Protein 3FBG (pdb70)

Solvent-accessible surface area: 26667 Å² total; per-residue (Å²): 109,9,32,0,5,0,1,70,131,49,9,134,17,104,83,27,56,91,10,92,87,35,128,55,132,74,48,84,24,141,69,83,16,0,7,0,94,6,71,5,0,0,1,0,84,31,1,8,136,24,2,94,91,127,29,125,84,68,23,35,2,2,0,1,0,0,3,0,43,3,77,27,49,5,133,102,18,124,55,7,108,128,47,31,88,0,0,1,1,3,13,17,84,89,92,1,1,2,5,65,30,12,39,6,33,11,85,9,0,2,104,6,8,178,76,41,60,36,54,49,0,0,0,0,0,15,3,0,1,9,0,4,0,0,0,40,50,17,15,48,10,19,76,82,124,109,97,1,99,86,70,9,0,0,0,0,27,0,8,28,17,15,0,0,0,0,0,10,0,0,65,20,25,11,2,86,0,0,0,0,3,38,101,103,98,16,57,117,27,0,125,121,6,28,14,71,42,34,3,42,22,155,107,67,3,69,84,23,3,77,100,101,66,16,142,66,0,20,18,0,0,0,17,90,65,0,35,123,14,6,96,31,0,22,76,0,0,83,26,48,7,22,0,0,0,37,42,54,9,161,89,81,21,61,0,40,27,0,61,79,34,4,0,14,0,1,1,4,33,10,6,0,7,8,64,62,139,20,148,52,10,50,71,2,32,68,17,0,77,29,0,12,63,31,2,64,103,129,91,8,63,30,0,15,68,78,46,15,120,22,29,56,17,116,26,0,38,76,0,1,84,33,18,75,58,93,82,40,30,4,7,1,0,0,21,72,45,58,6,2,1,1,99,130,48,5,125,22,100,90,24,63,66,11,101,72,45,139,54,87,64,68,85,25,58,89,88,28,0,10,0,98,6,72,4,0,1,6,1,89,29,2,8,132,16,2,88,116,124,42,160,70,40,6,1,1,1,0,0,3,0,45,1,74,39,49,9,154,32,20,131,52,12,95,132,45,21,62,0,0,1,2,7,12,13,90,105,95,1,1,4,5,62,52,13,42,9,40,6,88,11,0,1,98,5,5,156,74,40,58,37,58,49,0,0,0,0,0,15,2,0,1,8,0,4,0,0,0,31,53,18,16,51,10,26,193,87,135,130,112,1,137,64,66,9,0,0,0,1,37,0,3,16,17,15,0,0,0,0,0,10,0,0,62,21,23,20,2,90,0,0,0,0,2,23,119,115,95,14,44,104,28,0,107,128,6,29,16,72,39,36,3,41,42,148,107,61,5,42,85,24,4,138,118,95,63,17,139,66,0,19,14,0,0,0,15,116,44,0,39,116,17,5,105,36,0,22,75,0,0,75,27,48,8,24,0,0,0,41,34,43,8,152,100,79,26,62,0,40,29,0,65,82,33,4,0,13,0,2,1,4,31,7,5,0,8,4,64,64,127,26,140,55,12,36,66,2,32,66,19,0,81,29,0,14,67,37,2,83,108,125,86,6,66,29,0,13,68,35,55,42,124,21,6,50,22,119,21,1,35,73,2,1,88,49,26,83,88,76,70,36,6,8,2,0,0,17,74

Structure (mmCIF, N/CA/C/O backbone):
data_3FBG
#
_entry.id   3FBG
#
_cell.length_a   47.198
_cell.length_b   93.552
_cell.length_c   83.240
_cell.angle_alpha   90.000
_cell.angle_beta   98.860
_cell.angle_gamma   90.000
#
_symmetry.space_group_name_H-M   'P 1 21 1'
#
loop_
_entity.id
_entity.type
_entity.pdbx_description
1 polymer 'putative arginate lyase'
2 non-polymer 'MAGNESIUM ION'
3 water water
#
loop_
_atom_site.group_PDB
_atom_site.id
_atom_site.type_symbol
_atom_site.label_atom_id
_atom_site.label_alt_id
_atom_site.label_comp_id
_atom_site.label_asym_id
_atom_site.label_entity_id
_atom_site.label_seq_id
_atom_site.pdbx_PDB_ins_code
_atom_site.Cartn_x
_atom_site.Cartn_y
_atom_site.Cartn_z
_atom_site.occupancy
_atom_site.B_iso_or_equiv
_atom_site.auth_seq_id
_atom_site.auth_comp_id
_atom_site.auth_asym_id
_atom_site.auth_atom_id
_atom_site.pdbx_PDB_model_num
ATOM 1 N N . SER A 1 2 ? 38.290 2.106 77.791 1.00 41.62 0 SER A N 1
ATOM 2 C CA . SER A 1 2 ? 37.061 2.802 77.315 1.00 41.56 0 SER A CA 1
ATOM 3 C C . SER A 1 2 ? 37.422 4.203 76.816 1.00 40.37 0 SER A C 1
ATOM 4 O O . SER A 1 2 ? 38.516 4.700 77.076 1.00 40.76 0 SER A O 1
ATOM 7 N N . LEU A 1 3 ? 36.513 4.832 76.087 1.00 38.87 1 LEU A N 1
ATOM 8 C CA . LEU A 1 3 ? 36.803 6.132 75.495 1.00 37.17 1 LEU A CA 1
ATOM 9 C C . LEU A 1 3 ? 35.644 7.118 75.666 1.00 35.47 1 LEU A C 1
ATOM 10 O O . LEU A 1 3 ? 34.475 6.736 75.590 1.00 35.97 1 LEU A O 1
ATOM 15 N N . LYS A 1 4 ? 35.967 8.392 75.883 1.00 32.95 2 LYS A N 1
ATOM 16 C CA . LYS A 1 4 ? 34.940 9.390 75.994 1.00 31.25 2 LYS A CA 1
ATOM 17 C C . LYS A 1 4 ? 34.660 9.910 74.581 1.00 29.71 2 LYS A C 1
ATOM 18 O O . LYS A 1 4 ? 35.600 10.137 73.807 1.00 28.95 2 LYS A O 1
ATOM 20 N N . ALA A 1 5 ? 33.373 10.042 74.293 1.00 28.07 3 ALA A N 1
ATOM 21 C CA . ALA A 1 5 ? 32.857 10.600 73.039 1.00 27.80 3 ALA A CA 1
ATOM 22 C C . ALA A 1 5 ? 31.716 11.559 73.334 1.00 28.06 3 ALA A C 1
ATOM 23 O O . ALA A 1 5 ? 30.909 11.321 74.239 1.00 28.02 3 ALA A O 1
ATOM 25 N N . ILE A 1 6 ? 31.649 12.655 72.574 1.00 25.98 4 ILE A N 1
ATOM 26 C CA . ILE A 1 6 ? 30.563 13.611 72.699 1.00 26.48 4 ILE A CA 1
ATOM 27 C C . ILE A 1 6 ? 29.574 13.365 71.584 1.00 27.05 4 ILE A C 1
ATOM 28 O O . ILE A 1 6 ? 29.957 13.344 70.396 1.00 26.83 4 ILE A O 1
ATOM 33 N N . GLY A 1 7 ? 28.308 13.185 71.919 1.00 28.09 5 GLY A N 1
ATOM 34 C CA . GLY A 1 7 ? 27.333 12.855 70.906 1.00 28.37 5 GLY A CA 1
ATOM 35 C C . GLY A 1 7 ? 25.946 13.264 71.321 1.00 29.83 5 GLY A C 1
ATOM 36 O O . GLY A 1 7 ? 25.767 13.959 72.316 1.00 29.10 5 GLY A O 1
ATOM 37 N N . PHE A 1 8 ? 24.963 12.873 70.525 1.00 30.13 6 PHE A N 1
ATOM 38 C CA . PHE A 1 8 ? 23.591 13.210 70.783 1.00 31.30 6 PHE A CA 1
ATOM 39 C C . PHE A 1 8 ? 22.676 12.100 70.310 1.00 32.69 6 PHE A C 1
ATOM 40 O O . PHE A 1 8 ? 23.054 11.277 69.459 1.00 32.62 6 PHE A O 1
ATOM 48 N N . GLU A 1 9 ? 21.475 12.087 70.875 1.00 34.00 7 GLU A N 1
ATOM 49 C CA . GLU A 1 9 ? 20.509 11.022 70.624 1.00 35.43 7 GLU A CA 1
ATOM 50 C C . GLU A 1 9 ? 19.518 11.317 69.520 1.00 35.38 7 GLU A C 1
ATOM 51 O O . GLU A 1 9 ? 19.081 10.385 68.845 1.00 36.26 7 GLU A O 1
ATOM 57 N N . GLN A 1 10 ? 19.178 12.598 69.340 1.00 34.73 8 GLN A N 1
ATOM 58 C CA . GLN A 1 10 ? 18.257 13.058 68.311 1.00 35.00 8 GLN A CA 1
ATOM 59 C C . GLN A 1 10 ? 18.669 14.424 67.798 1.00 33.78 8 GLN A C 1
ATOM 60 O O . GLN A 1 10 ? 19.268 15.199 68.534 1.00 33.54 8 GLN A O 1
ATOM 66 N N . PRO A 1 11 ? 18.316 14.740 66.542 1.00 33.03 9 PRO A N 1
ATOM 67 C CA . PRO A 1 11 ? 18.630 16.039 65.968 1.00 31.99 9 PRO A CA 1
ATOM 68 C C . PRO A 1 11 ? 18.003 17.150 66.802 1.00 31.88 9 PRO A C 1
ATOM 69 O O . PRO A 1 11 ? 16.892 16.977 67.322 1.00 31.67 9 PRO A O 1
ATOM 73 N N . PHE A 1 12 ? 18.681 18.281 66.906 1.00 30.42 10 PHE A N 1
ATOM 74 C CA . PHE A 1 12 ? 18.154 19.414 67.665 1.00 30.38 10 PHE A CA 1
ATOM 75 C C . PHE A 1 12 ? 18.703 20.775 67.196 1.00 31.11 10 PHE A C 1
ATOM 76 O O . PHE A 1 12 ? 19.844 20.881 66.689 1.00 30.37 10 PHE A O 1
ATOM 84 N N . LYS A 1 13 ? 17.887 21.808 67.374 1.00 31.23 11 LYS A N 1
ATOM 85 C CA . LYS A 1 13 ? 18.316 23.186 67.173 1.00 31.99 11 LYS A CA 1
ATOM 86 C C . LYS A 1 13 ? 19.092 23.685 68.389 1.00 31.70 11 LYS A C 1
ATOM 87 O O . LYS A 1 13 ? 18.883 23.213 69.508 1.00 32.82 11 LYS A O 1
ATOM 93 N N . LEU A 1 14 ? 19.989 24.639 68.193 1.00 31.58 12 LEU A N 1
ATOM 94 C CA . LEU A 1 14 ? 20.806 25.092 69.311 1.00 31.29 12 LEU A CA 1
ATOM 95 C C . LEU A 1 14 ? 19.914 25.793 70.329 1.00 32.11 12 LEU A C 1
ATOM 96 O O . LEU A 1 14 ? 20.251 25.869 71.513 1.00 33.43 12 LEU A O 1
ATOM 101 N N . SER A 1 15 ? 18.768 26.276 69.877 1.00 32.05 13 SER A N 1
ATOM 102 C CA . SER A 1 15 ? 17.863 26.950 70.810 1.00 33.29 13 SER A CA 1
ATOM 103 C C . SER A 1 15 ? 17.247 25.955 71.799 1.00 34.07 13 SER A C 1
ATOM 104 O O . SER A 1 15 ? 16.747 26.351 72.856 1.00 34.67 13 SER A O 1
ATOM 107 N N . ASP A 1 16 ? 17.294 24.667 71.464 1.00 34.26 14 ASP A N 1
ATOM 108 C CA . ASP A 1 16 ? 16.803 23.600 72.336 1.00 35.12 14 ASP A CA 1
ATOM 109 C C . ASP A 1 16 ? 17.756 23.377 73.523 1.00 34.56 14 ASP A C 1
ATOM 110 O O . ASP A 1 16 ? 17.484 22.555 74.395 1.00 36.15 14 ASP A O 1
ATOM 115 N N . GLY A 1 17 ? 18.883 24.087 73.539 1.00 33.85 15 GLY A N 1
ATOM 116 C CA . GLY A 1 17 ? 19.907 23.913 74.567 1.00 32.44 15 GLY A CA 1
ATOM 117 C C . GLY A 1 17 ? 21.001 22.891 74.284 1.00 32.00 15 GLY A C 1
ATOM 118 O O . GLY A 1 17 ? 20.967 22.189 73.252 1.00 31.70 15 GLY A O 1
ATOM 119 N N . ASN A 1 18 ? 21.969 22.810 75.194 1.00 30.82 16 ASN A N 1
ATOM 120 C CA . ASN A 1 18 ? 23.070 21.863 75.068 1.00 29.99 16 ASN A CA 1
ATOM 121 C C . ASN A 1 18 ? 22.622 20.412 75.284 1.00 29.78 16 ASN A C 1
ATOM 122 O O . ASN A 1 18 ? 22.734 19.838 76.377 1.00 29.86 16 ASN A O 1
ATOM 127 N N . LEU A 1 19 ? 22.134 19.800 74.213 1.00 29.32 17 LEU A N 1
ATOM 128 C CA . LEU A 1 19 ? 21.736 18.392 74.263 1.00 29.21 17 LEU A CA 1
ATOM 129 C C . LEU A 1 19 ? 22.877 17.447 73.864 1.00 29.13 17 LEU A C 1
ATOM 130 O O . LEU A 1 19 ? 22.683 16.241 73.762 1.00 29.09 17 LEU A O 1
ATOM 135 N N . PHE A 1 20 ? 24.075 17.977 73.651 1.00 29.27 18 PHE A N 1
ATOM 136 C CA . PHE A 1 20 ? 25.198 17.090 73.559 1.00 29.82 18 PHE A CA 1
ATOM 137 C C . PHE A 1 20 ? 25.331 16.380 74.914 1.00 31.07 18 PHE A C 1
ATOM 138 O O . PHE A 1 20 ? 24.937 16.941 75.970 1.00 30.14 18 PHE A O 1
ATOM 146 N N . LYS A 1 21 ? 25.827 15.145 74.856 1.00 30.61 19 LYS A N 1
ATOM 147 C CA . LYS A 1 21 ? 26.006 14.284 76.021 1.00 31.37 19 LYS A CA 1
ATOM 148 C C . LYS A 1 21 ? 27.355 13.580 75.930 1.00 31.32 19 LYS A C 1
ATOM 149 O O . LYS A 1 21 ? 27.931 13.399 74.844 1.00 30.20 19 LYS A O 1
ATOM 155 N N . THR A 1 22 ? 27.860 13.184 77.085 1.00 32.39 20 THR A N 1
ATOM 156 C CA . THR A 1 22 ? 29.113 12.486 77.184 1.00 33.20 20 THR A CA 1
ATOM 157 C C . THR A 1 22 ? 28.838 10.994 77.260 1.00 34.25 20 THR A C 1
ATOM 158 O O . THR A 1 22 ? 28.045 10.542 78.092 1.00 34.92 20 THR A O 1
ATOM 162 N N . PHE A 1 23 ? 29.510 10.230 76.408 1.00 34.29 21 PHE A N 1
ATOM 163 C CA . PHE A 1 23 ? 29.321 8.783 76.347 1.00 35.67 21 PHE A CA 1
ATOM 164 C C . PHE A 1 23 ? 30.594 8.037 76.662 1.00 37.04 21 PHE A C 1
ATOM 165 O O . PHE A 1 23 ? 31.718 8.505 76.388 1.00 36.75 21 PHE A O 1
ATOM 173 N N . ASN A 1 24 ? 30.409 6.864 77.253 1.00 38.20 22 ASN A N 1
ATOM 174 C CA . ASN A 1 24 ? 31.509 5.977 77.531 1.00 40.44 22 ASN A CA 1
ATOM 175 C C . ASN A 1 24 ? 31.373 4.833 76.563 1.00 40.84 22 ASN A C 1
ATOM 176 O O . ASN A 1 24 ? 30.354 4.138 76.581 1.00 41.90 22 ASN A O 1
ATOM 181 N N . LEU A 1 25 ? 32.377 4.660 75.705 1.00 40.94 23 LEU A N 1
ATOM 182 C CA . LEU A 1 25 ? 32.336 3.654 74.653 1.00 40.85 23 LEU A CA 1
ATOM 183 C C . LEU A 1 25 ? 33.564 2.751 74.689 1.00 40.71 23 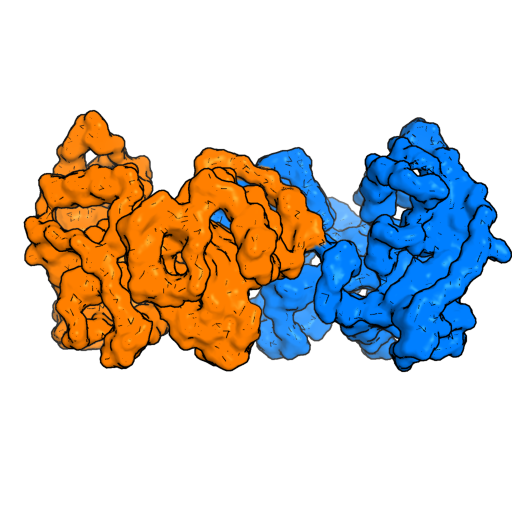LEU A C 1
ATOM 184 O O . LEU A 1 25 ? 34.633 3.133 75.169 1.00 40.66 23 LEU A O 1
ATOM 189 N N . ASP A 1 26 ? 33.410 1.535 74.172 1.00 41.21 24 ASP A N 1
ATOM 190 C CA . ASP A 1 26 ? 34.537 0.633 74.048 1.00 41.72 24 ASP A CA 1
ATOM 191 C C . ASP A 1 26 ? 35.500 1.186 72.999 1.00 41.46 24 ASP A C 1
ATOM 192 O O . ASP A 1 26 ? 35.064 1.785 72.021 1.00 41.75 24 ASP A O 1
ATOM 197 N N . ILE A 1 27 ? 36.800 0.997 73.210 1.00 40.73 25 ILE A N 1
ATOM 198 C CA . ILE A 1 27 ? 37.809 1.340 72.208 1.00 40.59 25 ILE A CA 1
ATOM 199 C C . ILE A 1 27 ? 37.842 0.262 71.127 1.00 40.78 25 ILE A C 1
ATOM 200 O O . ILE A 1 27 ? 38.104 -0.912 71.413 1.00 40.49 25 ILE A O 1
ATOM 205 N N . PRO A 1 28 ? 37.557 0.654 69.876 1.00 40.91 26 PRO A N 1
ATOM 206 C CA . PRO A 1 28 ? 37.501 -0.295 68.758 1.00 40.56 26 PRO A CA 1
ATOM 207 C C . PRO A 1 28 ? 38.872 -0.796 68.323 1.00 40.13 26 PRO A C 1
ATOM 208 O O . PRO A 1 28 ? 39.900 -0.199 68.665 1.00 40.99 26 PRO A O 1
ATOM 212 N N . GLU A 1 29 ? 38.897 -1.911 67.602 1.00 39.55 27 GLU A N 1
ATOM 213 C CA . GLU A 1 29 ? 40.151 -2.401 67.008 1.00 38.31 27 GLU A CA 1
ATOM 214 C C . GLU A 1 29 ? 40.032 -2.238 65.493 1.00 37.26 27 GLU A C 1
ATOM 215 O O . GLU A 1 29 ? 38.958 -2.430 64.935 1.00 36.29 27 GLU A O 1
ATOM 217 N N . PRO A 1 30 ? 41.124 -1.851 64.830 1.00 36.06 28 PRO A N 1
ATOM 218 C CA . PRO A 1 30 ? 40.959 -1.531 63.403 1.00 36.09 28 PRO A CA 1
ATOM 219 C C . PRO A 1 30 ? 40.800 -2.770 62.502 1.00 36.10 28 PRO A C 1
ATOM 220 O O . PRO A 1 30 ? 41.468 -3.773 62.735 1.00 37.47 28 PRO A O 1
ATOM 224 N N . LYS A 1 31 ? 39.889 -2.695 61.530 1.00 35.13 29 LYS A N 1
ATOM 225 C CA . LYS A 1 31 ? 39.775 -3.675 60.434 1.00 34.16 29 LYS A CA 1
ATOM 226 C C . LYS A 1 31 ? 40.970 -3.639 59.485 1.00 32.49 29 LYS A C 1
ATOM 227 O O . LYS A 1 31 ? 41.775 -2.750 59.541 1.00 31.98 29 LYS A O 1
ATOM 233 N N . VAL A 1 32 ? 41.060 -4.642 58.609 1.00 31.15 30 VAL A N 1
ATOM 234 C CA . VAL A 1 32 ? 42.171 -4.839 57.678 1.00 29.56 30 VAL A CA 1
ATOM 235 C C . VAL A 1 32 ? 42.920 -3.588 57.185 1.00 26.97 30 VAL A C 1
ATOM 236 O O . VAL A 1 32 ? 44.144 -3.538 57.266 1.00 25.92 30 VAL A O 1
ATOM 240 N N . HIS A 1 33 ? 42.183 -2.602 56.669 1.00 25.19 31 HIS A N 1
ATOM 241 C CA . HIS A 1 33 ? 42.780 -1.394 56.118 1.00 23.98 31 HIS A CA 1
ATOM 242 C C . HIS A 1 33 ? 42.464 -0.151 56.967 1.00 24.05 31 HIS A C 1
ATOM 243 O O . HIS A 1 33 ? 42.611 0.971 56.494 1.00 22.51 31 HIS A O 1
ATOM 250 N N . GLU A 1 34 ? 42.021 -0.355 58.207 1.00 24.31 32 GLU A N 1
ATOM 251 C CA . GLU A 1 34 ? 41.728 0.782 59.096 1.00 25.20 32 GLU A CA 1
ATOM 252 C C . GLU A 1 34 ? 42.857 1.041 60.073 1.00 25.08 32 GLU A C 1
ATOM 253 O O . GLU A 1 34 ? 43.631 0.119 60.404 1.00 24.64 32 GLU A O 1
ATOM 259 N N . ILE A 1 35 ? 42.975 2.305 60.506 1.00 23.17 33 ILE A N 1
ATOM 260 C CA . ILE A 1 35 ? 43.909 2.678 61.592 1.00 22.73 33 ILE A CA 1
ATOM 261 C C . ILE A 1 35 ? 43.110 3.236 62.755 1.00 22.45 33 ILE A C 1
ATOM 262 O O . ILE A 1 35 ? 41.990 3.718 62.580 1.00 21.55 33 ILE A O 1
ATOM 267 N N . LEU A 1 36 ? 43.642 3.084 63.973 1.00 22.69 34 LEU A N 1
ATOM 268 C CA . LEU A 1 36 ? 42.963 3.602 65.176 1.00 23.21 34 LEU A CA 1
ATOM 269 C C . LEU A 1 36 ? 43.827 4.769 65.617 1.00 23.38 34 LEU A C 1
ATOM 270 O O . LEU A 1 36 ? 45.030 4.606 65.786 1.00 23.35 34 LEU A O 1
ATOM 275 N N . VAL A 1 37 ? 43.228 5.949 65.731 1.00 23.40 35 VAL A N 1
ATOM 276 C CA . VAL A 1 37 ? 43.961 7.169 66.014 1.00 22.67 35 VAL A CA 1
ATOM 277 C C . VAL A 1 37 ? 43.555 7.686 67.393 1.00 22.41 35 VAL A C 1
ATOM 278 O O . VAL A 1 37 ? 42.368 7.736 67.713 1.00 22.92 35 VAL A O 1
ATOM 282 N N . LYS A 1 38 ? 44.551 8.058 68.195 1.00 23.29 36 LYS A N 1
ATOM 283 C CA . LYS A 1 38 ? 44.298 8.727 69.468 1.00 23.79 36 LYS A CA 1
ATOM 284 C C . LYS A 1 38 ? 44.355 10.204 69.142 1.00 23.17 36 LYS A C 1
ATOM 285 O O . LYS A 1 38 ? 45.428 10.760 68.807 1.00 23.01 36 LYS A O 1
ATOM 291 N N . ILE A 1 39 ? 43.185 10.823 69.235 1.00 23.58 37 ILE A N 1
ATOM 292 C CA . ILE A 1 39 ? 42.958 12.213 68.820 1.00 23.95 37 ILE A CA 1
ATOM 293 C C . ILE A 1 39 ? 43.657 13.244 69.703 1.00 24.26 37 ILE A C 1
ATOM 294 O O . ILE A 1 39 ? 43.597 13.141 70.922 1.00 24.62 37 ILE A O 1
ATOM 299 N N . GLN A 1 40 ? 44.319 14.226 69.084 1.00 24.60 38 GLN A N 1
ATOM 300 C CA . GLN A 1 40 ? 44.937 15.336 69.821 1.00 24.52 38 GLN A CA 1
ATOM 301 C C . GLN A 1 40 ? 44.155 16.619 69.676 1.00 24.22 38 GLN A C 1
ATOM 302 O O . GLN A 1 40 ? 43.897 17.281 70.677 1.00 23.95 38 GLN A O 1
ATOM 308 N N . SER A 1 41 ? 43.738 16.956 68.441 1.00 22.50 39 SER A N 1
ATOM 309 C CA . SER A 1 41 ? 42.972 18.172 68.208 1.00 23.03 39 SER A CA 1
ATOM 310 C C . SER A 1 41 ? 41.930 17.936 67.085 1.00 21.82 39 SER A C 1
ATOM 311 O O . SER A 1 41 ? 42.105 17.023 66.279 1.00 21.47 39 SER A O 1
ATOM 314 N N . ILE A 1 42 ? 40.859 18.724 67.057 1.00 21.17 40 ILE A N 1
ATOM 315 C CA . ILE A 1 42 ? 39.798 18.598 66.027 1.00 21.42 40 ILE A CA 1
ATOM 316 C C . ILE A 1 42 ? 39.360 19.990 65.559 1.00 21.75 40 ILE A C 1
ATOM 317 O O . ILE A 1 42 ? 39.706 21.005 66.201 1.00 21.34 40 ILE A O 1
ATOM 322 N N . SER A 1 43 ? 38.612 20.077 64.453 1.00 21.25 41 SER A N 1
ATOM 323 C CA . SER A 1 43 ? 38.112 21.372 64.051 1.00 21.99 41 SER A CA 1
ATOM 324 C C . SER A 1 43 ? 36.636 21.184 63.929 1.00 22.39 41 SER A C 1
ATOM 325 O O . SER A 1 43 ? 36.198 20.059 63.696 1.00 22.98 41 SER A O 1
ATOM 328 N N . VAL A 1 44 ? 35.870 22.271 64.073 1.00 22.03 42 VAL A N 1
ATOM 329 C CA . VAL A 1 44 ? 34.443 22.217 63.909 1.00 22.85 42 VAL A CA 1
ATOM 330 C C . VAL A 1 44 ? 34.099 22.977 62.635 1.00 22.36 42 VAL A C 1
ATOM 331 O O . VAL A 1 44 ? 34.567 24.081 62.440 1.00 24.44 42 VAL A O 1
ATOM 335 N N . ASN A 1 45 ? 33.248 22.404 61.799 1.00 21.79 43 ASN A N 1
ATOM 336 C CA . ASN A 1 45 ? 33.003 22.932 60.451 1.00 21.41 43 ASN A CA 1
ATOM 337 C C . ASN A 1 45 ? 31.520 23.175 60.259 1.00 22.78 43 ASN A C 1
ATOM 338 O O . ASN A 1 45 ? 30.721 22.662 61.040 1.00 23.01 43 ASN A O 1
ATOM 343 N N . PRO A 1 46 ? 31.149 23.941 59.218 1.00 24.07 44 PRO A N 1
ATOM 344 C CA . PRO A 1 46 ? 29.732 24.131 58.949 1.00 24.27 44 PRO A CA 1
ATOM 345 C C . PRO A 1 46 ? 29.010 22.800 58.845 1.00 25.16 44 PRO A C 1
ATOM 346 O O . PRO A 1 46 ? 27.865 22.670 59.294 1.00 25.48 44 PRO A O 1
ATOM 350 N N . VAL A 1 47 ? 29.659 21.782 58.295 1.00 25.54 45 VAL A N 1
ATOM 351 C CA . VAL A 1 47 ? 28.988 20.500 58.111 1.00 25.30 45 VAL A CA 1
ATOM 352 C C . VAL A 1 47 ? 28.566 19.838 59.425 1.00 25.27 45 VAL A C 1
ATOM 353 O O . VAL A 1 47 ? 27.591 19.079 59.459 1.00 25.10 45 VAL A O 1
ATOM 357 N N . ASP A 1 48 ? 29.280 20.150 60.498 1.00 23.63 46 ASP A N 1
ATOM 358 C CA . ASP A 1 48 ? 28.901 19.627 61.828 1.00 24.45 46 ASP A CA 1
ATOM 359 C C . ASP A 1 48 ? 27.505 20.121 62.177 1.00 23.97 46 ASP A C 1
ATOM 360 O O . ASP A 1 48 ? 26.655 19.352 62.670 1.00 23.96 46 ASP A O 1
ATOM 365 N N . THR A 1 49 ? 27.267 21.405 61.938 1.00 24.10 47 THR A N 1
ATOM 366 C CA . THR A 1 49 ? 25.993 22.033 62.337 1.00 24.96 47 THR A CA 1
ATOM 367 C C . THR A 1 49 ? 24.829 21.527 61.480 1.00 26.14 47 THR A C 1
ATOM 368 O O . THR A 1 49 ? 23.688 21.432 61.944 1.00 27.82 47 THR A O 1
ATOM 372 N N . LYS A 1 50 ? 25.097 21.188 60.220 1.00 25.19 48 LYS A N 1
ATOM 373 C CA . LYS A 1 50 ? 24.078 20.618 59.369 1.00 26.66 48 LYS A CA 1
ATOM 374 C C . LYS A 1 50 ? 23.778 19.159 59.703 1.00 25.97 48 LYS A C 1
ATOM 375 O O . LYS A 1 50 ? 22.631 18.746 59.648 1.00 27.16 48 LYS A O 1
ATOM 381 N N . GLN A 1 51 ? 24.814 18.385 60.035 1.00 26.16 49 GLN A N 1
ATOM 382 C CA . GLN A 1 51 ? 24.662 16.961 60.347 1.00 25.68 49 GLN A CA 1
ATOM 383 C C . GLN A 1 51 ? 23.955 16.778 61.695 1.00 26.07 49 GLN A C 1
ATOM 384 O O . GLN A 1 51 ? 23.350 15.741 61.938 1.00 26.12 49 GLN A O 1
ATOM 390 N N . ARG A 1 52 ? 24.084 17.774 62.570 1.00 26.88 50 ARG A N 1
ATOM 391 C CA . ARG A 1 52 ? 23.372 17.787 63.870 1.00 27.56 50 ARG A CA 1
ATOM 392 C C . ARG A 1 52 ? 21.829 17.885 63.660 1.00 29.57 50 ARG A C 1
ATOM 393 O O . ARG A 1 52 ? 21.030 17.751 64.610 1.00 28.79 50 ARG A O 1
ATOM 401 N N . LEU A 1 53 ? 21.399 18.104 62.422 1.00 29.92 51 LEU A N 1
ATOM 402 C CA . LEU A 1 53 ? 19.946 18.126 62.123 1.00 32.09 51 LEU A CA 1
ATOM 403 C C . LEU A 1 53 ? 19.418 16.837 61.484 1.00 33.57 51 LEU A C 1
ATOM 404 O O . LEU A 1 53 ? 18.221 16.747 61.154 1.00 35.11 51 LEU A O 1
ATOM 409 N N . MET A 1 54 ? 20.282 15.841 61.306 1.00 34.96 52 MET A N 1
ATOM 410 C CA . MET A 1 54 ? 19.880 14.573 60.694 1.00 37.03 52 MET A CA 1
ATOM 411 C C . MET A 1 54 ? 19.382 13.553 61.696 1.00 37.91 52 MET A C 1
ATOM 412 O O . MET A 1 54 ? 19.855 13.495 62.829 1.00 37.30 52 MET A O 1
ATOM 417 N N . ASP A 1 55 ? 18.457 12.707 61.254 1.00 39.18 53 ASP A N 1
ATOM 418 C CA . ASP A 1 55 ? 17.982 11.604 62.081 1.00 40.90 53 ASP A CA 1
ATOM 419 C C . ASP A 1 55 ? 19.124 10.721 62.535 1.00 41.46 53 ASP A C 1
ATOM 420 O O . ASP A 1 55 ? 20.048 10.419 61.770 1.00 42.02 53 ASP A O 1
ATOM 425 N N . VAL A 1 56 ? 19.061 10.301 63.789 1.00 42.17 54 VAL A N 1
ATOM 426 C CA . VAL A 1 56 ? 20.054 9.422 64.347 1.00 42.75 54 VAL A CA 1
ATOM 427 C C . VAL A 1 56 ? 19.584 7.974 64.183 1.00 44.19 54 VAL A C 1
ATOM 428 O O . VAL A 1 56 ? 18.570 7.560 64.745 1.00 44.00 54 VAL A O 1
ATOM 432 N N . SER A 1 57 ? 20.314 7.229 63.366 1.00 45.22 55 SER A N 1
ATOM 433 C CA . SER A 1 57 ? 19.960 5.866 63.027 1.00 46.27 55 SER A CA 1
ATOM 434 C C . SER A 1 57 ? 20.140 4.947 64.234 1.00 46.22 55 SER A C 1
ATOM 435 O O . SER A 1 57 ? 19.227 4.203 64.600 1.00 46.43 55 SER A O 1
ATOM 438 N N . LYS A 1 58 ? 21.323 4.994 64.844 1.00 46.34 56 LYS A N 1
ATOM 439 C CA . LYS A 1 58 ? 21.586 4.260 66.074 1.00 45.73 56 LYS A CA 1
ATOM 440 C C . LYS A 1 58 ? 22.419 5.108 67.047 1.00 45.07 56 LYS A C 1
ATOM 441 O O . LYS A 1 58 ? 23.549 5.506 66.735 1.00 45.20 56 LYS A O 1
ATOM 443 N N . ALA A 1 59 ? 21.853 5.378 68.225 1.00 43.59 57 ALA A N 1
ATOM 444 C CA . ALA A 1 59 ? 22.486 6.247 69.218 1.00 41.42 57 ALA A CA 1
ATOM 445 C C . ALA A 1 59 ? 23.777 5.690 69.815 1.00 39.68 57 ALA A C 1
ATOM 446 O O . ALA A 1 59 ? 23.927 4.467 69.989 1.00 39.26 57 ALA A O 1
ATOM 448 N N . PRO A 1 60 ? 24.723 6.595 70.119 1.00 37.16 58 PRO A N 1
ATOM 449 C CA . PRO A 1 60 ? 24.569 8.022 69.801 1.00 35.31 58 PRO A CA 1
ATOM 450 C C . PRO A 1 60 ? 25.200 8.402 68.456 1.00 32.60 58 PRO A C 1
ATOM 451 O O . PRO A 1 60 ? 26.112 7.708 68.002 1.00 32.51 58 PRO A O 1
ATOM 455 N N . ARG A 1 61 ? 24.760 9.519 67.866 1.00 30.77 59 ARG A N 1
ATOM 456 C CA . ARG A 1 61 ? 25.489 10.174 66.738 1.00 28.54 59 ARG A CA 1
ATOM 457 C C . ARG A 1 61 ? 26.737 10.937 67.270 1.00 27.48 59 ARG A C 1
ATOM 458 O O . ARG A 1 61 ? 26.650 11.756 68.199 1.00 27.58 59 ARG A O 1
ATOM 466 N N . VAL A 1 62 ? 27.899 10.678 66.670 1.00 25.37 60 VAL A N 1
ATOM 467 C CA . VAL A 1 62 ? 29.151 11.344 67.063 1.00 24.00 60 VAL A CA 1
ATOM 468 C C . VAL A 1 62 ? 29.707 12.104 65.858 1.00 23.18 60 VAL A C 1
ATOM 469 O O . VAL A 1 62 ? 30.081 11.482 64.866 1.00 24.19 60 VAL A O 1
ATOM 473 N N . LEU A 1 63 ? 29.763 13.425 65.959 1.00 22.76 61 LEU A N 1
ATOM 474 C CA . LEU A 1 63 ? 30.182 14.270 64.829 1.00 21.81 61 LEU A CA 1
ATOM 475 C C . LEU A 1 63 ? 31.669 14.500 64.872 1.00 21.68 61 LEU A C 1
ATOM 476 O O . LEU A 1 63 ? 32.381 13.784 65.560 1.00 20.90 61 LEU A O 1
ATOM 481 N N . GLY A 1 64 ? 32.153 15.497 64.111 1.00 20.75 62 GLY A N 1
ATOM 482 C CA . GLY A 1 64 ? 33.588 15.723 64.021 1.00 18.74 62 GLY A CA 1
ATOM 483 C C . GLY A 1 64 ? 34.197 15.195 62.717 1.00 19.13 62 GLY A C 1
ATOM 484 O O . GLY A 1 64 ? 34.317 13.988 62.531 1.00 19.96 62 GLY A O 1
ATOM 485 N N . PHE A 1 65 ? 34.632 16.116 61.851 1.00 19.24 63 PHE A N 1
ATOM 486 C CA . PHE A 1 65 ? 35.062 15.760 60.484 1.00 19.80 63 PHE A CA 1
ATOM 487 C C . PHE A 1 65 ? 36.415 16.404 60.154 1.00 19.62 63 PHE A C 1
ATOM 488 O O . PHE A 1 65 ? 36.729 16.702 58.994 1.00 18.98 63 PHE A O 1
ATOM 496 N N . ASP A 1 66 ? 37.238 16.585 61.184 1.00 20.01 64 ASP A N 1
ATOM 497 C CA . ASP A 1 66 ? 38.568 17.093 61.023 1.00 20.13 64 ASP A CA 1
ATOM 498 C C . ASP A 1 66 ? 39.326 16.614 62.244 1.00 19.43 64 ASP A C 1
ATOM 499 O O . ASP A 1 66 ? 38.842 16.785 63.356 1.00 19.31 64 ASP A O 1
ATOM 504 N N . ALA A 1 67 ? 40.491 15.990 62.052 1.00 18.97 65 ALA A N 1
ATOM 505 C CA . ALA A 1 67 ? 41.245 15.462 63.190 1.00 18.52 65 ALA A CA 1
ATOM 506 C C . ALA A 1 67 ? 42.719 15.416 62.948 1.00 19.82 65 ALA A C 1
ATOM 507 O O . ALA A 1 67 ? 43.167 15.327 61.804 1.00 19.60 65 ALA A O 1
ATOM 509 N N . ILE A 1 68 ? 43.471 15.425 64.056 1.00 19.62 66 ILE A N 1
ATOM 510 C CA . ILE A 1 68 ? 44.874 15.082 64.024 1.00 20.10 66 ILE A CA 1
ATOM 511 C C . ILE A 1 68 ? 45.189 14.302 65.291 1.00 20.98 66 ILE A C 1
ATOM 512 O O . ILE A 1 68 ? 44.634 14.570 66.336 1.00 21.65 66 ILE A O 1
ATOM 517 N N . GLY A 1 69 ? 46.068 13.329 65.180 1.00 20.49 67 GLY A N 1
ATOM 518 C CA . GLY A 1 69 ? 46.382 12.524 66.350 1.00 21.76 67 GLY A CA 1
ATOM 519 C C . GLY A 1 69 ? 47.477 11.549 66.026 1.00 21.82 67 GLY A C 1
ATOM 520 O O . GLY A 1 69 ? 48.136 11.637 64.979 1.00 23.06 67 GLY A O 1
ATOM 521 N N . VAL A 1 70 ? 47.702 10.632 66.963 1.00 22.83 68 VAL A N 1
ATOM 522 C CA A VAL A 1 70 ? 48.754 9.637 66.836 0.50 22.69 68 VAL A CA 1
ATOM 523 C CA B VAL A 1 70 ? 48.753 9.642 66.843 0.50 22.74 68 VAL A CA 1
ATOM 524 C C . VAL A 1 70 ? 48.166 8.243 66.600 1.00 22.59 68 VAL A C 1
ATOM 525 O O . VAL A 1 70 ? 47.139 7.861 67.204 1.00 23.52 68 VAL A O 1
ATOM 532 N N . VAL A 1 71 ? 48.787 7.496 65.702 1.00 23.98 69 VAL A N 1
ATOM 533 C CA . VAL A 1 71 ? 48.284 6.156 65.319 1.00 24.47 69 VAL A CA 1
ATOM 534 C C . VAL A 1 71 ? 48.521 5.246 66.544 1.00 26.02 69 VAL A C 1
ATOM 535 O O . VAL A 1 71 ? 49.647 5.124 67.001 1.00 27.62 69 VAL A O 1
ATOM 539 N N . GLU A 1 72 ? 47.443 4.705 67.106 1.00 26.76 70 GLU A N 1
ATOM 540 C CA . GLU A 1 72 ? 47.528 3.759 68.228 1.00 28.64 70 GLU A CA 1
ATOM 541 C C . GLU A 1 72 ? 47.758 2.341 67.730 1.00 28.97 70 GLU A C 1
ATOM 542 O O . GLU A 1 72 ? 48.498 1.549 68.340 1.00 28.97 70 GLU A O 1
ATOM 548 N N . SER A 1 73 ? 47.076 1.986 66.649 1.00 28.02 71 SER A N 1
ATOM 549 C CA . SER A 1 73 ? 47.207 0.649 66.106 1.00 27.44 71 SER A CA 1
ATOM 550 C C . SER A 1 73 ? 46.757 0.646 64.673 1.00 27.81 71 SER A C 1
ATOM 551 O O . SER A 1 73 ? 46.210 1.630 64.195 1.00 27.59 71 SER A O 1
ATOM 554 N N . VAL A 1 74 ? 46.974 -0.479 64.007 1.00 27.33 72 VAL A N 1
ATOM 555 C CA . VAL A 1 74 ? 46.613 -0.602 62.596 1.00 26.64 72 VAL A CA 1
ATOM 556 C C . VAL A 1 74 ? 46.097 -1.989 62.265 1.00 27.26 72 VAL A C 1
ATOM 557 O O . VAL A 1 74 ? 46.504 -2.983 62.905 1.00 28.36 72 VAL A O 1
ATOM 561 N N . GLY A 1 75 ? 45.167 -2.049 61.324 1.00 26.14 73 GLY A N 1
ATOM 562 C CA . GLY A 1 75 ? 44.627 -3.317 60.826 1.00 26.45 73 GLY A CA 1
ATOM 563 C C . GLY A 1 75 ? 45.721 -4.078 60.114 1.00 25.40 73 GLY A C 1
ATOM 564 O O . GLY A 1 75 ? 46.767 -3.519 59.764 1.00 25.33 73 GLY A O 1
ATOM 565 N N . ASN A 1 76 ? 45.484 -5.365 59.871 1.00 26.55 74 ASN A N 1
ATOM 566 C CA . ASN A 1 76 ? 46.572 -6.245 59.522 1.00 27.21 74 ASN A CA 1
ATOM 567 C C . ASN A 1 76 ? 47.079 -6.223 58.081 1.00 27.59 74 ASN A C 1
ATOM 568 O O . ASN A 1 76 ? 47.984 -7.006 57.741 1.00 27.97 74 ASN A O 1
ATOM 573 N N . GLU A 1 77 ? 46.572 -5.308 57.253 1.00 26.75 75 GLU A N 1
ATOM 574 C CA . GLU A 1 77 ? 47.176 -5.099 55.924 1.00 26.76 75 GLU A CA 1
ATOM 575 C C . GLU A 1 77 ? 47.483 -3.629 55.644 1.00 26.07 75 GLU A C 1
ATOM 576 O O . GLU A 1 77 ? 47.805 -3.230 54.511 1.00 26.05 75 GLU A O 1
ATOM 582 N N . VAL A 1 78 ? 47.347 -2.807 56.671 1.00 25.30 76 VAL A N 1
ATOM 583 C CA . VAL A 1 78 ? 47.740 -1.428 56.517 1.00 25.71 76 VAL A CA 1
ATOM 584 C C . VAL A 1 78 ? 49.233 -1.390 56.235 1.00 26.00 76 VAL A C 1
ATOM 585 O O . VAL A 1 78 ? 50.022 -2.001 56.969 1.00 28.42 76 VAL A O 1
ATOM 589 N N . THR A 1 79 ? 49.628 -0.647 55.207 1.00 26.35 77 THR A N 1
ATOM 590 C CA . THR A 1 79 ? 51.035 -0.418 54.918 1.00 27.20 77 THR A CA 1
ATOM 591 C C . THR A 1 79 ? 51.412 1.074 54.907 1.00 26.96 77 THR A C 1
ATOM 592 O O . THR A 1 79 ? 52.587 1.424 54.898 1.00 27.76 77 THR A O 1
ATOM 596 N N . MET A 1 80 ? 50.408 1.944 54.883 1.00 25.02 78 MET A N 1
ATOM 597 C CA . MET A 1 80 ? 50.619 3.378 54.668 1.00 24.06 78 MET A CA 1
ATOM 598 C C . MET A 1 80 ? 51.090 4.112 55.957 1.00 24.84 78 MET A C 1
ATOM 599 O O . MET A 1 80 ? 51.631 5.212 55.890 1.00 24.51 78 MET A O 1
ATOM 604 N N . PHE A 1 81 ? 50.887 3.481 57.113 1.00 25.24 79 PHE A N 1
ATOM 605 C CA . PHE A 1 81 ? 51.149 4.087 58.424 1.00 26.55 79 PHE A CA 1
ATOM 606 C C . PHE A 1 81 ? 51.606 3.043 59.450 1.00 28.60 79 PHE A C 1
ATOM 607 O O . PHE A 1 81 ? 51.213 1.871 59.395 1.00 28.68 79 PHE A O 1
ATOM 615 N N . ASN A 1 82 ? 52.426 3.498 60.394 1.00 29.57 80 ASN A N 1
ATOM 616 C CA . ASN A 1 82 ? 52.855 2.691 61.546 1.00 30.64 80 ASN A CA 1
ATOM 617 C C . ASN A 1 82 ? 52.325 3.280 62.867 1.00 30.61 80 ASN A C 1
ATOM 618 O O . ASN A 1 82 ? 52.008 4.478 62.932 1.00 29.48 80 ASN A O 1
ATOM 623 N N . GLN A 1 83 ? 52.231 2.446 63.912 1.00 30.28 81 GLN A N 1
ATOM 624 C CA . GLN A 1 83 ? 51.970 2.942 65.257 1.00 31.01 81 GLN A CA 1
ATOM 625 C C . GLN A 1 83 ? 52.949 4.094 65.532 1.00 29.38 81 GLN A C 1
ATOM 626 O O . GLN A 1 83 ? 54.128 4.045 65.135 1.00 29.35 81 GLN A O 1
ATOM 632 N N . GLY A 1 84 ? 52.454 5.162 66.145 1.00 29.22 82 GLY A N 1
ATOM 633 C CA . GLY A 1 84 ? 53.285 6.321 66.469 1.00 28.05 82 GLY A CA 1
ATOM 634 C C . GLY A 1 84 ? 53.244 7.474 65.469 1.00 28.00 82 GLY A C 1
ATOM 635 O O . GLY A 1 84 ? 53.541 8.626 65.824 1.00 28.52 82 GLY A O 1
ATOM 636 N N . ASP A 1 85 ? 52.893 7.187 64.210 1.00 26.90 83 ASP A N 1
ATOM 637 C CA . ASP A 1 85 ? 52.798 8.259 63.195 1.00 26.72 83 ASP A CA 1
ATOM 638 C C . ASP A 1 85 ? 51.784 9.333 63.600 1.00 25.10 83 ASP A C 1
ATOM 639 O O . ASP A 1 85 ? 50.716 9.012 64.087 1.00 25.07 83 ASP A O 1
ATOM 644 N N . ILE A 1 86 ? 52.116 10.600 63.364 1.00 24.25 84 ILE A N 1
ATOM 645 C CA . ILE A 1 86 ? 51.186 11.700 63.582 1.00 23.48 84 ILE A CA 1
ATOM 646 C C . ILE A 1 86 ? 50.433 11.972 62.257 1.00 21.88 84 ILE A C 1
ATOM 647 O O . ILE A 1 86 ? 51.034 12.299 61.245 1.00 21.98 84 ILE A O 1
ATOM 652 N N . VAL A 1 87 ? 49.121 11.784 62.274 1.00 19.83 85 VAL A N 1
ATOM 653 C CA . VAL A 1 87 ? 48.349 11.884 61.007 1.00 19.66 85 VAL A CA 1
ATOM 654 C C . VAL A 1 87 ? 47.161 12.812 61.147 1.00 18.82 85 VAL A C 1
ATOM 655 O O . VAL A 1 87 ? 46.694 13.083 62.250 1.00 19.89 85 VAL A O 1
ATOM 659 N N . TYR A 1 88 ? 46.652 13.284 60.000 1.00 18.43 86 TYR A N 1
ATOM 660 C CA . TYR A 1 88 ? 45.425 14.068 60.012 1.00 16.91 86 TYR A CA 1
ATOM 661 C C . TYR A 1 88 ? 44.538 13.708 58.824 1.00 17.16 86 TYR A C 1
ATOM 662 O O . TYR A 1 88 ? 45.002 13.078 57.904 1.00 16.32 86 TYR A O 1
ATOM 671 N N . TYR A 1 89 ? 43.247 14.054 58.920 1.00 17.70 87 TYR A N 1
ATOM 672 C CA . TYR A 1 89 ? 42.230 13.527 58.003 1.00 17.55 87 TYR A CA 1
ATOM 673 C C . TYR A 1 89 ? 40.903 14.171 58.372 1.00 18.46 87 TYR A C 1
ATOM 674 O O . TYR A 1 89 ? 40.778 14.868 59.397 1.00 18.47 87 TYR A O 1
ATOM 683 N N . SER A 1 90 ? 39.931 13.963 57.491 1.00 16.79 88 SER A N 1
ATOM 684 C CA . SER A 1 90 ? 38.579 14.419 57.664 1.00 18.07 88 SER A CA 1
ATOM 685 C C . SER A 1 90 ? 37.590 13.285 57.929 1.00 19.13 88 SER A C 1
ATOM 686 O O . SER A 1 90 ? 36.736 13.388 58.815 1.00 20.59 88 SER A O 1
ATOM 689 N N . GLY A 1 91 ? 37.651 12.236 57.123 1.00 19.76 89 GLY A N 1
ATOM 690 C CA . GLY A 1 91 ? 36.760 11.057 57.273 1.00 19.92 89 GLY A CA 1
ATOM 691 C C . GLY A 1 91 ? 35.434 11.204 56.548 1.00 21.45 89 GLY A C 1
ATOM 692 O O . GLY A 1 91 ? 35.375 11.750 55.422 1.00 20.32 89 GLY A O 1
ATOM 693 N N . SER A 1 92 ? 34.371 10.724 57.183 1.00 19.07 90 SER A N 1
ATOM 694 C CA . SER A 1 92 ? 33.071 10.580 56.475 1.00 21.88 90 SER A CA 1
ATOM 695 C C . SER A 1 92 ? 31.896 10.523 57.476 1.00 21.35 90 SER A C 1
ATOM 696 O O . SER A 1 92 ? 32.058 9.970 58.546 1.00 22.79 90 SER A O 1
ATOM 699 N N . PRO A 1 93 ? 30.738 11.094 57.137 1.00 22.51 91 PRO A N 1
ATOM 700 C CA . PRO A 1 93 ? 29.627 11.169 58.118 1.00 22.24 91 PRO A CA 1
ATOM 701 C C . PRO A 1 93 ? 28.896 9.833 58.392 1.00 24.31 91 PRO A C 1
ATOM 702 O O . PRO A 1 93 ? 28.059 9.767 59.311 1.00 24.93 91 PRO A O 1
ATOM 706 N N . ASP A 1 94 ? 29.233 8.793 57.648 1.00 24.33 92 ASP A N 1
ATOM 707 C CA . ASP A 1 94 ? 28.638 7.481 57.849 1.00 25.78 92 ASP A CA 1
ATOM 708 C C . ASP A 1 94 ? 29.354 6.622 58.885 1.00 25.94 92 ASP A C 1
ATOM 709 O O . ASP A 1 94 ? 29.014 5.451 59.079 1.00 25.52 92 ASP A O 1
ATOM 714 N N . GLN A 1 95 ? 30.356 7.211 59.551 1.00 26.84 93 GLN A N 1
ATOM 715 C CA . GLN A 1 95 ? 31.091 6.547 60.636 1.00 27.46 93 GLN A CA 1
ATOM 716 C C . GLN A 1 95 ? 31.249 7.498 61.819 1.00 27.26 93 GLN A C 1
ATOM 717 O O . GLN A 1 95 ? 31.100 8.715 61.660 1.00 26.27 93 GLN A O 1
ATOM 723 N N . ASN A 1 96 ? 31.483 6.956 63.012 1.00 26.01 94 ASN A N 1
ATOM 724 C CA . ASN A 1 96 ? 31.635 7.841 64.162 1.00 25.53 94 ASN A CA 1
ATOM 725 C C . ASN A 1 96 ? 32.757 8.794 63.850 1.00 22.94 94 ASN A C 1
ATOM 726 O O . ASN A 1 96 ? 33.820 8.379 63.395 1.00 21.80 94 ASN A O 1
ATOM 731 N N . GLY A 1 97 ? 32.535 10.060 64.170 1.00 22.39 95 GLY A N 1
ATOM 732 C CA . GLY A 1 97 ? 33.493 11.111 63.919 1.00 22.64 95 GLY A CA 1
ATOM 733 C C . GLY A 1 97 ? 34.547 11.356 64.979 1.00 22.22 95 GLY A C 1
ATOM 734 O O . GLY A 1 97 ? 34.819 10.512 65.840 1.00 23.10 95 GLY A O 1
ATOM 735 N N . SER A 1 98 ? 35.141 12.541 64.905 1.00 20.96 96 SER A N 1
ATOM 736 C CA . SER A 1 98 ? 36.339 12.840 65.644 1.00 20.48 96 SER A CA 1
ATOM 737 C C . SER A 1 98 ? 36.062 13.468 67.011 1.00 20.98 96 SER A C 1
ATOM 738 O O . SER A 1 98 ? 37.002 13.808 67.718 1.00 22.36 96 SER A O 1
ATOM 741 N N . ASN A 1 99 ? 34.794 13.647 67.343 1.00 21.10 97 ASN A N 1
ATOM 742 C CA . ASN A 1 99 ? 34.446 14.217 68.660 1.00 21.53 97 ASN A CA 1
ATOM 743 C C . ASN A 1 99 ? 34.591 13.109 69.718 1.00 22.17 97 ASN A C 1
ATOM 744 O O . ASN A 1 99 ? 33.608 12.764 70.385 1.00 23.51 97 ASN A O 1
ATOM 749 N N . ALA A 1 100 ? 35.791 12.549 69.822 1.00 22.74 98 ALA A N 1
ATOM 750 C CA . ALA A 1 100 ? 36.032 11.384 70.695 1.00 23.32 98 ALA A CA 1
ATOM 751 C C . ALA A 1 100 ? 37.496 11.227 70.965 1.00 23.69 98 ALA A C 1
ATOM 752 O O . ALA A 1 100 ? 38.303 11.760 70.245 1.00 23.92 98 ALA A O 1
ATOM 754 N N . GLU A 1 101 ? 37.856 10.463 71.995 1.00 23.23 99 GLU A N 1
ATOM 755 C CA . GLU A 1 101 ? 39.254 10.295 72.293 1.00 23.77 99 GLU A CA 1
ATOM 756 C C . GLU A 1 101 ? 40.017 9.445 71.284 1.00 23.79 99 GLU A C 1
ATOM 757 O O . GLU A 1 101 ? 41.219 9.616 71.147 1.00 22.88 99 GLU A O 1
ATOM 763 N N . TYR A 1 102 ? 39.315 8.545 70.596 1.00 23.32 100 TYR A N 1
ATOM 764 C CA . TYR A 1 102 ? 39.924 7.638 69.598 1.00 23.10 100 TYR A CA 1
ATOM 765 C C . TYR A 1 102 ? 38.975 7.558 68.424 1.00 21.07 100 TYR A C 1
ATOM 766 O O . TYR A 1 102 ? 37.781 7.792 68.594 1.00 22.04 100 TYR A O 1
ATOM 775 N N . GLN A 1 103 ? 39.487 7.184 67.247 1.00 20.58 101 GLN A N 1
ATOM 776 C CA . GLN A 1 103 ? 38.616 7.038 66.085 1.00 19.92 101 GLN A CA 1
ATOM 777 C C . GLN A 1 103 ? 39.261 6.090 65.102 1.00 20.32 101 GLN A C 1
ATOM 778 O O . GLN A 1 103 ? 40.496 6.100 64.956 1.00 20.46 101 GLN A O 1
ATOM 784 N N . LEU A 1 104 ? 38.440 5.320 64.406 1.00 21.19 102 LEU A N 1
ATOM 785 C CA . LEU A 1 104 ? 38.885 4.530 63.263 1.00 21.73 102 LEU A CA 1
ATOM 786 C C . LEU A 1 104 ? 38.699 5.272 61.951 1.00 21.89 102 LEU A C 1
ATOM 787 O O . LEU A 1 104 ? 37.667 5.912 61.712 1.00 21.74 102 LEU A O 1
ATOM 792 N N . ILE A 1 105 ? 39.669 5.110 61.067 1.00 20.78 103 ILE A N 1
ATOM 793 C CA . ILE A 1 105 ? 39.606 5.703 59.727 1.00 21.29 103 ILE A CA 1
ATOM 794 C C . ILE A 1 105 ? 40.324 4.765 58.740 1.00 21.82 103 ILE A C 1
ATOM 795 O O . ILE A 1 105 ? 41.346 4.177 59.064 1.00 21.78 103 ILE A O 1
ATOM 800 N N . ASN A 1 106 ? 39.808 4.637 57.531 1.00 20.22 104 ASN A N 1
ATOM 801 C CA . ASN A 1 106 ? 40.497 3.880 56.479 1.00 20.41 104 ASN A CA 1
ATOM 802 C C . ASN A 1 106 ? 41.789 4.585 56.054 1.00 21.01 104 ASN A C 1
ATOM 803 O O . ASN A 1 106 ? 41.776 5.817 55.866 1.00 20.06 104 ASN A O 1
ATOM 808 N N . GLU A 1 107 ? 42.885 3.834 55.868 1.00 19.81 105 GLU A N 1
ATOM 809 C CA . GLU A 1 107 ? 44.183 4.440 55.501 1.00 20.30 105 GLU A CA 1
ATOM 810 C C . GLU A 1 107 ? 44.177 5.279 54.235 1.00 19.30 105 GLU A C 1
ATOM 811 O O . GLU A 1 107 ? 45.003 6.149 54.096 1.00 20.36 105 GLU A O 1
ATOM 817 N N . ARG A 1 108 ? 43.244 5.036 53.309 1.00 18.73 106 ARG A N 1
ATOM 818 C CA . ARG A 1 108 ? 43.335 5.731 52.046 1.00 17.11 106 ARG A CA 1
ATOM 819 C C . ARG A 1 108 ? 42.805 7.179 52.219 1.00 16.86 106 ARG A C 1
ATOM 820 O O . ARG A 1 108 ? 42.818 7.945 51.270 1.00 16.31 106 ARG A O 1
ATOM 828 N N . LEU A 1 109 ? 42.248 7.493 53.412 1.00 16.54 107 LEU A N 1
ATOM 829 C CA . LEU A 1 109 ? 41.668 8.809 53.667 1.00 17.05 107 LEU A CA 1
ATOM 830 C C . LEU A 1 109 ? 42.548 9.692 54.551 1.00 17.61 107 LEU A C 1
ATOM 831 O O . LEU A 1 109 ? 42.113 10.764 54.979 1.00 17.46 107 LEU A O 1
ATOM 836 N N . VAL A 1 110 ? 43.779 9.244 54.801 1.00 17.36 108 VAL A N 1
ATOM 837 C CA . VAL A 1 110 ? 44.658 9.846 55.817 1.00 17.95 108 VAL A CA 1
ATOM 838 C C . VAL A 1 110 ? 46.030 10.167 55.219 1.00 17.20 108 VAL A C 1
ATOM 839 O O . VAL A 1 110 ? 46.452 9.554 54.221 1.00 18.36 108 VAL A O 1
ATOM 843 N N . ALA A 1 111 ? 46.687 11.173 55.790 1.00 16.82 109 ALA A N 1
ATOM 844 C CA . ALA A 1 111 ? 48.110 11.404 55.510 1.00 17.62 109 ALA A CA 1
ATOM 845 C C . ALA A 1 111 ? 48.856 11.817 56.774 1.00 18.52 109 ALA A C 1
ATOM 846 O O . ALA A 1 111 ? 48.271 12.289 57.683 1.00 18.22 109 ALA A O 1
ATOM 848 N N . LYS A 1 112 ? 50.170 11.661 56.799 1.00 18.78 110 LYS A N 1
ATOM 849 C CA . LYS A 1 112 ? 50.888 12.193 57.946 1.00 20.59 110 LYS A CA 1
ATOM 850 C C . LYS A 1 112 ? 50.792 13.717 57.935 1.00 20.22 110 LYS A C 1
ATOM 851 O O . LYS A 1 112 ? 50.871 14.338 56.867 1.00 19.46 110 LYS A O 1
ATOM 857 N N . ALA A 1 113 ? 50.639 14.315 59.110 1.00 20.32 111 ALA A N 1
ATOM 858 C CA . ALA A 1 113 ? 50.620 15.781 59.247 1.00 22.03 111 ALA A CA 1
ATOM 859 C C . ALA A 1 113 ? 52.001 16.470 59.060 1.00 22.33 111 ALA A C 1
ATOM 860 O O . ALA A 1 113 ? 53.071 15.818 59.161 1.00 23.24 111 ALA A O 1
ATOM 862 N N . PRO A 1 114 ? 51.998 17.790 58.813 1.00 22.97 112 PRO A N 1
ATOM 863 C CA . PRO A 1 114 ? 53.252 18.523 58.642 1.00 23.59 112 PRO A CA 1
ATOM 864 C C . PRO A 1 114 ? 53.971 18.616 59.985 1.00 26.16 112 PRO A C 1
ATOM 865 O O . PRO A 1 114 ? 53.328 18.698 61.029 1.00 26.12 112 PRO A O 1
ATOM 869 N N . LYS A 1 115 ? 55.302 18.621 59.953 1.00 28.08 113 LYS A N 1
ATOM 870 C CA . LYS A 1 115 ? 56.049 18.589 61.197 1.00 30.04 113 LYS A CA 1
ATOM 871 C C . LYS A 1 115 ? 56.482 19.945 61.696 1.00 30.15 113 LYS A C 1
ATOM 872 O O . LYS A 1 115 ? 56.920 20.075 62.858 1.00 31.18 113 LYS A O 1
ATOM 878 N N . ASN A 1 116 ? 56.361 20.954 60.840 1.00 29.63 114 ASN A N 1
ATOM 879 C CA . ASN A 1 116 ? 56.833 22.304 61.149 1.00 29.03 114 ASN A CA 1
ATOM 880 C C . ASN A 1 116 ? 55.778 23.271 61.724 1.00 29.14 114 ASN A C 1
ATOM 881 O O . ASN A 1 116 ? 56.051 24.461 61.948 1.00 30.50 114 ASN A O 1
ATOM 886 N N . ILE A 1 117 ? 54.577 22.768 61.988 1.00 27.73 115 ILE A N 1
ATOM 887 C CA . ILE A 1 117 ? 53.558 23.554 62.649 1.00 26.22 115 ILE A CA 1
ATOM 888 C C . ILE A 1 117 ? 52.906 22.726 63.741 1.00 25.57 115 ILE A C 1
ATOM 889 O O . ILE A 1 117 ? 53.019 21.483 63.762 1.00 26.54 115 ILE A O 1
ATOM 894 N N . SER A 1 118 ? 52.235 23.415 64.650 1.00 25.39 116 SER A N 1
ATOM 895 C CA . SER A 1 118 ? 51.559 22.777 65.733 1.00 26.13 116 SER A CA 1
ATOM 896 C C . SER A 1 118 ? 50.341 21.978 65.267 1.00 25.50 116 SER A C 1
ATOM 897 O O . SER A 1 118 ? 49.795 22.203 64.170 1.00 25.31 116 SER A O 1
ATOM 900 N N . ALA A 1 119 ? 49.926 21.054 66.130 1.00 25.32 117 ALA A N 1
ATOM 901 C CA . ALA A 1 119 ? 48.746 20.228 65.864 1.00 25.66 117 ALA A CA 1
ATOM 902 C C . ALA A 1 119 ? 47.476 21.085 65.758 1.00 26.04 117 ALA A C 1
ATOM 903 O O . ALA A 1 119 ? 46.640 20.829 64.878 1.00 25.32 117 ALA A O 1
ATOM 905 N N . GLU A 1 120 ? 47.338 22.098 66.619 1.00 25.72 118 GLU A N 1
ATOM 906 C CA . GLU A 1 120 ? 46.155 22.952 66.598 1.00 25.86 118 GLU A CA 1
ATOM 907 C C . GLU A 1 120 ? 46.122 23.821 65.329 1.00 24.89 118 GLU A C 1
ATOM 908 O O . GLU A 1 120 ? 45.043 24.219 64.872 1.00 25.46 118 GLU A O 1
ATOM 914 N N . GLN A 1 121 ? 47.289 24.096 64.745 1.00 24.19 119 GLN A N 1
ATOM 915 C CA . GLN A 1 121 ? 47.329 24.762 63.431 1.00 23.81 119 GLN A CA 1
ATOM 916 C C . GLN A 1 121 ? 47.088 23.769 62.282 1.00 23.48 119 GLN A C 1
ATOM 917 O O . GLN A 1 121 ? 46.348 24.074 61.301 1.00 22.77 119 GLN A O 1
ATOM 923 N N . ALA A 1 122 ? 47.663 22.580 62.380 1.00 21.79 120 ALA A N 1
ATOM 924 C CA . ALA A 1 122 ? 47.536 21.630 61.274 1.00 21.95 120 ALA A CA 1
ATOM 925 C C . ALA A 1 122 ? 46.111 21.155 61.019 1.00 21.74 120 ALA A C 1
ATOM 926 O O . ALA A 1 122 ? 45.733 20.912 59.842 1.00 21.10 120 ALA A O 1
ATOM 928 N N . VAL A 1 123 ? 45.340 21.005 62.093 1.00 20.48 121 VAL A N 1
ATOM 929 C CA . VAL A 1 123 ? 43.996 20.454 62.003 1.00 21.02 121 VAL A CA 1
ATOM 930 C C . VAL A 1 123 ? 42.994 21.431 61.354 1.00 19.93 121 VAL A C 1
ATOM 931 O O . VAL A 1 123 ? 41.845 21.069 61.059 1.00 19.51 121 VAL A O 1
ATOM 935 N N . SER A 1 124 ? 43.418 22.675 61.111 1.00 19.26 122 SER A N 1
ATOM 936 C CA . SER A 1 124 ? 42.598 23.598 60.349 1.00 19.31 122 SER A CA 1
ATOM 937 C C . SER A 1 124 ? 42.440 23.195 58.881 1.00 19.41 122 SER A C 1
ATOM 938 O O . SER A 1 124 ? 41.530 23.688 58.195 1.00 19.37 122 SER A O 1
ATOM 941 N N . LEU A 1 125 ? 43.262 22.263 58.423 1.00 17.95 123 LEU A N 1
ATOM 942 C CA . LEU A 1 125 ? 43.430 21.989 57.000 1.00 18.21 123 LEU A CA 1
ATOM 943 C C . LEU A 1 125 ? 42.749 20.781 56.328 1.00 17.69 123 LEU A C 1
ATOM 944 O O . LEU A 1 125 ? 42.578 20.820 55.125 1.00 17.71 123 LEU A O 1
ATOM 949 N N . PRO A 1 126 ? 42.425 19.706 57.063 1.00 17.92 124 PRO A N 1
ATOM 950 C CA . PRO A 1 126 ? 42.008 18.515 56.262 1.00 17.38 124 PRO A CA 1
ATOM 951 C C . PRO A 1 126 ? 40.700 18.656 55.490 1.00 16.92 124 PRO A C 1
ATOM 952 O O . PRO A 1 126 ? 40.712 18.484 54.277 1.00 17.50 124 PRO A O 1
ATOM 956 N N . LEU A 1 127 ? 39.595 18.947 56.174 1.00 17.26 125 LEU A N 1
ATOM 957 C CA . LEU A 1 127 ? 38.296 19.065 55.447 1.00 17.38 125 LEU A CA 1
ATOM 958 C C . LEU A 1 127 ? 38.297 20.194 54.411 1.00 16.04 125 LEU A C 1
ATOM 959 O O . LEU A 1 127 ? 37.899 19.987 53.238 1.00 16.25 125 LEU A O 1
ATOM 964 N N . THR A 1 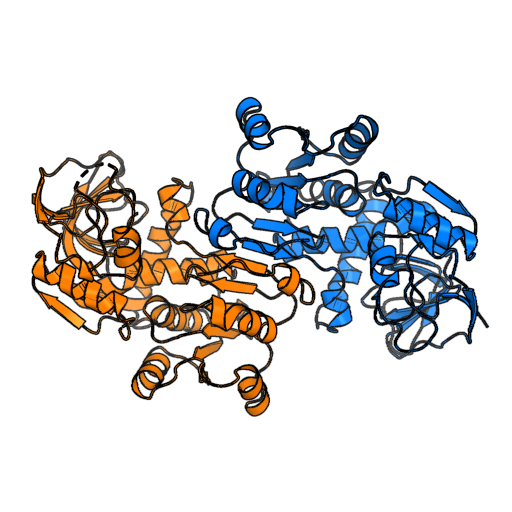128 ? 38.763 21.379 54.820 1.00 15.36 126 THR A N 1
ATOM 965 C CA . THR A 1 128 ? 38.732 22.513 53.895 1.00 14.52 126 THR A CA 1
ATOM 966 C C . THR A 1 128 ? 39.706 22.213 52.767 1.00 13.72 126 THR A C 1
ATOM 967 O O . THR A 1 128 ? 39.442 22.525 51.620 1.00 14.54 126 THR A O 1
ATOM 971 N N . GLY A 1 129 ? 40.890 21.653 53.097 1.00 14.45 127 GLY A N 1
ATOM 972 C CA . GLY A 1 129 ? 41.818 21.405 52.044 1.00 14.42 127 GLY A CA 1
ATOM 973 C C . GLY A 1 129 ? 41.396 20.334 51.050 1.00 13.42 127 GLY A C 1
ATOM 974 O O . GLY A 1 129 ? 41.497 20.507 49.846 1.00 13.23 127 GLY A O 1
ATOM 975 N N . ILE A 1 130 ? 40.879 19.217 51.524 1.00 14.12 128 ILE A N 1
ATOM 976 C CA . ILE A 1 130 ? 40.395 18.205 50.564 1.00 14.72 128 ILE A CA 1
ATOM 977 C C . ILE A 1 130 ? 39.258 18.808 49.699 1.00 13.91 128 ILE A C 1
ATOM 978 O O . ILE A 1 130 ? 39.233 18.669 48.485 1.00 12.76 128 ILE A O 1
ATOM 983 N N . THR A 1 131 ? 38.328 19.524 50.337 1.00 14.13 129 THR A N 1
ATOM 984 C CA . THR A 1 131 ? 37.236 20.183 49.558 1.00 14.10 129 THR A CA 1
ATOM 985 C C . THR A 1 131 ? 37.770 21.147 48.483 1.00 13.50 129 THR A C 1
ATOM 986 O O . THR A 1 131 ? 37.360 21.092 47.319 1.00 12.52 129 THR A O 1
ATOM 990 N N . ALA A 1 132 ? 38.832 21.911 48.840 1.00 14.18 130 ALA A N 1
ATOM 991 C CA . ALA A 1 132 ? 39.443 22.849 47.880 1.00 13.06 130 ALA A CA 1
ATOM 992 C C . ALA A 1 132 ? 40.188 22.127 46.746 1.00 13.06 130 ALA A C 1
ATOM 993 O O . ALA A 1 132 ? 40.049 22.532 45.573 1.00 12.73 130 ALA A O 1
ATOM 995 N N . TYR A 1 133 ? 40.959 21.063 47.092 1.00 12.76 131 TYR A N 1
ATOM 996 C CA . TYR A 1 133 ? 41.601 20.251 46.038 1.00 13.78 131 TYR A CA 1
ATOM 997 C C . TYR A 1 133 ? 40.583 19.590 45.064 1.00 14.09 131 TYR A C 1
ATOM 998 O O . TYR A 1 133 ? 40.800 19.624 43.867 1.00 14.43 131 TYR A O 1
ATOM 1007 N N . GLU A 1 134 ? 39.465 19.040 45.569 1.00 12.62 132 GLU A N 1
ATOM 1008 C CA . GLU A 1 134 ? 38.454 18.442 44.674 1.00 14.56 132 GLU A CA 1
ATOM 1009 C C . GLU A 1 134 ? 37.876 19.547 43.789 1.00 12.61 132 GLU A C 1
ATOM 1010 O O . GLU A 1 134 ? 37.748 19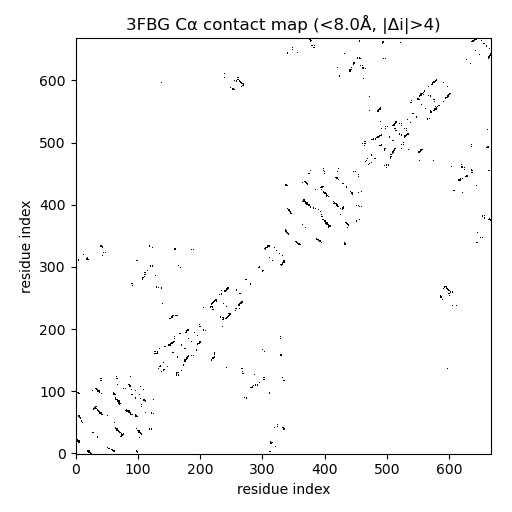.330 42.602 1.00 12.98 132 GLU A O 1
ATOM 1016 N N . THR A 1 135 ? 37.577 20.724 44.355 1.00 12.25 133 THR A N 1
ATOM 1017 C CA . THR A 1 135 ? 36.978 21.824 43.582 1.00 12.27 133 THR A CA 1
ATOM 1018 C C . THR A 1 135 ? 37.949 22.228 42.486 1.00 13.14 133 THR A C 1
ATOM 1019 O O . THR A 1 135 ? 37.590 22.377 41.339 1.00 13.95 133 THR A O 1
ATOM 1023 N N . LEU A 1 136 ? 39.242 22.305 42.826 1.00 12.28 134 LEU A N 1
ATOM 1024 C CA . LEU A 1 136 ? 40.157 22.813 41.812 1.00 13.15 134 LEU A CA 1
ATOM 1025 C C . LEU A 1 136 ? 40.554 21.735 40.786 1.00 12.28 134 LEU A C 1
ATOM 1026 O O . LEU A 1 136 ? 40.503 21.958 39.554 1.00 12.90 134 LEU A O 1
ATOM 1031 N N . PHE A 1 137 ? 40.951 20.554 41.287 1.00 13.36 135 PHE A N 1
ATOM 1032 C CA . PHE A 1 137 ? 41.492 19.516 40.410 1.00 14.42 135 PHE A CA 1
ATOM 1033 C C . PHE A 1 137 ? 40.421 18.624 39.783 1.00 14.89 135 PHE A C 1
ATOM 1034 O O . PHE A 1 137 ? 40.482 18.252 38.592 1.00 16.38 135 PHE A O 1
ATOM 1042 N N . ASP A 1 138 ? 39.495 18.214 40.602 1.00 15.66 136 ASP A N 1
ATOM 1043 C CA . ASP A 1 138 ? 38.395 17.356 40.077 1.00 13.98 136 ASP A CA 1
ATOM 1044 C C . ASP A 1 138 ? 37.299 18.109 39.306 1.00 14.38 136 ASP A C 1
ATOM 1045 O O . ASP A 1 138 ? 36.999 17.735 38.181 1.00 15.82 136 ASP A O 1
ATOM 1050 N N . VAL A 1 139 ? 36.790 19.162 39.901 1.00 13.08 137 VAL A N 1
ATOM 1051 C CA . VAL A 1 139 ? 35.615 19.864 39.343 1.00 13.40 137 VAL A CA 1
ATOM 1052 C C . VAL A 1 139 ? 36.094 20.752 38.212 1.00 12.86 137 VAL A C 1
ATOM 1053 O O . VAL A 1 139 ? 35.743 20.498 37.062 1.00 13.38 137 VAL A O 1
ATOM 1057 N N . PHE A 1 140 ? 36.983 21.736 38.514 1.00 12.60 138 PHE A N 1
ATOM 1058 C CA . PHE A 1 140 ? 37.457 22.678 37.514 1.00 13.65 138 PHE A CA 1
ATOM 1059 C C . PHE A 1 140 ? 38.479 22.101 36.522 1.00 15.15 138 PHE A C 1
ATOM 1060 O O . PHE A 1 140 ? 38.583 22.599 35.384 1.00 13.95 138 PHE A O 1
ATOM 1068 N N . GLY A 1 141 ? 39.195 21.075 36.973 1.00 15.27 139 GLY A N 1
ATOM 1069 C CA . GLY A 1 141 ? 40.189 20.390 36.119 1.00 16.34 139 GLY A CA 1
ATOM 1070 C C . GLY A 1 141 ? 41.472 21.177 35.887 1.00 17.54 139 GLY A C 1
ATOM 1071 O O . GLY A 1 141 ? 42.044 21.085 34.779 1.00 18.29 139 GLY A O 1
ATOM 1072 N N . ILE A 1 142 ? 41.895 21.974 36.862 1.00 16.54 140 ILE A N 1
ATOM 1073 C CA . ILE A 1 142 ? 43.212 22.660 36.712 1.00 17.50 140 ILE A CA 1
ATOM 1074 C C . ILE A 1 142 ? 44.313 21.645 36.623 1.00 17.17 140 ILE A C 1
ATOM 1075 O O . ILE A 1 142 ? 44.199 20.520 37.080 1.00 16.76 140 ILE A O 1
ATOM 1080 N N . SER A 1 143 ? 45.409 22.081 35.994 1.00 18.33 141 SER A N 1
ATOM 1081 C CA . SER A 1 143 ? 46.582 21.238 35.859 1.00 19.64 141 SER A CA 1
ATOM 1082 C C . SER A 1 143 ? 47.460 21.179 37.116 1.00 18.79 141 SER A C 1
ATOM 1083 O O . SER A 1 143 ? 47.540 22.126 37.894 1.00 17.47 141 SER A O 1
ATOM 1086 N N . ARG A 1 144 ? 48.083 20.025 37.319 1.00 19.23 142 ARG A N 1
ATOM 1087 C CA . ARG A 1 144 ? 49.150 19.902 38.334 1.00 22.22 142 ARG A CA 1
ATOM 1088 C C . ARG A 1 144 ? 50.390 20.670 37.885 1.00 23.37 142 ARG A C 1
ATOM 1089 O O . ARG A 1 144 ? 51.304 20.893 38.701 1.00 23.55 142 ARG A O 1
ATOM 1091 N N . ASN A 1 145 ? 50.413 21.064 36.611 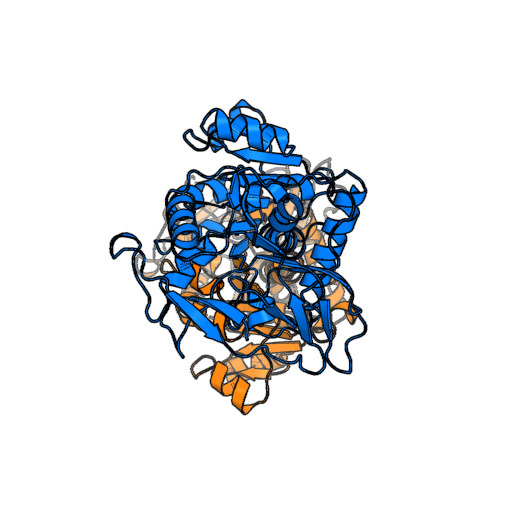1.00 23.48 143 ASN A N 1
ATOM 1092 C CA . ASN A 1 145 ? 51.575 21.766 36.000 1.00 24.19 143 ASN A CA 1
ATOM 1093 C C . ASN A 1 145 ? 51.286 23.270 35.992 1.00 24.51 143 ASN A C 1
ATOM 1094 O O . ASN A 1 145 ? 50.346 23.744 35.291 1.00 23.09 143 ASN A O 1
ATOM 1099 N N . ARG A 1 146 ? 52.055 24.038 36.761 1.00 25.17 144 ARG A N 1
ATOM 1100 C CA . ARG A 1 146 ? 51.789 25.488 36.874 1.00 26.42 144 ARG A CA 1
ATOM 1101 C C . ARG A 1 146 ? 51.610 26.170 35.517 1.00 26.10 144 ARG A C 1
ATOM 1102 O O . ARG A 1 146 ? 50.733 27.007 35.343 1.00 24.48 144 ARG A O 1
ATOM 1110 N N . ASN A 1 147 ? 52.468 25.846 34.544 1.00 24.32 145 ASN A N 1
ATOM 1111 C CA . ASN A 1 147 ? 52.437 26.494 33.227 1.00 23.86 145 ASN A CA 1
ATOM 1112 C C . ASN A 1 147 ? 51.092 26.376 32.515 1.00 24.41 145 ASN A C 1
ATOM 1113 O O . ASN A 1 147 ? 50.683 27.280 31.781 1.00 24.82 145 ASN A O 1
ATOM 1118 N N . GLU A 1 148 ? 50.430 25.256 32.729 1.00 23.31 146 GLU A N 1
ATOM 1119 C CA . GLU A 1 148 ? 49.147 25.030 32.058 1.00 23.08 146 GLU A CA 1
ATOM 1120 C C . GLU A 1 148 ? 48.027 25.886 32.663 1.00 22.95 146 GLU A C 1
ATOM 1121 O O . GLU A 1 148 ? 46.973 26.052 32.019 1.00 24.21 146 GLU A O 1
ATOM 1127 N N . ASN A 1 149 ? 48.261 26.426 33.860 1.00 21.25 147 ASN A N 1
ATOM 1128 C CA . ASN A 1 149 ? 47.249 27.284 34.559 1.00 19.22 147 ASN A CA 1
ATOM 1129 C C . ASN A 1 149 ? 47.543 28.770 34.462 1.00 20.68 147 ASN A C 1
ATOM 1130 O O . ASN A 1 149 ? 46.718 29.634 34.764 1.00 19.81 147 ASN A O 1
ATOM 1135 N N . GLU A 1 150 ? 48.760 29.120 34.044 1.00 23.18 148 GLU A N 1
ATOM 1136 C CA . GLU A 1 150 ? 49.123 30.524 34.011 1.00 24.81 148 GLU A CA 1
ATOM 1137 C C . GLU A 1 150 ? 48.254 31.240 32.957 1.00 23.46 148 GLU A C 1
ATOM 1138 O O . GLU A 1 150 ? 48.064 30.745 31.862 1.00 25.81 148 GLU A O 1
ATOM 1144 N N . GLY A 1 151 ? 47.703 32.403 33.282 1.00 23.41 149 GLY A N 1
ATOM 1145 C CA . GLY A 1 151 ? 46.761 33.075 32.353 1.00 22.21 149 GLY A CA 1
ATOM 1146 C C . GLY A 1 151 ? 45.311 32.808 32.719 1.00 22.38 149 GLY A C 1
ATOM 1147 O O . GLY A 1 151 ? 44.367 33.463 32.176 1.00 22.95 149 GLY A O 1
ATOM 1148 N N . LYS A 1 152 ? 45.118 31.864 33.630 1.00 18.70 150 LYS A N 1
ATOM 1149 C CA . LYS A 1 152 ? 43.737 31.576 34.100 1.00 17.97 150 LYS A CA 1
ATOM 1150 C C . LYS A 1 152 ? 43.417 32.254 35.440 1.00 17.91 150 LYS A C 1
ATOM 1151 O O . LYS A 1 152 ? 44.284 32.527 36.255 1.00 16.88 150 LYS A O 1
ATOM 1157 N N . THR A 1 153 ? 42.122 32.528 35.670 1.00 16.95 151 THR A N 1
ATOM 1158 C CA . THR A 1 153 ? 41.705 33.241 36.874 1.00 16.33 151 THR A CA 1
ATOM 1159 C C . THR A 1 153 ? 40.542 32.499 37.505 1.00 15.62 151 THR A C 1
ATOM 1160 O O . THR A 1 153 ? 39.638 32.044 36.777 1.00 16.36 151 THR A O 1
ATOM 1164 N N . LEU A 1 154 ? 40.606 32.415 38.833 1.00 15.68 152 LEU A N 1
ATOM 1165 C CA . LEU A 1 154 ? 39.518 31.864 39.694 1.00 13.68 152 LEU A CA 1
ATOM 1166 C C . LEU A 1 154 ? 38.888 32.999 40.452 1.00 15.67 152 LEU A C 1
ATOM 1167 O O . LEU A 1 154 ? 39.569 33.782 41.077 1.00 15.49 152 LEU A O 1
ATOM 1172 N N . LEU A 1 155 ? 37.537 33.024 40.534 1.00 13.07 153 LEU A N 1
ATOM 1173 C CA . LEU A 1 155 ? 36.886 33.960 41.429 1.00 14.79 153 LEU A CA 1
ATOM 1174 C C . LEU A 1 155 ? 36.248 33.131 42.549 1.00 15.20 153 LEU A C 1
ATOM 1175 O O . LEU A 1 155 ? 35.545 32.150 42.253 1.00 14.99 153 LEU A O 1
ATOM 1180 N N . ILE A 1 156 ? 36.459 33.546 43.781 1.00 14.10 154 ILE A N 1
ATOM 1181 C CA . ILE A 1 156 ? 35.813 32.893 44.948 1.00 16.98 154 ILE A CA 1
ATOM 1182 C C . ILE A 1 156 ? 34.867 33.889 45.611 1.00 18.31 154 ILE A C 1
ATOM 1183 O O . ILE A 1 156 ? 35.287 34.938 46.090 1.00 19.65 154 ILE A O 1
ATOM 1188 N N . ILE A 1 157 ? 33.569 33.592 45.611 1.00 19.22 155 ILE A N 1
ATOM 1189 C CA . ILE A 1 157 ? 32.647 34.517 46.237 1.00 21.39 155 ILE A CA 1
ATOM 1190 C C . ILE A 1 157 ? 32.522 34.130 47.705 1.00 23.75 155 ILE A C 1
ATOM 1191 O O . ILE A 1 157 ? 32.300 32.956 48.033 1.00 24.64 155 ILE A O 1
ATOM 1196 N N . ASN A 1 158 ? 32.652 35.133 48.574 1.00 25.03 156 ASN A N 1
ATOM 1197 C CA . ASN A 1 158 ? 32.824 34.946 50.013 1.00 27.39 156 ASN A CA 1
ATOM 1198 C C . ASN A 1 158 ? 34.146 34.249 50.299 1.00 27.07 156 ASN A C 1
ATOM 1199 O O . ASN A 1 158 ? 34.175 33.059 50.653 1.00 29.58 156 ASN A O 1
ATOM 1204 N N . GLY A 1 159 ? 35.248 34.984 50.172 1.00 27.55 157 GLY A N 1
ATOM 1205 C CA . GLY A 1 159 ? 36.591 34.392 50.203 1.00 24.97 157 GLY A CA 1
ATOM 1206 C C . GLY A 1 159 ? 37.298 34.055 51.510 1.00 24.91 157 GLY A C 1
ATOM 1207 O O . GLY A 1 159 ? 38.323 33.342 51.525 1.00 24.38 157 GLY A O 1
ATOM 1208 N N . ALA A 1 160 ? 36.794 34.608 52.608 1.00 23.60 158 ALA A N 1
ATOM 1209 C CA . ALA A 1 160 ? 37.421 34.480 53.897 1.00 24.02 158 ALA A CA 1
ATOM 1210 C C . ALA A 1 160 ? 36.966 33.301 54.785 1.00 23.75 158 ALA A C 1
ATOM 1211 O O . ALA A 1 160 ? 37.499 33.145 55.892 1.00 23.41 158 ALA A O 1
ATOM 1213 N N . GLY A 1 161 ? 36.004 32.495 54.322 1.00 23.56 159 GLY A N 1
ATOM 1214 C CA . GLY A 1 161 ? 35.593 31.278 55.061 1.00 23.78 159 GLY A CA 1
ATOM 1215 C C . GLY A 1 161 ? 36.627 30.156 55.021 1.00 23.25 159 GLY A C 1
ATOM 1216 O O . GLY A 1 161 ? 37.698 30.321 54.449 1.00 23.06 159 GLY A O 1
ATOM 1217 N N . GLY A 1 162 ? 36.331 29.006 55.636 1.00 22.89 160 GLY A N 1
ATOM 1218 C CA . GLY A 1 162 ? 37.340 27.950 55.741 1.00 21.20 160 GLY A CA 1
ATOM 1219 C C . GLY A 1 162 ? 37.801 27.448 54.365 1.00 19.96 160 GLY A C 1
ATOM 1220 O O . GLY A 1 162 ? 38.997 27.337 54.106 1.00 21.46 160 GLY A O 1
ATOM 1221 N N . VAL A 1 163 ? 36.863 27.152 53.455 1.00 18.35 161 VAL A N 1
ATOM 1222 C CA . VAL A 1 163 ? 37.268 26.564 52.180 1.00 17.28 161 VAL A CA 1
ATOM 1223 C C . VAL A 1 163 ? 37.923 27.662 51.334 1.00 17.36 161 VAL A C 1
ATOM 1224 O O . VAL A 1 163 ? 38.983 27.439 50.719 1.00 17.62 161 VAL A O 1
ATOM 1228 N N . GLY A 1 164 ? 37.350 28.862 51.384 1.00 18.11 162 GLY A N 1
ATOM 1229 C CA . GLY A 1 164 ? 37.862 29.974 50.602 1.00 18.31 162 GLY A CA 1
ATOM 1230 C C . GLY A 1 164 ? 39.318 30.229 50.989 1.00 19.34 162 GLY A C 1
ATOM 1231 O O . GLY A 1 164 ? 40.142 30.473 50.107 1.00 20.94 162 GLY A O 1
ATOM 1232 N N . SER A 1 165 ? 39.630 30.178 52.284 1.00 20.72 163 SER A N 1
ATOM 1233 C CA . SER A 1 165 ? 40.976 30.514 52.783 1.00 21.26 163 SER A CA 1
ATOM 1234 C C . SER A 1 165 ? 42.035 29.612 52.181 1.00 21.93 163 SER A C 1
ATOM 1235 O O . SER A 1 165 ? 43.037 30.095 51.616 1.00 22.91 163 SER A O 1
ATOM 1238 N N . ILE A 1 166 ? 41.829 28.300 52.298 1.00 19.37 164 ILE A N 1
ATOM 1239 C CA . ILE A 1 166 ? 42.820 27.376 51.789 1.00 17.55 164 ILE A CA 1
ATOM 1240 C C . ILE A 1 166 ? 42.790 27.280 50.245 1.00 16.74 164 ILE A C 1
ATOM 1241 O O . ILE A 1 166 ? 43.848 27.147 49.624 1.00 17.33 164 ILE A O 1
ATOM 1246 N N . ALA A 1 167 ? 41.620 27.401 49.611 1.00 14.91 165 ALA A N 1
ATOM 1247 C CA . ALA A 1 167 ? 41.610 27.351 48.159 1.00 15.05 165 ALA A CA 1
ATOM 1248 C C . ALA A 1 167 ? 42.385 28.478 47.498 1.00 14.15 165 ALA A C 1
ATOM 1249 O O . ALA A 1 167 ? 42.917 28.303 46.368 1.00 15.45 165 ALA A O 1
ATOM 1251 N N . THR A 1 168 ? 42.374 29.630 48.160 1.00 15.29 166 THR A N 1
ATOM 1252 C CA . THR A 1 168 ? 43.084 30.806 47.642 1.00 14.57 166 THR A CA 1
ATOM 1253 C C . THR A 1 168 ? 44.580 30.440 47.591 1.00 14.34 166 THR A C 1
ATOM 1254 O O . THR A 1 168 ? 45.214 30.631 46.562 1.00 15.88 166 THR A O 1
ATOM 1258 N N . GLN A 1 169 ? 45.041 29.803 48.653 1.00 16.36 167 GLN A N 1
ATOM 1259 C CA . GLN A 1 169 ? 46.473 29.358 48.706 1.00 15.97 167 GLN A CA 1
ATOM 1260 C C . GLN A 1 169 ? 46.843 28.314 47.668 1.00 17.02 167 GLN A C 1
ATOM 1261 O O . GLN A 1 169 ? 47.910 28.364 47.005 1.00 18.04 167 GLN A O 1
ATOM 1267 N N . ILE A 1 170 ? 45.973 27.317 47.515 1.00 16.36 168 ILE A N 1
ATOM 1268 C CA . ILE A 1 170 ? 46.212 26.248 46.584 1.00 15.15 168 ILE A CA 1
ATOM 1269 C C . ILE A 1 170 ? 46.250 26.793 45.179 1.00 15.23 168 ILE A C 1
ATOM 1270 O O . ILE A 1 170 ? 47.136 26.454 44.381 1.00 16.13 168 ILE A O 1
ATOM 1275 N N . ALA A 1 171 ? 45.205 27.576 44.822 1.00 15.04 169 ALA A N 1
ATOM 1276 C CA . ALA A 1 171 ? 45.106 28.122 43.497 1.00 15.69 169 ALA A CA 1
ATOM 1277 C C . ALA A 1 171 ? 46.361 28.973 43.173 1.00 16.44 169 ALA A C 1
ATOM 1278 O O . ALA A 1 171 ? 46.864 28.905 42.039 1.00 17.43 169 ALA A O 1
ATOM 1280 N N A LYS A 1 172 ? 46.837 29.756 44.140 0.50 17.38 170 LYS A N 1
ATOM 1281 N N B LYS A 1 172 ? 46.837 29.747 44.146 0.50 17.51 170 LYS A N 1
ATOM 1282 C CA A LYS A 1 172 ? 48.043 30.581 43.908 0.50 17.61 170 LYS A CA 1
ATOM 1283 C CA B LYS A 1 172 ? 48.041 30.575 43.929 0.50 17.92 170 LYS A CA 1
ATOM 1284 C C A LYS A 1 172 ? 49.276 29.695 43.669 0.50 17.77 170 LYS A C 1
ATOM 1285 C C B LYS A 1 172 ? 49.275 29.699 43.677 0.50 17.93 170 LYS A C 1
ATOM 1286 O O A LYS A 1 172 ? 50.037 29.912 42.714 0.50 18.42 170 LYS A O 1
ATOM 1287 O O B LYS A 1 172 ? 50.032 29.922 42.720 0.50 18.57 170 LYS A O 1
ATOM 1298 N N . ALA A 1 173 ? 49.441 28.686 44.515 1.00 18.48 171 ALA A N 1
ATOM 1299 C CA . ALA A 1 173 ? 50.571 27.733 44.370 1.00 17.57 171 ALA A CA 1
ATOM 1300 C C . ALA A 1 173 ? 50.625 27.069 43.004 1.00 19.10 171 ALA A C 1
ATOM 1301 O O . ALA A 1 173 ? 51.725 26.831 42.430 1.00 21.14 171 ALA A O 1
ATOM 1303 N N . TYR A 1 174 ? 49.450 26.780 42.424 1.00 16.70 172 TYR A N 1
ATOM 1304 C CA . TYR A 1 174 ? 49.352 26.114 41.122 1.00 16.88 172 TYR A CA 1
ATOM 1305 C C . TYR A 1 174 ? 49.226 27.082 39.934 1.00 14.52 172 TYR A C 1
ATOM 1306 O O . TYR A 1 174 ? 48.961 26.677 38.801 1.00 15.71 172 TYR A O 1
ATOM 1315 N N . GLY A 1 175 ? 49.526 28.356 40.163 1.00 16.38 173 GLY A N 1
ATOM 1316 C CA . GLY A 1 175 ? 49.700 29.258 39.037 1.00 18.42 173 GLY A CA 1
ATOM 1317 C C . GLY A 1 175 ? 48.527 30.130 38.606 1.00 17.42 173 GLY A C 1
ATOM 1318 O O . GLY A 1 175 ? 48.648 30.844 37.636 1.00 18.43 173 GLY A O 1
ATOM 1319 N N . LEU A 1 176 ? 47.385 30.060 39.293 1.00 17.68 174 LEU A N 1
ATOM 1320 C CA A LEU A 1 176 ? 46.236 30.877 38.922 0.50 17.41 174 LEU A CA 1
ATOM 1321 C CA B LEU A 1 176 ? 46.262 30.897 38.886 0.50 17.21 174 LEU A CA 1
ATOM 1322 C C . LEU A 1 176 ? 46.292 32.257 39.548 1.00 17.43 174 LEU A C 1
ATOM 1323 O O . LEU A 1 176 ? 46.893 32.447 40.622 1.00 18.24 174 LEU A O 1
ATOM 1332 N N . ARG A 1 177 ? 45.635 33.197 38.887 1.00 16.35 175 ARG A N 1
ATOM 1333 C CA . ARG A 1 177 ? 45.260 34.473 39.514 1.00 16.73 175 ARG A CA 1
ATOM 1334 C C . ARG A 1 177 ? 44.002 34.216 40.346 1.00 17.72 175 ARG A C 1
ATOM 1335 O O . ARG A 1 177 ? 43.115 33.508 39.874 1.00 17.24 175 ARG A O 1
ATOM 1343 N N . VAL A 1 178 ? 43.930 34.732 41.560 1.00 18.15 176 VAL A N 1
ATOM 1344 C CA . VAL A 1 178 ? 42.752 34.512 42.402 1.00 17.60 176 VAL A CA 1
ATOM 1345 C C . VAL A 1 178 ? 42.107 35.844 42.771 1.00 17.58 176 VAL A C 1
ATOM 1346 O O . VAL A 1 178 ? 42.722 36.731 43.374 1.00 19.03 176 VAL A O 1
ATOM 1350 N N . ILE A 1 179 ? 40.826 35.978 42.441 1.00 14.78 177 ILE A N 1
ATOM 1351 C CA . ILE A 1 179 ? 40.026 37.158 42.838 1.00 16.04 177 ILE A CA 1
ATOM 1352 C C . ILE A 1 179 ? 39.050 36.660 43.878 1.00 15.95 177 ILE A C 1
ATOM 1353 O O . ILE A 1 179 ? 38.463 35.597 43.680 1.00 16.71 177 ILE A O 1
ATOM 1358 N N . THR A 1 180 ? 38.972 37.318 45.028 1.00 16.39 178 THR A N 1
ATOM 1359 C CA . THR A 1 180 ? 38.031 36.857 46.066 1.00 18.48 178 THR A CA 1
ATOM 1360 C C . THR A 1 180 ? 37.077 38.003 46.363 1.00 18.20 178 THR A C 1
ATOM 1361 O O . THR A 1 180 ? 37.329 39.132 45.964 1.00 19.12 178 THR A O 1
ATOM 1365 N N . THR A 1 181 ? 35.988 37.719 47.070 1.00 20.15 179 THR A N 1
ATOM 1366 C CA . THR A 1 181 ? 35.144 38.821 47.533 1.00 20.03 179 THR A CA 1
ATOM 1367 C C . THR A 1 181 ? 35.088 38.832 49.088 1.00 19.78 179 THR A C 1
ATOM 1368 O O . THR A 1 181 ? 35.123 37.789 49.754 1.00 18.74 179 THR A O 1
ATOM 1372 N N . ALA A 1 182 ? 35.028 40.036 49.653 1.00 20.87 180 ALA A N 1
ATOM 1373 C CA . ALA A 1 182 ? 34.971 40.218 51.099 1.00 22.21 180 ALA A CA 1
ATOM 1374 C C . ALA A 1 182 ? 34.339 41.588 51.270 1.00 25.05 180 ALA A C 1
ATOM 1375 O O . ALA A 1 182 ? 34.579 42.472 50.449 1.00 25.28 180 ALA A O 1
ATOM 1377 N N . SER A 1 183 ? 33.572 41.785 52.337 1.00 26.24 181 SER A N 1
ATOM 1378 C CA . SER A 1 183 ? 32.802 43.021 52.422 1.00 28.94 181 SER A CA 1
ATOM 1379 C C . SER A 1 183 ? 32.949 43.763 53.741 1.00 29.74 181 SER A C 1
ATOM 1380 O O . SER A 1 183 ? 32.225 44.734 53.979 1.00 31.81 181 SER A O 1
ATOM 1383 N N . ARG A 1 184 ? 33.840 43.313 54.604 1.00 30.05 182 ARG A N 1
ATOM 1384 C CA . ARG A 1 184 ? 34.091 44.058 55.843 1.00 30.85 182 ARG A CA 1
ATOM 1385 C C . ARG A 1 184 ? 35.567 44.022 56.106 1.00 30.62 182 ARG A C 1
ATOM 1386 O O . ARG A 1 184 ? 36.275 43.150 55.610 1.00 31.51 182 ARG A O 1
ATOM 1394 N N . ASN A 1 185 ? 36.067 45.006 56.849 1.00 30.31 183 ASN A N 1
ATOM 1395 C CA . ASN A 1 185 ? 37.497 45.114 57.065 1.00 29.39 183 ASN A CA 1
ATOM 1396 C C . ASN A 1 185 ? 38.265 43.820 57.469 1.00 29.43 183 ASN A C 1
ATOM 1397 O O . ASN A 1 185 ? 39.328 43.515 56.912 1.00 28.41 183 ASN A O 1
ATOM 1402 N N . GLU A 1 186 ? 37.736 43.108 58.468 1.00 28.90 184 GLU A N 1
ATOM 1403 C CA . GLU A 1 186 ? 38.294 41.852 58.987 1.00 29.05 184 GLU A CA 1
ATOM 1404 C C . GLU A 1 186 ? 38.511 40.832 57.845 1.00 27.04 184 GLU A C 1
ATOM 1405 O O . GLU A 1 186 ? 39.578 40.199 57.707 1.00 26.61 184 GLU A O 1
ATOM 1411 N N . THR A 1 187 ? 37.477 40.657 57.038 1.00 25.28 185 THR A N 1
ATOM 1412 C CA . THR A 1 187 ? 37.560 39.611 56.012 1.00 24.40 185 THR A CA 1
ATOM 1413 C C . THR A 1 187 ? 38.451 40.029 54.839 1.00 23.21 185 THR A C 1
ATOM 1414 O O . THR A 1 187 ? 39.093 39.195 54.220 1.00 23.81 185 THR A O 1
ATOM 1418 N N . ILE A 1 188 ? 38.469 41.323 54.521 1.00 23.02 186 ILE A N 1
ATOM 1419 C CA . ILE A 1 188 ? 39.305 41.852 53.440 1.00 22.27 186 ILE A CA 1
ATOM 1420 C C . ILE A 1 188 ? 40.754 41.652 53.776 1.00 22.91 186 ILE A C 1
ATOM 1421 O O . ILE A 1 188 ? 41.502 41.169 52.949 1.00 22.87 186 ILE A O 1
ATOM 1426 N N . GLU A 1 189 ? 41.149 42.002 55.006 1.00 23.50 187 GLU A N 1
ATOM 1427 C CA . GLU A 1 189 ? 42.513 41.811 55.408 1.00 24.36 187 GLU A CA 1
ATOM 1428 C C . GLU A 1 189 ? 42.904 40.323 55.354 1.00 23.69 187 GLU A C 1
ATOM 1429 O O . GLU A 1 189 ? 44.009 39.993 54.935 1.00 22.35 187 GLU A O 1
ATOM 1435 N N . TRP A 1 190 ? 42.005 39.453 55.804 1.00 22.98 188 TRP A N 1
ATOM 1436 C CA . TRP A 1 190 ? 42.345 38.035 55.930 1.00 22.19 188 TRP A CA 1
ATOM 1437 C C . TRP A 1 190 ? 42.549 37.387 54.540 1.00 20.98 188 TRP A C 1
ATOM 1438 O O . TRP A 1 190 ? 43.567 36.699 54.289 1.00 23.07 188 TRP A O 1
ATOM 1449 N N . THR A 1 191 ? 41.638 37.668 53.618 1.00 21.16 189 THR A N 1
ATOM 1450 C CA . THR A 1 191 ? 41.761 37.103 52.258 1.00 19.90 189 THR A CA 1
ATOM 1451 C C . THR A 1 191 ? 43.045 37.626 51.558 1.00 20.57 189 THR A C 1
ATOM 1452 O O . THR A 1 191 ? 43.717 36.896 50.854 1.00 20.69 189 THR A O 1
ATOM 1456 N N . LYS A 1 192 ? 43.404 38.893 51.799 1.00 20.25 190 LYS A N 1
ATOM 1457 C CA . LYS A 1 192 ? 44.669 39.381 51.286 1.00 20.91 190 LYS A CA 1
ATOM 1458 C C . LYS A 1 192 ? 45.820 38.579 51.873 1.00 20.82 190 LYS A C 1
ATOM 1459 O O . LYS A 1 192 ? 46.759 38.208 51.161 1.00 21.92 190 LYS A O 1
ATOM 1465 N N . LYS A 1 193 ? 45.740 38.302 53.168 1.00 22.16 191 LYS A N 1
ATOM 1466 C CA . LYS A 1 193 ? 46.787 37.542 53.819 1.00 22.61 191 LYS A CA 1
ATOM 1467 C C . LYS A 1 193 ? 46.857 36.123 53.250 1.00 22.79 191 LYS A C 1
ATOM 1468 O O . LYS A 1 193 ? 47.917 35.553 53.109 1.00 23.24 191 LYS A O 1
ATOM 1474 N N . MET A 1 194 ? 45.715 35.565 52.876 1.00 21.62 192 MET A N 1
ATOM 1475 C CA . MET A 1 194 ? 45.723 34.252 52.225 1.00 22.24 192 MET A CA 1
ATOM 1476 C C . MET A 1 194 ? 46.315 34.258 50.814 1.00 21.09 192 MET A C 1
ATOM 1477 O O . MET A 1 194 ? 46.635 33.192 50.268 1.00 22.09 192 MET A O 1
ATOM 1482 N N . GLY A 1 195 ? 46.452 35.437 50.202 1.00 21.70 193 GLY A N 1
ATOM 1483 C CA . GLY A 1 195 ? 47.069 35.551 48.840 1.00 21.34 193 GLY A CA 1
ATOM 1484 C C . GLY A 1 195 ? 46.189 36.097 47.721 1.00 21.23 193 GLY A C 1
ATOM 1485 O O . GLY A 1 195 ? 46.565 36.047 46.565 1.00 19.92 193 GLY A O 1
ATOM 1486 N N . ALA A 1 196 ? 44.969 36.516 48.026 1.00 20.65 194 ALA A N 1
ATOM 1487 C CA . ALA A 1 196 ? 44.129 37.054 46.948 1.00 19.94 194 ALA A CA 1
ATOM 1488 C C . ALA A 1 196 ? 44.827 38.163 46.167 1.00 20.10 194 ALA A C 1
ATOM 1489 O O . ALA A 1 196 ? 45.321 39.106 46.771 1.00 19.91 194 ALA A O 1
ATOM 1491 N N . ASP A 1 197 ? 44.778 38.081 44.839 1.00 20.29 195 ASP A N 1
ATOM 1492 C CA . ASP A 1 197 ? 45.333 39.131 43.946 1.00 20.41 195 ASP A CA 1
ATOM 1493 C C . ASP A 1 197 ? 44.478 40.408 43.899 1.00 19.99 195 ASP A C 1
ATOM 1494 O O . ASP A 1 197 ? 44.998 41.572 43.812 1.00 21.52 195 ASP A O 1
ATOM 1499 N N . ILE A 1 198 ? 43.157 40.227 43.963 1.00 19.34 196 ILE A N 1
ATOM 1500 C CA . ILE A 1 198 ? 42.197 41.318 43.796 1.00 18.78 196 ILE A CA 1
ATOM 1501 C C . ILE A 1 198 ? 41.076 40.940 44.728 1.00 19.10 196 ILE A C 1
ATOM 1502 O O . ILE A 1 198 ? 40.720 39.747 44.782 1.00 19.19 196 ILE A O 1
ATOM 1507 N N . VAL A 1 199 ? 40.568 41.923 45.467 1.00 18.50 197 VAL A N 1
ATOM 1508 C CA . VAL A 1 199 ? 39.449 41.696 46.383 1.00 19.66 197 VAL A CA 1
ATOM 1509 C C . VAL A 1 199 ? 38.342 42.633 46.042 1.00 20.19 197 VAL A C 1
ATOM 1510 O O . VAL A 1 199 ? 38.529 43.881 45.985 1.00 20.26 197 VAL A O 1
ATOM 1514 N N . LEU A 1 200 ? 37.172 42.046 45.848 1.00 19.31 198 LEU A N 1
ATOM 1515 C CA . LEU A 1 200 ? 35.984 42.768 45.385 1.00 21.62 198 LEU A CA 1
ATOM 1516 C C . LEU A 1 200 ? 34.937 42.731 46.489 1.00 23.08 198 LEU A C 1
ATOM 1517 O O . LEU A 1 200 ? 35.041 41.925 47.396 1.00 24.36 198 LEU A O 1
ATOM 1522 N N . ASN A 1 201 ? 33.940 43.602 46.405 1.00 24.41 199 ASN A N 1
ATOM 1523 C CA . ASN A 1 201 ? 32.898 43.661 47.450 1.00 25.06 199 ASN A CA 1
ATOM 1524 C C . ASN A 1 201 ? 31.605 43.060 46.919 1.00 24.98 199 ASN A C 1
ATOM 1525 O O . ASN A 1 201 ? 31.020 43.601 46.003 1.00 23.60 199 ASN A O 1
ATOM 1530 N N . HIS A 1 202 ? 31.174 41.936 47.494 1.00 25.38 200 HIS A N 1
ATOM 1531 C CA . HIS A 1 202 ? 30.010 41.242 46.996 1.00 25.80 200 HIS A CA 1
ATOM 1532 C C . HIS A 1 202 ? 28.696 41.950 47.365 1.00 26.89 200 HIS A C 1
ATOM 1533 O O . HIS A 1 202 ? 27.639 41.524 46.911 1.00 27.60 200 HIS A O 1
ATOM 1540 N N . LYS A 1 203 ? 28.770 43.020 48.159 1.00 28.20 201 LYS A N 1
ATOM 1541 C CA . LYS A 1 203 ? 27.577 43.853 48.496 1.00 30.05 201 LYS A CA 1
ATOM 1542 C C . LYS A 1 203 ? 27.282 44.849 47.397 1.00 29.98 201 LYS A C 1
ATOM 1543 O O . LYS A 1 203 ? 26.228 45.510 47.390 1.00 30.52 201 LYS A O 1
ATOM 1549 N N . GLU A 1 204 ? 28.222 45.030 46.485 1.00 29.09 202 GLU A N 1
ATOM 1550 C CA . GLU A 1 204 ? 27.982 45.926 45.347 1.00 29.30 202 GLU A CA 1
ATOM 1551 C C . GLU A 1 204 ? 28.092 45.147 44.042 1.00 27.73 202 GLU A C 1
ATOM 1552 O O . GLU A 1 204 ? 28.593 44.021 44.040 1.00 27.96 202 GLU A O 1
ATOM 1558 N N . SER A 1 205 ? 27.612 45.724 42.943 1.00 26.55 203 SER A N 1
ATOM 1559 C CA . SER A 1 205 ? 27.505 45.008 41.695 1.00 24.52 203 SER A CA 1
ATOM 1560 C C . SER A 1 205 ? 28.861 44.467 41.335 1.00 23.76 203 SER A C 1
ATOM 1561 O O . SER A 1 205 ? 29.794 45.242 41.188 1.00 24.06 203 SER A O 1
ATOM 1564 N N . LEU A 1 206 ? 28.952 43.162 41.130 1.00 22.54 204 LEU A N 1
ATOM 1565 C CA . LEU A 1 206 ? 30.270 42.567 40.877 1.00 22.22 204 LEU A CA 1
ATOM 1566 C C . LEU A 1 206 ? 30.621 42.834 39.420 1.00 22.98 204 LEU A C 1
ATOM 1567 O O . LEU A 1 206 ? 31.793 43.097 39.061 1.00 23.00 204 LEU A O 1
ATOM 1572 N N . LEU A 1 207 ? 29.627 42.770 38.548 1.00 23.58 205 LEU A N 1
ATOM 1573 C CA . LEU A 1 207 ? 29.902 43.005 37.131 1.00 24.81 205 LEU A CA 1
ATOM 1574 C C . LEU A 1 207 ? 30.431 44.429 36.901 1.00 24.84 205 LEU A C 1
ATOM 1575 O O . LEU A 1 207 ? 31.315 44.641 36.070 1.00 24.22 205 LEU A O 1
ATOM 1580 N N . ASN A 1 208 ? 29.926 45.379 37.680 1.00 24.50 206 ASN A N 1
ATOM 1581 C CA . ASN A 1 208 ? 30.338 46.771 37.531 1.00 24.45 206 ASN A CA 1
ATOM 1582 C C . ASN A 1 208 ? 31.770 46.940 38.007 1.00 23.56 206 ASN A C 1
ATOM 1583 O O . ASN A 1 208 ? 32.536 47.694 37.416 1.00 24.21 206 ASN A O 1
ATOM 1588 N N . GLN A 1 209 ? 32.126 46.228 39.074 1.00 22.29 207 GLN A N 1
ATOM 1589 C CA . GLN A 1 209 ? 33.502 46.167 39.517 1.00 21.58 207 GLN A CA 1
ATOM 1590 C C . GLN A 1 209 ? 34.426 45.561 38.443 1.00 21.82 207 GLN A C 1
ATOM 1591 O O . GLN A 1 209 ? 35.564 46.029 38.243 1.00 20.73 207 GLN A O 1
ATOM 1597 N N . PHE A 1 210 ? 33.984 44.492 37.776 1.00 20.46 208 PHE A N 1
ATOM 1598 C CA . PHE A 1 210 ? 34.812 43.926 36.700 1.00 20.57 208 PHE A CA 1
ATOM 1599 C C . PHE A 1 210 ? 35.017 44.982 35.601 1.00 21.51 208 PHE A C 1
ATOM 1600 O O . PHE A 1 210 ? 36.142 45.203 35.175 1.00 21.65 208 PHE A O 1
ATOM 1608 N N . LYS A 1 211 ? 33.950 45.648 35.159 1.00 22.95 209 LYS A N 1
ATOM 1609 C CA . LYS A 1 211 ? 34.074 46.595 34.019 1.00 22.90 209 LYS A CA 1
ATOM 1610 C C . LYS A 1 211 ? 35.009 47.767 34.389 1.00 23.51 209 LYS A C 1
ATOM 1611 O O . LYS A 1 211 ? 35.902 48.173 33.620 1.00 22.02 209 LYS A O 1
ATOM 1613 N N . THR A 1 212 ? 34.834 48.279 35.586 1.00 23.94 210 THR A N 1
ATOM 1614 C CA . THR A 1 212 ? 35.512 49.517 35.924 1.00 24.84 210 THR A CA 1
ATOM 1615 C C . THR A 1 212 ? 36.963 49.224 36.268 1.00 23.90 210 THR A C 1
ATOM 1616 O O . THR A 1 212 ? 37.821 50.116 36.172 1.00 24.16 210 THR A O 1
ATOM 1620 N N . GLN A 1 213 ? 37.243 47.972 36.652 1.00 22.17 211 GLN A N 1
ATOM 1621 C CA . GLN A 1 213 ? 38.635 47.582 36.927 1.00 22.06 211 GLN A CA 1
ATOM 1622 C C . GLN A 1 213 ? 39.297 46.840 35.739 1.00 22.13 211 GLN A C 1
ATOM 1623 O O . GLN A 1 213 ? 40.467 46.485 35.797 1.00 23.56 211 GLN A O 1
ATOM 1629 N N . GLY A 1 214 ? 38.571 46.587 34.650 1.00 21.84 212 GLY A N 1
ATOM 1630 C CA . GLY A 1 214 ? 39.223 46.026 33.459 1.00 20.30 212 GLY A CA 1
ATOM 1631 C C . GLY A 1 214 ? 39.506 44.541 33.648 1.00 21.14 212 GLY A C 1
ATOM 1632 O O . GLY A 1 214 ? 40.427 43.972 33.047 1.00 21.55 212 GLY A O 1
ATOM 1633 N N . ILE A 1 215 ? 38.671 43.908 34.470 1.00 18.58 213 ILE A N 1
ATOM 1634 C CA . ILE A 1 215 ? 38.834 42.468 34.744 1.00 18.51 213 ILE A CA 1
ATOM 1635 C C . ILE A 1 215 ? 38.146 41.627 33.677 1.00 18.07 213 ILE A C 1
ATOM 1636 O O . ILE A 1 215 ? 36.929 41.732 33.484 1.00 19.38 213 ILE A O 1
ATOM 1641 N N . GLU A 1 216 ? 38.898 40.747 33.009 1.00 19.73 214 GLU A N 1
ATOM 1642 C CA . GLU A 1 216 ? 38.372 39.822 31.997 1.00 19.84 214 GLU A CA 1
ATOM 1643 C C . GLU A 1 216 ? 37.464 38.783 32.697 1.00 17.98 214 GLU A C 1
ATOM 1644 O O . GLU A 1 216 ? 37.682 38.486 33.873 1.00 18.51 214 GLU A O 1
ATOM 1650 N N . LEU A 1 217 ? 36.453 38.310 31.982 1.00 18.70 215 LEU A N 1
ATOM 1651 C CA . LEU A 1 217 ? 35.635 37.233 32.545 1.00 18.37 215 LEU A CA 1
ATOM 1652 C C . LEU A 1 217 ? 36.512 36.064 32.986 1.00 17.42 215 LEU A C 1
ATOM 1653 O O . LEU A 1 217 ? 37.415 35.655 32.241 1.00 18.06 215 LEU A O 1
ATOM 1658 N N . VAL A 1 218 ? 36.227 35.503 34.170 1.00 15.46 216 VAL A N 1
ATOM 1659 C CA . VAL A 1 218 ? 37.047 34.447 34.755 1.00 14.01 216 VAL A CA 1
ATOM 1660 C C . VAL A 1 218 ? 36.841 33.040 34.221 1.00 14.32 216 VAL A C 1
ATOM 1661 O O . VAL A 1 218 ? 35.783 32.678 33.690 1.00 14.36 216 VAL A O 1
ATOM 1665 N N . ASP A 1 219 ? 37.831 32.189 34.397 1.00 13.12 217 ASP A N 1
ATOM 1666 C CA . ASP A 1 219 ? 37.723 30.813 33.917 1.00 13.63 217 ASP A CA 1
ATOM 1667 C C . ASP A 1 219 ? 36.789 29.975 34.798 1.00 11.77 217 ASP A C 1
ATOM 1668 O O . ASP A 1 219 ? 36.044 29.131 34.284 1.00 15.29 217 ASP A O 1
ATOM 1673 N N . TYR A 1 220 ? 36.816 30.250 36.102 1.00 12.22 218 TYR A N 1
ATOM 1674 C CA . TYR A 1 220 ? 36.184 29.392 37.118 1.00 13.98 218 TYR A CA 1
ATOM 1675 C C . TYR A 1 220 ? 35.653 30.265 38.214 1.00 14.03 218 TYR A C 1
ATOM 1676 O O . TYR A 1 220 ? 36.312 31.238 38.631 1.00 13.70 218 TYR A O 1
ATOM 1685 N N . VAL A 1 221 ? 34.420 29.955 38.672 1.00 14.60 219 VAL A N 1
ATOM 1686 C CA . VAL A 1 221 ? 33.832 30.702 39.789 1.00 15.51 219 VAL A CA 1
ATOM 1687 C C . VAL A 1 221 ? 33.342 29.692 40.819 1.00 16.21 219 VAL A C 1
ATOM 1688 O O . VAL A 1 221 ? 32.643 28.719 40.439 1.00 15.03 219 VAL A O 1
ATOM 1692 N N . PHE A 1 222 ? 33.704 29.828 42.089 1.00 17.09 220 PHE A N 1
ATOM 1693 C CA . PHE A 1 222 ? 32.821 29.124 43.058 1.00 20.34 220 PHE A CA 1
ATOM 1694 C C . PHE A 1 222 ? 32.392 29.949 44.242 1.00 19.79 220 PHE A C 1
ATOM 1695 O O . PHE A 1 222 ? 33.069 30.926 44.629 1.00 18.59 220 PHE A O 1
ATOM 1703 N N . CYS A 1 223 ? 31.228 29.567 44.788 1.00 20.75 221 CYS A N 1
ATOM 1704 C CA . CYS A 1 223 ? 30.518 30.332 45.800 1.00 21.60 221 CYS A CA 1
ATOM 1705 C C . CYS A 1 223 ? 30.543 29.502 47.057 1.00 21.82 221 CYS A C 1
ATOM 1706 O O . CYS A 1 223 ? 30.305 28.279 47.006 1.00 21.12 221 CYS A O 1
ATOM 1709 N N . THR A 1 224 ? 30.871 30.146 48.180 1.00 21.37 222 THR A N 1
ATOM 1710 C CA . THR A 1 224 ? 30.916 29.443 49.447 1.00 24.40 222 THR A CA 1
ATOM 1711 C C . THR A 1 224 ? 29.784 29.819 50.418 1.00 25.21 222 THR A C 1
ATOM 1712 O O . THR A 1 224 ? 29.706 29.261 51.500 1.00 26.13 222 THR A O 1
ATOM 1716 N N . PHE A 1 225 ? 28.954 30.777 50.060 1.00 26.05 223 PHE A N 1
ATOM 1717 C CA . PHE A 1 225 ? 27.851 31.163 50.968 1.00 27.18 223 PHE A CA 1
ATOM 1718 C C . PHE A 1 225 ? 26.781 31.897 50.206 1.00 26.42 223 PHE A C 1
ATOM 1719 O O . PHE A 1 225 ? 27.075 32.693 49.322 1.00 26.18 223 PHE A O 1
ATOM 1727 N N . ASN A 1 226 ? 25.525 31.579 50.530 1.00 25.67 224 ASN A N 1
ATOM 1728 C CA . ASN A 1 226 ? 24.359 32.210 49.900 1.00 26.49 224 ASN A CA 1
ATOM 1729 C C . ASN A 1 226 ? 24.359 32.082 48.375 1.00 24.30 224 ASN A C 1
ATOM 1730 O O . ASN A 1 226 ? 24.217 33.068 47.655 1.00 24.71 224 ASN A O 1
ATOM 1735 N N . THR A 1 227 ? 24.487 30.860 47.885 1.00 22.09 225 THR A N 1
ATOM 1736 C CA . THR A 1 227 ? 24.484 30.673 46.426 1.00 22.03 225 THR A CA 1
ATOM 1737 C C . THR A 1 227 ? 23.195 31.136 45.708 1.00 20.96 225 THR A C 1
ATOM 1738 O O . THR A 1 227 ? 23.250 31.538 44.556 1.00 21.13 225 THR A O 1
ATOM 1742 N N . ASP A 1 228 ? 22.032 31.099 46.364 1.00 20.63 226 ASP A N 1
ATOM 1743 C CA . ASP A 1 228 ? 20.851 31.594 45.675 1.00 21.09 226 ASP A CA 1
ATOM 1744 C C . ASP A 1 228 ? 21.067 33.056 45.277 1.00 20.51 226 ASP A C 1
ATOM 1745 O O . ASP A 1 228 ? 20.726 33.442 44.192 1.00 22.36 226 ASP A O 1
ATOM 1750 N N . MET A 1 229 ? 21.677 33.840 46.157 1.00 21.25 227 MET A N 1
ATOM 1751 C CA . MET A 1 229 ? 21.881 35.266 45.922 1.00 23.08 227 MET A CA 1
ATOM 1752 C C . MET A 1 229 ? 22.856 35.519 44.757 1.00 23.43 227 MET A C 1
ATOM 1753 O O . MET A 1 229 ? 22.730 36.502 44.022 1.00 24.22 227 MET A O 1
ATOM 1758 N N . TYR A 1 230 ? 23.813 34.608 44.591 1.00 22.29 228 TYR A N 1
ATOM 1759 C CA . TYR A 1 230 ? 24.888 34.843 43.627 1.00 21.33 228 TYR A CA 1
ATOM 1760 C C . TYR A 1 230 ? 24.920 33.999 42.357 1.00 21.27 228 TYR A C 1
ATOM 1761 O O . TYR A 1 230 ? 25.843 34.098 41.532 1.00 20.22 228 TYR A O 1
ATOM 1770 N N . TYR A 1 231 ? 23.967 33.110 42.231 1.00 19.09 229 TYR A N 1
ATOM 1771 C CA . TYR A 1 231 ? 23.826 32.290 41.016 1.00 18.65 229 TYR A CA 1
ATOM 1772 C C . TYR A 1 231 ? 23.928 33.120 39.726 1.00 18.86 229 TYR A C 1
ATOM 1773 O O . TYR A 1 231 ? 24.709 32.817 38.828 1.00 18.96 229 TYR A O 1
ATOM 1782 N N . ASP A 1 232 ? 23.095 34.148 39.571 1.00 18.65 230 ASP A N 1
ATOM 1783 C CA . ASP A 1 232 ? 23.107 34.947 38.349 1.00 20.27 230 ASP A CA 1
ATOM 1784 C C . ASP A 1 232 ? 24.395 35.734 38.175 1.00 20.07 230 ASP A C 1
ATOM 1785 O O . ASP A 1 232 ? 24.859 35.910 37.027 1.00 19.66 230 ASP A O 1
ATOM 1790 N N . ASP A 1 233 ? 24.972 36.185 39.281 1.00 19.88 231 ASP A N 1
ATOM 1791 C CA . ASP A 1 233 ? 26.325 36.824 39.255 1.00 20.32 231 ASP A CA 1
ATOM 1792 C C . ASP A 1 233 ? 27.385 35.896 38.721 1.00 19.56 231 ASP A C 1
ATOM 1793 O O . ASP A 1 233 ? 28.190 36.338 37.895 1.00 19.45 231 ASP A O 1
ATOM 1798 N N . MET A 1 234 ? 27.402 34.650 39.202 1.00 18.26 232 MET A N 1
ATOM 1799 C CA . MET A 1 234 ? 28.434 33.665 38.739 1.00 17.96 232 MET A CA 1
ATOM 1800 C C . MET A 1 234 ? 28.314 33.473 37.234 1.00 17.35 232 MET A C 1
ATOM 1801 O O . MET A 1 234 ? 29.323 33.415 36.526 1.00 17.25 232 MET A O 1
ATOM 1806 N N . ILE A 1 235 ? 27.075 33.462 36.698 1.00 16.35 233 ILE A N 1
ATOM 1807 C CA . ILE A 1 235 ? 26.880 33.314 35.273 1.00 16.20 233 ILE A CA 1
ATOM 1808 C C . ILE A 1 235 ? 27.407 34.561 34.526 1.00 16.86 233 ILE A C 1
ATOM 1809 O O . ILE A 1 235 ? 27.976 34.448 33.426 1.00 18.66 233 ILE A O 1
ATOM 1814 N N . GLN A 1 236 ? 27.220 35.744 35.123 1.00 16.90 234 GLN A N 1
ATOM 1815 C CA . GLN A 1 236 ? 27.614 36.971 34.454 1.00 16.91 234 GLN A CA 1
ATOM 1816 C C . GLN A 1 236 ? 29.129 37.070 34.401 1.00 17.31 234 GLN A C 1
ATOM 1817 O O . GLN A 1 236 ? 29.672 37.656 33.463 1.00 19.69 234 GLN A O 1
ATOM 1823 N N . LEU A 1 237 ? 29.774 36.568 35.425 1.00 14.29 235 LEU A N 1
ATOM 1824 C CA . LEU A 1 237 ? 31.212 36.896 35.586 1.00 15.15 235 LEU A CA 1
ATOM 1825 C C . LEU A 1 237 ? 32.099 35.869 34.961 1.00 16.28 235 LEU A C 1
ATOM 1826 O O . LEU A 1 237 ? 33.317 36.119 34.813 1.00 15.71 235 LEU A O 1
ATOM 1831 N N . VAL A 1 238 ? 31.569 34.704 34.640 1.00 14.30 236 VAL A N 1
ATOM 1832 C CA . VAL A 1 238 ? 32.414 33.609 34.050 1.00 14.65 236 VAL A CA 1
ATOM 1833 C C . VAL A 1 238 ? 32.502 33.731 32.513 1.00 14.27 236 VAL A C 1
ATOM 1834 O O . VAL A 1 238 ? 31.570 34.175 31.813 1.00 15.49 236 VAL A O 1
ATOM 1838 N N . LYS A 1 239 ? 33.630 33.296 31.942 1.00 15.14 237 LYS A N 1
ATOM 1839 C CA . LYS A 1 239 ? 33.783 33.279 30.510 1.00 14.82 237 LYS A CA 1
ATOM 1840 C C . LYS A 1 239 ? 32.859 32.265 29.772 1.00 15.05 237 LYS A C 1
ATOM 1841 O O . LYS A 1 239 ? 32.417 31.252 30.354 1.00 13.83 237 LYS A O 1
ATOM 1847 N N . PRO A 1 240 ? 32.619 32.492 28.462 1.00 15.61 238 PRO A N 1
ATOM 1848 C CA . PRO A 1 240 ? 31.861 31.506 27.695 1.00 15.97 238 PRO A CA 1
ATOM 1849 C C . PRO A 1 240 ? 32.494 30.114 27.843 1.00 16.43 238 PRO A C 1
ATOM 1850 O O . PRO A 1 240 ? 33.719 29.997 27.788 1.00 15.35 238 PRO A O 1
ATOM 1854 N N . ARG A 1 241 ? 31.665 29.109 28.044 1.00 15.99 239 ARG A N 1
ATOM 1855 C CA . ARG A 1 241 ? 32.088 27.714 28.199 1.00 14.99 239 ARG A CA 1
ATOM 1856 C C . ARG A 1 241 ? 32.819 27.475 29.510 1.00 14.71 239 ARG A C 1
ATOM 1857 O O . ARG A 1 241 ? 33.324 26.386 29.730 1.00 15.39 239 ARG A O 1
ATOM 1865 N N . GLY A 1 242 ? 32.749 28.455 30.417 1.00 14.62 240 GLY A N 1
ATOM 1866 C CA . GLY A 1 242 ? 33.301 28.386 31.738 1.00 14.51 240 GLY A CA 1
ATOM 1867 C C . GLY A 1 242 ? 32.567 27.468 32.717 1.00 14.58 240 GLY A C 1
ATOM 1868 O O . GLY A 1 242 ? 31.572 26.809 32.326 1.00 15.34 240 GLY A O 1
ATOM 1869 N N . HIS A 1 243 ? 33.036 27.484 33.970 1.00 14.84 241 HIS A N 1
ATOM 1870 C CA . HIS A 1 243 ? 32.581 26.498 34.958 1.00 15.62 241 HIS A CA 1
ATOM 1871 C C . HIS A 1 243 ? 32.326 27.209 36.254 1.00 14.56 241 HIS A C 1
ATOM 1872 O O . HIS A 1 243 ? 33.169 27.965 36.769 1.00 13.89 241 HIS A O 1
ATOM 1879 N N . ILE A 1 244 ? 31.109 27.024 36.796 1.00 13.13 242 ILE A N 1
ATOM 1880 C CA . ILE A 1 244 ? 30.721 27.601 38.068 1.00 13.90 242 ILE A CA 1
ATOM 1881 C C . ILE A 1 244 ? 30.353 26.504 39.046 1.00 12.75 242 ILE A C 1
ATOM 1882 O O . ILE A 1 244 ? 29.929 25.422 38.592 1.00 14.26 242 ILE A O 1
ATOM 1887 N N . ALA A 1 245 ? 30.505 26.763 40.335 1.00 15.18 243 ALA A N 1
ATOM 1888 C CA . ALA A 1 245 ? 30.265 25.716 41.338 1.00 16.34 243 ALA A CA 1
ATOM 1889 C C . ALA A 1 245 ? 29.902 26.271 42.686 1.00 17.55 243 ALA A C 1
ATOM 1890 O O . ALA A 1 245 ? 30.176 27.431 42.974 1.00 19.21 243 ALA A O 1
ATOM 1892 N N . THR A 1 246 ? 29.241 25.444 43.488 1.00 17.27 244 THR A N 1
ATOM 1893 C CA . THR A 1 246 ? 28.953 25.816 44.857 1.00 17.26 244 THR A CA 1
ATOM 1894 C C . THR A 1 246 ? 29.398 24.698 45.816 1.00 15.32 244 THR A C 1
ATOM 1895 O O . THR A 1 246 ? 29.454 23.548 45.433 1.00 15.07 244 THR A O 1
ATOM 1899 N N . ILE A 1 247 ? 29.665 25.064 47.071 1.00 15.33 245 ILE A N 1
ATOM 1900 C CA . ILE A 1 247 ? 29.859 24.082 48.115 1.00 18.93 245 ILE A CA 1
ATOM 1901 C C . ILE A 1 247 ? 28.778 24.180 49.193 1.00 20.09 245 ILE A C 1
ATOM 1902 O O . ILE A 1 247 ? 28.885 23.498 50.232 1.00 22.82 245 ILE A O 1
ATOM 1907 N N . VAL A 1 248 ? 27.781 25.034 48.946 1.00 20.86 246 VAL A N 1
ATOM 1908 C CA . VAL A 1 248 ? 26.638 25.153 49.859 1.00 21.21 246 VAL A CA 1
ATOM 1909 C C . VAL A 1 248 ? 25.332 24.920 49.139 1.00 22.47 246 VAL A C 1
ATOM 1910 O O . VAL A 1 248 ? 25.168 25.261 47.966 1.00 22.08 246 VAL A O 1
ATOM 1914 N N . ALA A 1 249 ? 24.362 24.376 49.881 1.00 20.98 247 ALA A N 1
ATOM 1915 C CA . ALA A 1 249 ? 23.038 24.098 49.301 1.00 21.10 247 ALA A CA 1
ATOM 1916 C C . ALA A 1 249 ? 22.231 25.342 48.949 1.00 21.15 247 ALA A C 1
ATOM 1917 O O . ALA A 1 249 ? 22.326 26.405 49.618 1.00 21.70 247 ALA A O 1
ATOM 1919 N N . PHE A 1 250 ? 21.410 25.181 47.915 1.00 20.57 248 PHE A N 1
ATOM 1920 C CA . PHE A 1 250 ? 20.417 26.202 47.514 1.00 21.53 248 PHE A CA 1
ATOM 1921 C C . PHE A 1 250 ? 19.193 26.132 48.422 1.00 22.77 248 PHE A C 1
ATOM 1922 O O . PHE A 1 250 ? 18.785 25.040 48.803 1.00 24.21 248 PHE A O 1
ATOM 1930 N N . GLU A 1 251 ? 18.652 27.292 48.781 1.00 22.41 249 GLU A N 1
ATOM 1931 C CA . GLU A 1 251 ? 17.298 27.340 49.360 1.00 25.16 249 GLU A CA 1
ATOM 1932 C C . GLU A 1 251 ? 16.229 27.056 48.308 1.00 25.45 249 GLU A C 1
ATOM 1933 O O . GLU A 1 251 ? 15.202 26.415 48.599 1.00 26.27 249 GLU A O 1
ATOM 1939 N N . ASN A 1 252 ? 16.428 27.595 47.108 1.00 24.49 250 ASN A N 1
ATOM 1940 C CA . ASN A 1 252 ? 15.428 27.589 46.049 1.00 23.82 250 ASN A CA 1
ATOM 1941 C C . ASN A 1 252 ? 15.861 26.801 44.826 1.00 23.48 250 ASN A C 1
ATOM 1942 O O . ASN A 1 252 ? 17.062 26.705 44.555 1.00 21.23 250 ASN A O 1
ATOM 1947 N N . ASP A 1 253 ? 14.923 26.241 44.076 1.00 21.86 251 ASP A N 1
ATOM 1948 C CA . ASP A 1 253 ? 15.227 25.735 42.734 1.00 22.51 251 ASP A CA 1
ATOM 1949 C C . ASP A 1 253 ? 15.736 26.866 41.867 1.00 21.26 251 ASP A C 1
ATOM 1950 O O . ASP A 1 253 ? 15.418 28.046 42.105 1.00 22.44 251 ASP A O 1
ATOM 1955 N N . GLN A 1 254 ? 16.446 26.498 40.796 1.00 20.53 252 GLN A N 1
ATOM 1956 C CA . GLN A 1 254 ? 17.070 27.490 39.919 1.00 19.29 252 GLN A CA 1
ATOM 1957 C C . GLN A 1 254 ? 16.736 27.214 38.446 1.00 18.09 252 GLN A C 1
ATOM 1958 O O . GLN A 1 254 ? 16.446 26.085 38.060 1.00 21.15 252 GLN A O 1
ATOM 1964 N N . ASP A 1 255 ? 16.872 28.239 37.615 1.00 19.34 253 ASP A N 1
ATOM 1965 C CA . ASP A 1 255 ? 16.652 28.087 36.184 1.00 19.81 253 ASP A CA 1
ATOM 1966 C C . ASP A 1 255 ? 17.930 27.578 35.544 1.00 20.37 253 ASP A C 1
ATOM 1967 O O . ASP A 1 255 ? 18.896 28.356 35.388 1.00 20.18 253 ASP A O 1
ATOM 1972 N N . LEU A 1 256 ? 17.951 26.298 35.187 1.00 18.62 254 LEU A N 1
ATOM 1973 C CA . LEU A 1 256 ? 19.172 25.758 34.542 1.00 19.69 254 LEU A CA 1
ATOM 1974 C C . LEU A 1 256 ? 19.350 26.252 33.110 1.00 20.28 254 LEU A C 1
ATOM 1975 O O . LEU A 1 256 ? 20.449 26.130 32.522 1.00 20.03 254 LEU A O 1
ATOM 1980 N N . ASN A 1 257 ? 18.317 26.840 32.524 1.00 18.79 255 ASN A N 1
ATOM 1981 C CA . ASN A 1 257 ? 18.487 27.484 31.222 1.00 18.67 255 ASN A CA 1
ATOM 1982 C C . ASN A 1 257 ? 19.354 28.727 31.260 1.00 16.73 255 ASN A C 1
ATOM 1983 O O . ASN A 1 257 ? 19.754 29.238 30.214 1.00 18.24 255 ASN A O 1
ATOM 1988 N N . ALA A 1 258 ? 19.608 29.247 32.457 1.00 16.61 256 ALA A N 1
ATOM 1989 C CA . ALA A 1 258 ? 20.453 30.447 32.593 1.00 16.36 256 ALA A CA 1
ATOM 1990 C C . ALA A 1 258 ? 21.894 30.066 32.183 1.00 16.10 256 ALA A C 1
ATOM 1991 O O . ALA A 1 258 ? 22.638 30.963 31.812 1.00 16.23 256 ALA A O 1
ATOM 1993 N N . LEU A 1 259 ? 22.193 28.766 32.193 1.00 16.29 257 LEU A N 1
ATOM 1994 C CA . LEU A 1 259 ? 23.581 28.255 31.814 1.00 16.80 257 LEU A CA 1
ATOM 1995 C C . LEU A 1 259 ? 23.693 28.192 30.307 1.00 17.94 257 LEU A C 1
ATOM 1996 O O . LEU A 1 259 ? 24.762 28.018 29.764 1.00 16.76 257 LEU A O 1
ATOM 2001 N N . LYS A 1 260 ? 22.589 28.323 29.565 1.00 17.03 258 LYS A N 1
ATOM 2002 C CA . LYS A 1 260 ? 22.629 28.025 28.140 1.00 16.67 258 LYS A CA 1
ATOM 2003 C C . LYS A 1 260 ? 23.380 29.023 27.255 1.00 17.68 258 LYS A C 1
ATOM 2004 O O . LYS A 1 260 ? 24.152 28.604 26.397 1.00 17.48 258 LYS A O 1
ATOM 2010 N N . PRO A 1 261 ? 23.145 30.347 27.414 1.00 18.28 259 PRO A N 1
ATOM 2011 C CA . PRO A 1 261 ? 23.772 31.294 26.460 1.00 18.22 259 PRO A CA 1
ATOM 2012 C C . PRO A 1 261 ? 25.306 31.177 26.358 1.00 17.31 259 PRO A C 1
ATOM 2013 O O . PRO A 1 261 ? 25.858 31.334 25.237 1.00 18.74 259 PRO A O 1
ATOM 2017 N N . LYS A 1 262 ? 25.951 30.942 27.496 1.00 16.88 260 LYS A N 1
ATOM 2018 C CA . LYS A 1 262 ? 27.421 30.789 27.504 1.00 16.99 260 LYS A CA 1
ATOM 2019 C C . LYS A 1 262 ? 27.834 29.313 27.533 1.00 16.65 260 LYS A C 1
ATOM 2020 O O . LYS A 1 262 ? 29.012 29.008 27.768 1.00 17.03 260 LYS A O 1
ATOM 2026 N N . SER A 1 263 ? 26.880 28.396 27.331 1.00 16.32 261 SER A N 1
ATOM 2027 C CA . SER A 1 263 ? 27.192 26.932 27.286 1.00 15.61 261 SER A CA 1
ATOM 2028 C C . SER A 1 263 ? 27.964 26.529 28.547 1.00 15.77 261 SER A C 1
ATOM 2029 O O . SER A 1 263 ? 29.094 25.960 28.500 1.00 16.66 261 SER A O 1
ATOM 2032 N N . LEU A 1 264 ? 27.424 26.897 29.708 1.00 14.36 262 LEU A N 1
ATOM 2033 C CA . LEU A 1 264 ? 28.162 26.716 30.974 1.00 13.54 262 LEU A CA 1
ATOM 2034 C C . LEU A 1 264 ? 28.030 25.359 31.677 1.00 14.19 262 LEU A C 1
ATOM 2035 O O . LEU A 1 264 ? 27.037 24.667 31.484 1.00 14.72 262 LEU A O 1
ATOM 2040 N N . SER A 1 265 ? 28.981 25.045 32.560 1.00 11.96 263 SER A N 1
ATOM 2041 C CA . SER A 1 265 ? 28.906 23.897 33.455 1.00 11.41 263 SER A CA 1
ATOM 2042 C C . SER A 1 265 ? 28.656 24.435 34.860 1.00 11.60 263 SER A C 1
ATOM 2043 O O . SER A 1 265 ? 29.180 25.490 35.231 1.00 12.52 263 SER A O 1
ATOM 2046 N N . PHE A 1 266 ? 27.896 23.649 35.649 1.00 11.92 264 PHE A N 1
ATOM 2047 C CA . PHE A 1 266 ? 27.640 23.928 37.018 1.00 12.14 264 PHE A CA 1
ATOM 2048 C C . PHE A 1 266 ? 27.851 22.649 37.795 1.00 14.61 264 PHE A C 1
ATOM 2049 O O . PHE A 1 266 ? 27.325 21.572 37.419 1.00 14.06 264 PHE A O 1
ATOM 2057 N N . SER A 1 267 ? 28.691 22.762 38.845 1.00 13.28 265 SER A N 1
ATOM 2058 C CA . SER A 1 267 ? 28.952 21.627 39.745 1.00 11.84 265 SER A CA 1
ATOM 2059 C C . SER A 1 267 ? 28.555 21.913 41.207 1.00 12.09 265 SER A C 1
ATOM 2060 O O . SER A 1 267 ? 28.690 23.032 41.707 1.00 13.37 265 SER A O 1
ATOM 2063 N N . HIS A 1 268 ? 28.003 20.894 41.874 1.00 13.44 266 HIS A N 1
ATOM 2064 C CA . HIS A 1 268 ? 27.789 20.969 43.315 1.00 14.82 266 HIS A CA 1
ATOM 2065 C C . HIS A 1 268 ? 28.810 20.059 43.974 1.00 15.38 266 HIS A C 1
ATOM 2066 O O . HIS A 1 268 ? 28.722 18.800 43.905 1.00 17.07 266 HIS A O 1
ATOM 2073 N N . GLU A 1 269 ? 29.820 20.688 44.584 1.00 14.57 267 GLU A N 1
ATOM 2074 C CA . GLU A 1 269 ? 30.957 19.953 45.114 1.00 15.83 267 GLU A CA 1
ATOM 2075 C C . GLU A 1 269 ? 30.556 19.380 46.487 1.00 14.72 267 GLU A C 1
ATOM 2076 O O . GLU A 1 269 ? 30.069 20.090 47.335 1.00 18.18 267 GLU A O 1
ATOM 2082 N N . PHE A 1 270 ? 30.767 18.094 46.691 1.00 13.73 268 PHE A N 1
ATOM 2083 C CA . PHE A 1 270 ? 30.536 17.460 47.984 1.00 13.33 268 PHE A CA 1
ATOM 2084 C C . PHE A 1 270 ? 31.703 16.525 48.316 1.00 13.87 268 PHE A C 1
ATOM 2085 O O . PHE A 1 270 ? 31.918 15.523 47.624 1.00 14.21 268 PHE A O 1
ATOM 2093 N N . MET A 1 271 ? 32.468 16.923 49.328 1.00 15.32 269 MET A N 1
ATOM 2094 C CA . MET A 1 271 ? 33.753 16.296 49.681 1.00 17.58 269 MET A CA 1
ATOM 2095 C C . MET A 1 271 ? 33.506 14.855 50.121 1.00 17.69 269 MET A C 1
ATOM 2096 O O . MET A 1 271 ? 34.350 13.995 49.916 1.00 18.31 269 MET A O 1
ATOM 2101 N N . PHE A 1 272 ? 32.301 14.551 50.632 1.00 16.40 270 PHE A N 1
ATOM 2102 C CA . PHE A 1 272 ? 32.075 13.207 51.152 1.00 17.53 270 PHE A CA 1
ATOM 2103 C C . PHE A 1 272 ? 31.559 12.220 50.116 1.00 16.76 270 PHE A C 1
ATOM 2104 O O . PHE A 1 272 ? 31.387 11.055 50.415 1.00 17.80 270 PHE A O 1
ATOM 2112 N N . ALA A 1 273 ? 31.379 12.666 48.874 1.00 16.35 271 ALA A N 1
ATOM 2113 C CA . ALA A 1 273 ? 30.885 11.746 47.861 1.00 17.64 271 ALA A CA 1
ATOM 2114 C C . ALA A 1 273 ? 31.823 10.542 47.719 1.00 16.87 271 ALA A C 1
ATOM 2115 O O . ALA A 1 273 ? 31.372 9.412 47.568 1.00 17.32 271 ALA A O 1
ATOM 2117 N N . ARG A 1 274 ? 33.142 10.759 47.760 1.00 17.10 272 ARG A N 1
ATOM 2118 C CA . ARG A 1 274 ? 34.081 9.634 47.576 1.00 16.24 272 ARG A CA 1
ATOM 2119 C C . ARG A 1 274 ? 33.988 8.554 48.671 1.00 15.08 272 ARG A C 1
ATOM 2120 O O . ARG A 1 274 ? 33.751 7.370 48.350 1.00 15.62 272 ARG A O 1
ATOM 2128 N N . PRO A 1 275 ? 34.106 8.945 49.951 1.00 15.82 273 PRO A N 1
ATOM 2129 C CA . PRO A 1 275 ? 34.038 7.882 50.972 1.00 17.56 273 PRO A CA 1
ATOM 2130 C C . PRO A 1 275 ? 32.619 7.306 51.104 1.00 18.04 273 PRO A C 1
ATOM 2131 O O . PRO A 1 275 ? 32.468 6.099 51.378 1.00 19.36 273 PRO A O 1
ATOM 2135 N N . LEU A 1 276 ? 31.607 8.130 50.908 1.00 17.75 274 LEU A N 1
ATOM 2136 C CA . LEU A 1 276 ? 30.226 7.631 51.120 1.00 18.90 274 LEU A CA 1
ATOM 2137 C C . LEU A 1 276 ? 29.840 6.611 50.049 1.00 20.79 274 LEU A C 1
ATOM 2138 O O . LEU A 1 276 ? 29.026 5.727 50.297 1.00 21.14 274 LEU A O 1
ATOM 2143 N N . ASN A 1 277 ? 30.411 6.761 48.857 1.00 20.72 275 ASN A N 1
ATOM 2144 C CA . ASN A 1 277 ? 30.193 5.811 47.758 1.00 21.80 275 ASN A CA 1
ATOM 2145 C C . ASN A 1 277 ? 31.290 4.753 47.612 1.00 22.62 275 ASN A C 1
ATOM 2146 O O . ASN A 1 277 ? 31.261 3.925 46.665 1.00 23.74 275 ASN A O 1
ATOM 2151 N N . GLN A 1 278 ? 32.226 4.770 48.559 1.00 22.98 276 GLN A N 1
ATOM 2152 C CA A GLN A 1 278 ? 33.389 3.891 48.550 0.50 23.25 276 GLN A CA 1
ATOM 2153 C CA B GLN A 1 278 ? 33.409 3.899 48.547 0.50 23.36 276 GLN A CA 1
ATOM 2154 C C . GLN A 1 278 ? 34.009 3.827 47.144 1.00 24.00 276 GLN A C 1
ATOM 2155 O O . GLN A 1 278 ? 34.240 2.722 46.580 1.00 22.31 276 GLN A O 1
ATOM 2166 N N . THR A 1 279 ? 34.233 5.000 46.545 1.00 22.31 277 THR A N 1
ATOM 2167 C CA . THR A 1 279 ? 34.744 5.030 45.169 1.00 21.43 277 THR A CA 1
ATOM 2168 C C . THR A 1 279 ? 36.123 4.401 45.082 1.00 21.05 277 THR A C 1
ATOM 2169 O O . THR A 1 279 ? 36.893 4.394 46.040 1.00 22.09 277 THR A O 1
ATOM 2173 N N . ASP A 1 280 ? 36.428 3.901 43.891 1.00 22.21 278 ASP A N 1
ATOM 2174 C CA A ASP A 1 280 ? 37.715 3.309 43.588 0.50 22.76 278 ASP A CA 1
ATOM 2175 C CA B ASP A 1 280 ? 37.717 3.322 43.582 0.50 22.62 278 ASP A CA 1
ATOM 2176 C C . ASP A 1 280 ? 38.890 4.281 43.801 1.00 22.01 278 ASP A C 1
ATOM 2177 O O . ASP A 1 280 ? 40.046 3.857 44.011 1.00 22.86 278 ASP A O 1
ATOM 2186 N N . ASP A 1 281 ? 38.618 5.589 43.724 1.00 20.61 279 ASP A N 1
ATOM 2187 C CA . ASP A 1 281 ? 39.658 6.592 43.845 1.00 19.24 279 ASP A CA 1
ATOM 2188 C C . ASP A 1 281 ? 39.614 7.368 45.163 1.00 17.16 279 ASP A C 1
ATOM 2189 O O . ASP A 1 281 ? 40.028 8.531 45.200 1.00 17.42 279 ASP A O 1
ATOM 2194 N N . MET A 1 282 ? 39.095 6.738 46.219 1.00 16.68 280 MET A N 1
ATOM 2195 C CA . MET A 1 282 ? 39.106 7.334 47.577 1.00 16.76 280 MET A CA 1
ATOM 2196 C C . MET A 1 282 ? 40.541 7.791 47.974 1.00 16.68 280 MET A C 1
ATOM 2197 O O . MET A 1 282 ? 40.712 8.696 48.793 1.00 17.44 280 MET A O 1
ATOM 2202 N N . ILE A 1 283 ? 41.551 7.137 47.396 1.00 16.70 281 ILE A N 1
ATOM 2203 C CA . ILE A 1 283 ? 42.946 7.470 47.691 1.00 16.60 281 ILE A CA 1
ATOM 2204 C C . ILE A 1 283 ? 43.255 8.950 47.368 1.00 16.71 281 ILE A C 1
ATOM 2205 O O . ILE A 1 283 ? 44.227 9.529 47.889 1.00 15.80 281 ILE A O 1
ATOM 2210 N N . LYS A 1 284 ? 42.439 9.584 46.498 1.00 15.75 282 LYS A N 1
ATOM 2211 C CA . LYS A 1 284 ? 42.675 11.013 46.275 1.00 16.37 282 LYS A CA 1
ATOM 2212 C C . LYS A 1 284 ? 42.670 11.834 47.568 1.00 17.44 282 LYS A C 1
ATOM 2213 O O . LYS A 1 284 ? 43.284 12.903 47.626 1.00 16.78 282 LYS A O 1
ATOM 2219 N N . HIS A 1 285 ? 41.863 11.446 48.563 1.00 17.14 283 HIS A N 1
ATOM 2220 C CA . HIS A 1 285 ? 41.896 12.210 49.816 1.00 14.97 283 HIS A CA 1
ATOM 2221 C C . HIS A 1 285 ? 43.300 12.129 50.443 1.00 15.44 283 HIS A C 1
ATOM 2222 O O . HIS A 1 285 ? 43.830 13.169 50.788 1.00 16.65 283 HIS A O 1
ATOM 2229 N N . HIS A 1 286 ? 43.862 10.913 50.531 1.00 14.66 284 HIS A N 1
ATOM 2230 C CA . HIS A 1 286 ? 45.253 10.777 50.988 1.00 16.23 284 HIS A CA 1
ATOM 2231 C C . HIS A 1 286 ? 46.163 11.676 50.173 1.00 16.53 284 HIS A C 1
ATOM 2232 O O . HIS A 1 286 ? 47.038 12.380 50.753 1.00 18.30 284 HIS A O 1
ATOM 2239 N N . GLU A 1 287 ? 46.028 11.636 48.850 1.00 17.17 285 GLU A N 1
ATOM 2240 C CA . GLU A 1 287 ? 46.921 12.362 47.946 1.00 16.59 285 GLU A CA 1
ATOM 2241 C C . GLU A 1 287 ? 46.881 13.847 48.131 1.00 17.20 285 GLU A C 1
ATOM 2242 O O . GLU A 1 287 ? 47.934 14.535 48.164 1.00 18.56 285 GLU A O 1
ATOM 2248 N N . TYR A 1 288 ? 45.670 14.366 48.320 1.00 15.65 286 TYR A N 1
ATOM 2249 C CA . TYR A 1 288 ? 45.564 15.792 48.537 1.00 15.45 286 TYR A CA 1
ATOM 2250 C C . TYR A 1 288 ? 46.098 16.206 49.896 1.00 15.27 286 TYR A C 1
ATOM 2251 O O . TYR A 1 288 ? 46.693 17.293 50.043 1.00 16.57 286 TYR A O 1
ATOM 2260 N N . LEU A 1 289 ? 45.854 15.386 50.916 1.00 16.45 287 LEU A N 1
ATOM 2261 C CA . LEU A 1 289 ? 46.328 15.689 52.280 1.00 16.27 287 LEU A CA 1
ATOM 2262 C C . LEU A 1 289 ? 47.862 15.663 52.287 1.00 16.73 287 LEU A C 1
ATOM 2263 O O . LEU A 1 289 ? 48.492 16.513 52.915 1.00 17.37 287 LEU A O 1
ATOM 2268 N N . GLU A 1 290 ? 48.424 14.714 51.568 1.00 17.67 288 GLU A N 1
ATOM 2269 C CA . GLU A 1 290 ? 49.902 14.621 51.460 1.00 18.35 288 GLU A CA 1
ATOM 2270 C C . GLU A 1 290 ? 50.451 15.867 50.736 1.00 19.28 288 GLU A C 1
ATOM 2271 O O . GLU A 1 290 ? 51.494 16.423 51.122 1.00 17.78 288 GLU A O 1
ATOM 2277 N N . ASP A 1 291 ? 49.797 16.316 49.665 1.00 18.76 289 ASP A N 1
ATOM 2278 C CA . ASP A 1 291 ? 50.279 17.536 49.001 1.00 19.22 289 ASP A CA 1
ATOM 2279 C C . ASP A 1 291 ? 50.212 18.740 49.937 1.00 19.02 289 ASP A C 1
ATOM 2280 O O . ASP A 1 291 ? 51.128 19.605 49.959 1.00 18.89 289 ASP A O 1
ATOM 2285 N N . ILE A 1 292 ? 49.138 18.858 50.718 1.00 18.06 290 ILE A N 1
ATOM 2286 C CA . ILE A 1 292 ? 49.059 19.938 51.691 1.00 17.99 290 ILE A CA 1
ATOM 2287 C C . ILE A 1 292 ? 50.223 19.860 52.712 1.00 18.55 290 ILE A C 1
ATOM 2288 O O . ILE A 1 292 ? 50.856 20.869 53.050 1.00 19.18 290 ILE A O 1
ATOM 2293 N N . THR A 1 293 ? 50.454 18.656 53.215 1.00 18.72 291 THR A N 1
ATOM 2294 C CA . THR A 1 293 ? 51.552 18.456 54.174 1.00 19.33 291 THR A CA 1
ATOM 2295 C C . THR A 1 293 ? 52.876 18.896 53.556 1.00 19.99 291 THR A C 1
ATOM 2296 O O . THR A 1 293 ? 53.636 19.631 54.200 1.00 20.47 291 THR A O 1
ATOM 2300 N N . ASN A 1 294 ? 53.115 18.532 52.295 1.00 20.27 292 ASN A N 1
ATOM 2301 C CA . ASN A 1 294 ? 54.404 18.880 51.613 1.00 20.97 292 ASN A CA 1
ATOM 2302 C C . ASN A 1 294 ? 54.518 20.384 51.439 1.00 21.57 292 ASN A C 1
ATOM 2303 O O . ASN A 1 294 ? 55.565 21.007 51.711 1.00 22.70 292 ASN A O 1
ATOM 2308 N N . LYS A 1 295 ? 53.432 21.012 50.996 1.00 20.22 293 LYS A N 1
ATOM 2309 C CA . LYS A 1 295 ? 53.489 22.466 50.809 1.00 21.13 293 LYS A CA 1
ATOM 2310 C C . LYS A 1 295 ? 53.531 23.237 52.128 1.00 20.75 293 LYS A C 1
ATOM 2311 O O . LYS A 1 295 ? 54.103 24.332 52.193 1.00 21.79 293 LYS A O 1
ATOM 2317 N N . VAL A 1 296 ? 52.954 22.696 53.196 1.00 21.62 294 VAL A N 1
ATOM 2318 C CA . VAL A 1 296 ? 53.114 23.343 54.498 1.00 21.58 294 VAL A CA 1
ATOM 2319 C C . VAL A 1 296 ? 54.597 23.276 54.920 1.00 22.09 294 VAL A C 1
ATOM 2320 O O . VAL A 1 296 ? 55.186 24.299 55.306 1.00 22.24 294 VAL A O 1
ATOM 2324 N N . GLU A 1 297 ? 55.184 22.083 54.813 1.00 22.69 295 GLU A N 1
ATOM 2325 C CA . GLU A 1 297 ? 56.601 21.891 55.178 1.00 24.46 295 GLU A CA 1
ATOM 2326 C C . GLU A 1 297 ? 57.527 22.727 54.305 1.00 25.48 295 GLU A C 1
ATOM 2327 O O . GLU A 1 297 ? 58.671 23.047 54.741 1.00 25.69 295 GLU A O 1
ATOM 2333 N N . GLN A 1 298 ? 57.077 23.095 53.102 1.00 24.79 296 GLN A N 1
ATOM 2334 C CA . GLN A 1 298 ? 57.880 23.993 52.228 1.00 25.76 296 GLN A CA 1
ATOM 2335 C C . GLN A 1 298 ? 57.583 25.458 52.442 1.00 26.24 296 GLN A C 1
ATOM 2336 O O . GLN A 1 298 ? 58.095 26.317 51.725 1.00 26.55 296 GLN A O 1
ATOM 2342 N N . ASN A 1 299 ? 56.704 25.762 53.392 1.00 26.96 297 ASN A N 1
ATOM 2343 C CA . ASN A 1 299 ? 56.316 27.147 53.666 1.00 27.63 297 ASN A CA 1
ATOM 2344 C C . ASN A 1 299 ? 55.560 27.815 52.508 1.00 27.75 297 ASN A C 1
ATOM 2345 O O . ASN A 1 299 ? 55.575 29.048 52.368 1.00 26.70 297 ASN A O 1
ATOM 2350 N N . ILE A 1 300 ? 54.904 26.997 51.676 1.00 26.09 298 ILE A N 1
ATOM 2351 C CA . ILE A 1 300 ? 54.054 27.501 50.584 1.00 25.19 298 ILE A CA 1
ATOM 2352 C C . ILE A 1 300 ? 52.599 27.730 51.054 1.00 25.77 298 ILE A C 1
ATOM 2353 O O . ILE A 1 300 ? 51.951 28.705 50.622 1.00 26.76 298 ILE A O 1
ATOM 2358 N N . TYR A 1 301 ? 52.092 26.846 51.910 1.00 24.55 299 TYR A N 1
ATOM 2359 C CA . TYR A 1 301 ? 50.796 27.067 52.573 1.00 23.83 299 TYR A CA 1
ATOM 2360 C C . TYR A 1 301 ? 50.994 27.420 54.042 1.00 24.86 299 TYR A C 1
ATOM 2361 O O . TYR A 1 301 ? 51.979 27.001 54.692 1.00 24.57 299 TYR A O 1
ATOM 2370 N N . GLN A 1 302 ? 50.041 28.191 54.559 1.00 24.43 300 GLN A N 1
ATOM 2371 C CA . GLN A 1 302 ? 49.949 28.518 55.969 1.00 24.66 300 GLN A CA 1
ATOM 2372 C C . GLN A 1 302 ? 48.667 27.978 56.559 1.00 24.08 300 GLN A C 1
ATOM 2373 O O . GLN A 1 302 ? 47.626 27.983 55.888 1.00 22.96 300 GLN A O 1
ATOM 2379 N N . PRO A 1 303 ? 48.715 27.564 57.825 1.00 23.91 301 PRO A N 1
ATOM 2380 C CA . PRO A 1 303 ? 47.485 27.133 58.483 1.00 24.11 301 PRO A CA 1
ATOM 2381 C C . PRO A 1 303 ? 46.527 28.303 58.704 1.00 25.14 301 PRO A C 1
ATOM 2382 O O . PRO A 1 303 ? 46.906 29.461 58.534 1.00 25.82 301 PRO A O 1
ATOM 2386 N N . THR A 1 304 ? 45.288 27.991 59.059 1.00 25.01 302 THR A N 1
ATOM 2387 C CA . THR A 1 304 ? 44.202 28.973 59.003 1.00 26.49 302 THR A CA 1
ATOM 2388 C C . THR A 1 304 ? 43.452 29.026 60.333 1.00 26.45 302 THR A C 1
ATOM 2389 O O . THR A 1 304 ? 42.377 29.590 60.427 1.00 27.39 302 THR A O 1
ATOM 2393 N N . THR A 1 305 ? 44.001 28.414 61.368 1.00 26.99 303 THR A N 1
ATOM 2394 C CA . THR A 1 305 ? 43.336 28.421 62.661 1.00 26.95 303 THR A CA 1
ATOM 2395 C C . THR A 1 305 ? 43.366 29.851 63.197 1.00 28.93 303 THR A C 1
ATOM 2396 O O . THR A 1 305 ? 44.432 30.501 63.183 1.00 30.18 303 THR A O 1
ATOM 2400 N N . THR A 1 306 ? 42.227 30.338 63.666 1.00 29.08 304 THR A N 1
ATOM 2401 C CA . THR A 1 306 ? 42.196 31.698 64.240 1.00 30.71 304 THR A CA 1
ATOM 2402 C C . THR A 1 306 ? 41.527 31.684 65.603 1.00 31.78 304 THR A C 1
ATOM 2403 O O . THR A 1 306 ? 41.559 32.691 66.325 1.00 33.82 304 THR A O 1
ATOM 2407 N N . LYS A 1 307 ? 40.920 30.559 65.980 1.00 31.98 305 LYS A N 1
ATOM 2408 C CA . LYS A 1 307 ? 40.369 30.454 67.325 1.00 32.07 305 LYS A CA 1
ATOM 2409 C C . LYS A 1 307 ? 40.514 29.064 67.916 1.00 32.23 305 LYS A C 1
ATOM 2410 O O . LYS A 1 307 ? 40.207 28.062 67.270 1.00 31.26 305 LYS A O 1
ATOM 2416 N N . VAL A 1 308 ? 40.967 29.007 69.157 1.00 31.67 306 VAL A N 1
ATOM 2417 C CA . VAL A 1 308 ? 41.115 27.741 69.832 1.00 32.26 306 VAL A CA 1
ATOM 2418 C C . VAL A 1 308 ? 40.308 27.686 71.128 1.00 32.42 306 VAL A C 1
ATOM 2419 O O . VAL A 1 308 ? 40.333 28.621 71.932 1.00 32.41 306 VAL A O 1
ATOM 2423 N N . ILE A 1 309 ? 39.602 26.576 71.317 1.00 32.13 307 ILE A N 1
ATOM 2424 C CA . ILE A 1 309 ? 38.899 26.277 72.544 1.00 31.70 307 ILE A CA 1
ATOM 2425 C C . ILE A 1 309 ? 39.583 25.072 73.144 1.00 32.25 307 ILE A C 1
ATOM 2426 O O . ILE A 1 309 ? 39.942 24.121 72.439 1.00 32.03 307 ILE A O 1
ATOM 2431 N N . GLU A 1 310 ? 39.796 25.121 74.450 1.00 32.53 308 GLU A N 1
ATOM 2432 C CA . GLU A 1 310 ? 40.537 24.075 75.123 1.00 32.95 308 GLU A CA 1
ATOM 2433 C C . GLU A 1 310 ? 39.586 23.103 75.819 1.00 32.54 308 GLU A C 1
ATOM 2434 O O . GLU A 1 310 ? 38.763 23.493 76.653 1.00 32.85 308 GLU A O 1
ATOM 2440 N N . GLY A 1 311 ? 39.684 21.827 75.453 1.00 32.28 309 GLY A N 1
ATOM 2441 C CA . GLY A 1 311 ? 38.873 20.800 76.089 1.00 31.73 309 GLY A CA 1
ATOM 2442 C C . GLY A 1 311 ? 37.736 20.229 75.245 1.00 31.77 309 GLY A C 1
ATOM 2443 O O . GLY A 1 311 ? 36.889 20.978 74.749 1.00 32.17 309 GLY A O 1
ATOM 2444 N N . LEU A 1 312 ? 37.722 18.905 75.092 1.00 31.31 310 LEU A N 1
ATOM 2445 C CA . LEU A 1 312 ? 36.611 18.206 74.451 1.00 31.68 310 LEU A CA 1
ATOM 2446 C C . LEU A 1 312 ? 35.538 17.935 75.496 1.00 30.78 310 LEU A C 1
ATOM 2447 O O . LEU A 1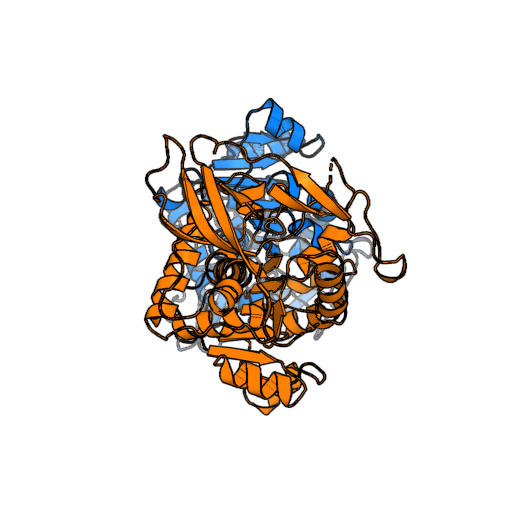 312 ? 35.666 16.977 76.245 1.00 31.34 310 LEU A O 1
ATOM 2452 N N . THR A 1 313 ? 34.510 18.790 75.548 1.00 30.21 311 THR A N 1
ATOM 2453 C CA . THR A 1 313 ? 33.400 18.713 76.513 1.00 29.06 311 THR A CA 1
ATOM 2454 C C . THR A 1 313 ? 32.090 19.045 75.806 1.00 28.34 311 THR A C 1
ATOM 2455 O O . THR A 1 313 ? 32.109 19.691 74.755 1.00 27.37 311 THR A O 1
ATOM 2459 N N . THR A 1 314 ? 30.949 18.665 76.379 1.00 28.03 312 THR A N 1
ATOM 2460 C CA . THR A 1 314 ? 29.681 19.038 75.762 1.00 27.39 312 THR A CA 1
ATOM 2461 C C . THR A 1 314 ? 29.502 20.547 75.669 1.00 27.68 312 THR A C 1
ATOM 2462 O O . THR A 1 314 ? 28.984 21.033 74.652 1.00 28.21 312 THR A O 1
ATOM 2466 N N . GLU A 1 315 ? 29.918 21.278 76.705 1.00 27.00 313 GLU A N 1
ATOM 2467 C CA . GLU A 1 315 ? 29.777 22.744 76.687 1.00 28.09 313 GLU A CA 1
ATOM 2468 C C . GLU A 1 315 ? 30.569 23.355 75.530 1.00 26.99 313 GLU A C 1
ATOM 2469 O O . GLU A 1 315 ? 30.049 24.251 74.832 1.00 27.11 313 GLU A O 1
ATOM 2475 N N . ASN A 1 316 ? 31.776 22.832 75.308 1.00 26.07 314 ASN A N 1
ATOM 2476 C CA . ASN A 1 316 ? 32.660 23.383 74.288 1.00 25.96 314 ASN A CA 1
ATOM 2477 C C . ASN A 1 316 ? 32.174 23.055 72.886 1.00 24.88 314 ASN A C 1
ATOM 2478 O O . ASN A 1 316 ? 32.267 23.871 71.987 1.00 25.89 314 ASN A O 1
ATOM 2483 N N . ILE A 1 317 ? 31.670 21.847 72.696 1.00 24.86 315 ILE A N 1
ATOM 2484 C CA . ILE A 1 317 ? 31.119 21.486 71.376 1.00 24.15 315 ILE A CA 1
ATOM 2485 C C . ILE A 1 317 ? 29.920 22.365 71.074 1.00 25.04 315 ILE A C 1
ATOM 2486 O O . ILE A 1 317 ? 29.788 22.903 69.966 1.00 24.39 315 ILE A O 1
ATOM 2491 N N . TYR A 1 318 ? 29.046 22.539 72.067 1.00 25.16 316 TYR A N 1
ATOM 2492 C CA . TYR A 1 318 ? 27.887 23.402 71.882 1.00 25.20 316 TYR A CA 1
ATOM 2493 C C . TYR A 1 318 ? 28.341 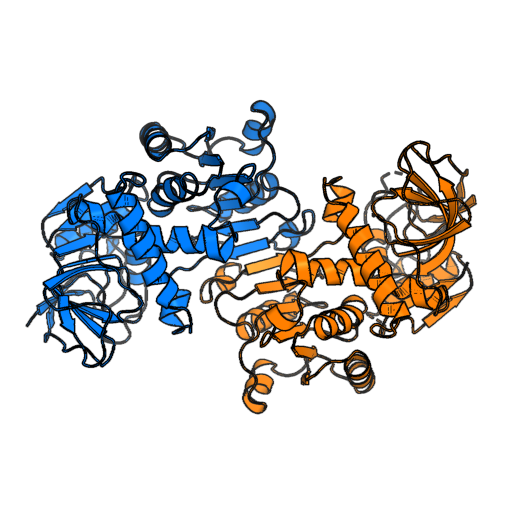24.816 71.520 1.00 25.32 316 TYR A C 1
ATOM 2494 O O . TYR A 1 318 ? 27.864 25.412 70.536 1.00 25.60 316 TYR A O 1
ATOM 2503 N N . GLN A 1 319 ? 29.291 25.354 72.278 1.00 25.15 317 GLN A N 1
ATOM 2504 C CA . GLN A 1 319 ? 29.742 26.724 71.999 1.00 26.32 317 GLN A CA 1
ATOM 2505 C C . GLN A 1 319 ? 30.322 26.809 70.580 1.00 26.00 317 GLN A C 1
ATOM 2506 O O . GLN A 1 319 ? 30.124 27.796 69.868 1.00 26.20 317 GLN A O 1
ATOM 2512 N N . ALA A 1 320 ? 31.001 25.754 70.143 1.00 25.24 318 ALA A N 1
ATOM 2513 C CA . ALA A 1 320 ? 31.538 25.737 68.783 1.00 24.99 318 ALA A CA 1
ATOM 2514 C C . ALA A 1 320 ? 30.435 25.739 67.734 1.00 25.49 318 ALA A C 1
ATOM 2515 O O . ALA A 1 320 ? 30.539 26.442 66.726 1.00 25.78 318 ALA A O 1
ATOM 2517 N N . HIS A 1 321 ? 29.377 24.955 67.960 1.00 24.66 319 HIS A N 1
ATOM 2518 C CA . HIS A 1 321 ? 28.238 24.962 67.052 1.00 23.92 319 HIS A CA 1
ATOM 2519 C C . HIS A 1 321 ? 27.594 26.353 66.946 1.00 23.80 319 HIS A C 1
ATOM 2520 O O . HIS A 1 321 ? 27.295 26.806 65.851 1.00 23.77 319 HIS A O 1
ATOM 2527 N N . GLN A 1 322 ? 27.416 27.042 68.071 1.00 24.52 320 GLN A N 1
ATOM 2528 C CA . GLN A 1 322 ? 26.872 28.402 68.069 1.00 26.06 320 GLN A CA 1
ATOM 2529 C C . GLN A 1 322 ? 27.709 29.353 67.228 1.00 26.27 320 GLN A C 1
ATOM 2530 O O . GLN A 1 322 ? 27.183 30.112 66.424 1.00 27.79 320 GLN A O 1
ATOM 2536 N N . ILE A 1 323 ? 29.024 29.280 67.421 1.00 26.44 321 ILE A N 1
ATOM 2537 C CA . ILE A 1 323 ? 30.022 30.088 66.678 1.00 26.54 321 ILE A CA 1
ATOM 2538 C C . ILE A 1 323 ? 29.891 29.787 65.183 1.00 27.01 321 ILE A C 1
ATOM 2539 O O . ILE A 1 323 ? 29.737 30.712 64.367 1.00 27.94 321 ILE A O 1
ATOM 2544 N N . LEU A 1 324 ? 29.860 28.514 64.815 1.00 25.62 322 LEU A N 1
ATOM 2545 C CA . LEU A 1 324 ? 29.739 28.165 63.412 1.00 26.15 322 LEU A CA 1
ATOM 2546 C C . LEU A 1 324 ? 28.401 28.618 62.782 1.00 28.09 322 LEU A C 1
ATOM 2547 O O . LEU A 1 324 ? 28.388 29.083 61.633 1.00 27.54 322 LEU A O 1
ATOM 2552 N N . GLU A 1 325 ? 27.292 28.478 63.516 1.00 28.17 323 GLU A N 1
ATOM 2553 C CA . GLU A 1 325 ? 25.967 28.868 62.988 1.00 30.10 323 GLU A CA 1
ATOM 2554 C C . GLU A 1 325 ? 25.856 30.367 62.758 1.00 31.21 323 GLU A C 1
ATOM 2555 O O . GLU A 1 325 ? 25.031 30.824 61.950 1.00 32.13 323 GLU A O 1
ATOM 2561 N N . SER A 1 326 ? 26.687 31.128 63.453 1.00 32.83 324 SER A N 1
ATOM 2562 C CA . SER A 1 326 ? 26.659 32.590 63.349 1.00 34.19 324 SER A CA 1
ATOM 2563 C C . SER A 1 326 ? 27.243 33.075 62.010 1.00 35.47 324 SER A C 1
ATOM 2564 O O . SER A 1 326 ? 27.058 34.236 61.633 1.00 35.36 324 SER A O 1
ATOM 2567 N N . ASN A 1 327 ? 27.946 32.190 61.305 1.00 36.38 325 ASN A N 1
ATOM 2568 C CA . ASN A 1 327 ? 28.614 32.541 60.038 1.00 37.93 325 ASN A CA 1
ATOM 2569 C C . ASN A 1 327 ? 29.500 33.781 60.130 1.00 38.62 325 ASN A C 1
ATOM 2570 O O . ASN A 1 327 ? 29.649 34.515 59.146 1.00 39.36 325 ASN A O 1
ATOM 2575 N N . THR A 1 328 ? 30.104 34.023 61.284 1.00 39.05 326 THR A N 1
ATOM 2576 C CA . THR A 1 328 ? 30.961 35.194 61.440 1.00 39.63 326 THR A CA 1
ATOM 2577 C C . THR A 1 328 ? 32.455 34.817 61.513 1.00 39.01 326 THR A C 1
ATOM 2578 O O . THR A 1 328 ? 33.324 35.702 61.569 1.00 39.76 326 THR A O 1
ATOM 2582 N N . MET A 1 329 ? 32.741 33.511 61.514 1.00 37.60 327 MET A N 1
ATOM 2583 C CA . MET A 1 329 ? 34.120 33.014 61.643 1.00 36.27 327 MET A CA 1
ATOM 2584 C C . MET A 1 329 ? 34.982 33.403 60.451 1.00 35.16 327 MET A C 1
ATOM 2585 O O . MET A 1 329 ? 34.561 33.267 59.299 1.00 35.50 327 MET A O 1
ATOM 2590 N N . ILE A 1 330 ? 36.192 33.890 60.735 1.00 33.80 328 ILE A N 1
ATOM 2591 C CA . ILE A 1 330 ? 37.227 34.056 59.731 1.00 32.49 328 ILE A CA 1
ATOM 2592 C C . ILE A 1 330 ? 38.261 32.919 59.894 1.00 32.08 328 ILE A C 1
ATOM 2593 O O . ILE A 1 330 ? 38.761 32.691 60.980 1.00 32.43 328 ILE A O 1
ATOM 2598 N N . GLY A 1 331 ? 38.552 32.171 58.834 1.00 32.31 329 GLY A N 1
ATOM 2599 C CA . GLY A 1 331 ? 39.438 30.999 59.003 1.00 31.26 329 GLY A CA 1
ATOM 2600 C C . GLY A 1 331 ? 38.774 29.899 59.818 1.00 31.25 329 GLY A C 1
ATOM 2601 O O . GLY A 1 331 ? 37.580 29.626 59.603 1.00 31.18 329 GLY A O 1
ATOM 2602 N N . LYS A 1 332 ? 39.528 29.263 60.744 1.00 29.76 330 LYS A N 1
ATOM 2603 C CA . LYS A 1 332 ? 39.076 28.012 61.391 1.00 29.60 330 LYS A CA 1
ATOM 2604 C C . LYS A 1 332 ? 39.055 27.997 62.916 1.00 28.88 330 LYS A C 1
ATOM 2605 O O . LYS A 1 332 ? 39.946 28.554 63.579 1.00 29.91 330 LYS A O 1
ATOM 2611 N N . LEU A 1 333 ? 38.041 27.326 63.464 1.00 27.71 331 LEU A N 1
ATOM 2612 C CA . LEU A 1 333 ? 37.903 27.090 64.905 1.00 26.92 331 LEU A CA 1
ATOM 2613 C C . LEU A 1 333 ? 38.296 25.667 65.267 1.00 26.58 331 LEU A C 1
ATOM 2614 O O . LEU A 1 333 ? 37.792 24.711 64.653 1.00 25.71 331 LEU A O 1
ATOM 2619 N N . VAL A 1 334 ? 39.157 25.544 66.288 1.00 25.67 332 VAL A N 1
ATOM 2620 C CA . VAL A 1 334 ? 39.770 24.287 66.690 1.00 25.58 332 VAL A CA 1
ATOM 2621 C C . VAL A 1 334 ? 39.493 24.004 68.165 1.00 26.20 332 VAL A C 1
ATOM 2622 O O . VAL A 1 334 ? 39.316 24.924 68.971 1.00 27.51 332 VAL A O 1
ATOM 2626 N N . ILE A 1 335 ? 39.380 22.727 68.516 1.00 24.85 333 ILE A N 1
ATOM 2627 C CA . ILE A 1 335 ? 39.288 22.344 69.914 1.00 24.97 333 ILE A CA 1
ATOM 2628 C C . ILE A 1 335 ? 40.450 21.408 70.205 1.00 24.74 333 ILE A C 1
ATOM 2629 O O . ILE A 1 335 ? 40.691 20.412 69.495 1.00 24.71 333 ILE A O 1
ATOM 2634 N N . ASN A 1 336 ? 41.204 21.729 71.243 1.00 26.19 334 ASN A N 1
ATOM 2635 C CA . ASN A 1 336 ? 42.274 20.839 71.659 1.00 26.72 334 ASN A CA 1
ATOM 2636 C C . ASN A 1 336 ? 41.757 19.846 72.695 1.00 27.60 334 ASN A C 1
ATOM 2637 O O . ASN A 1 336 ? 41.088 20.242 73.660 1.00 27.29 334 ASN A O 1
ATOM 2642 N N . LEU A 1 337 ? 42.021 18.549 72.539 1.00 27.34 335 LEU A N 1
ATOM 2643 C CA . LEU A 1 337 ? 41.525 17.627 73.582 1.00 29.27 335 LEU A CA 1
ATOM 2644 C C . LEU A 1 337 ? 42.339 17.825 74.858 1.00 30.38 335 LEU A C 1
ATOM 2645 O O . LEU A 1 337 ? 43.575 17.821 74.804 1.00 32.78 335 LEU A O 1
ATOM 2650 N N . LEU B 1 3 ? 19.869 38.364 -4.628 1.00 42.69 1 LEU B N 1
ATOM 2651 C CA . LEU B 1 3 ? 19.716 36.958 -4.170 1.00 42.54 1 LEU B CA 1
ATOM 2652 C C . LEU B 1 3 ? 18.386 36.814 -3.451 1.00 42.21 1 LEU B C 1
ATOM 2653 O O . LEU B 1 3 ? 17.855 37.793 -2.907 1.00 42.55 1 LEU B O 1
ATOM 2658 N N . LYS B 1 4 ? 17.832 35.605 -3.469 1.00 41.85 2 LYS B N 1
ATOM 2659 C CA . LYS B 1 4 ? 16.558 35.359 -2.816 1.00 41.38 2 LYS B CA 1
ATOM 2660 C C . LYS B 1 4 ? 16.780 34.811 -1.429 1.00 41.01 2 LYS B C 1
ATOM 2661 O O . LYS B 1 4 ? 17.803 34.161 -1.188 1.00 40.89 2 LYS B O 1
ATOM 2667 N N . ALA B 1 5 ? 15.805 35.041 -0.548 1.00 40.58 3 ALA B N 1
ATOM 2668 C CA . ALA B 1 5 ? 15.826 34.512 0.829 1.00 40.29 3 ALA B CA 1
ATOM 2669 C C . ALA B 1 5 ? 14.417 34.260 1.371 1.00 40.35 3 ALA B C 1
ATOM 2670 O O . ALA B 1 5 ? 13.444 34.883 0.919 1.00 39.90 3 ALA B O 1
ATOM 2672 N N . ILE B 1 6 ? 14.286 33.311 2.304 1.00 39.27 4 ILE B N 1
ATOM 2673 C CA . ILE B 1 6 ? 13.007 33.079 2.976 1.00 39.09 4 ILE B CA 1
ATOM 2674 C C . ILE B 1 6 ? 13.161 33.565 4.405 1.00 39.13 4 ILE B C 1
ATOM 2675 O O . ILE B 1 6 ? 14.134 33.227 5.094 1.00 38.78 4 ILE B O 1
ATOM 2680 N N . GLY B 1 7 ? 12.207 34.374 4.845 1.00 39.33 5 GLY B N 1
ATOM 2681 C CA . GLY B 1 7 ? 12.309 34.996 6.154 1.00 39.17 5 GLY B CA 1
ATOM 2682 C C . GLY B 1 7 ? 10.956 35.342 6.729 1.00 38.77 5 GLY B C 1
ATOM 2683 O O . GLY B 1 7 ? 9.923 34.892 6.243 1.00 38.63 5 GLY B O 1
ATOM 2684 N N . PHE B 1 8 ? 10.971 36.100 7.814 1.00 39.93 6 PHE B N 1
ATOM 2685 C CA . PHE B 1 8 ? 9.736 36.524 8.444 1.00 40.74 6 PHE B CA 1
ATOM 2686 C C . PHE B 1 8 ? 9.979 37.851 9.151 1.00 41.02 6 PHE B C 1
ATOM 2687 O O . PHE B 1 8 ? 11.118 38.207 9.447 1.00 40.38 6 PHE B O 1
ATOM 2695 N N . GLU B 1 9 ? 8.900 38.581 9.407 1.00 41.76 7 GLU B N 1
ATOM 2696 C CA . GLU B 1 9 ? 9.009 39.901 10.016 1.00 42.81 7 GLU B CA 1
ATOM 2697 C C . GLU B 1 9 ? 8.708 39.854 11.506 1.00 42.48 7 GLU B C 1
ATOM 2698 O O . GLU B 1 9 ? 9.236 40.647 12.273 1.00 42.60 7 GLU B O 1
ATOM 2704 N N . GLN B 1 10 ? 7.869 38.907 11.912 1.00 42.68 8 GLN B N 1
ATOM 2705 C CA . GLN B 1 10 ? 7.496 38.769 13.314 1.00 42.91 8 GLN B CA 1
ATOM 2706 C C . GLN B 1 10 ? 7.375 37.308 13.723 1.00 41.78 8 GLN B C 1
ATOM 2707 O O . GLN B 1 10 ? 7.033 36.470 12.902 1.00 41.65 8 GLN B O 1
ATOM 2713 N N . PRO B 1 11 ? 7.656 37.005 14.999 1.00 41.41 9 PRO B N 1
ATOM 2714 C CA . PRO B 1 11 ? 7.591 35.633 15.503 1.00 40.15 9 PRO B CA 1
ATOM 2715 C C . PRO B 1 11 ? 6.168 35.075 15.449 1.00 39.85 9 PRO B C 1
ATOM 2716 O O . PRO B 1 11 ? 5.206 35.841 15.556 1.00 39.50 9 PRO B O 1
ATOM 2720 N N . PHE B 1 12 ? 6.029 33.763 15.286 1.00 38.44 10 PHE B N 1
ATOM 2721 C CA . PHE B 1 12 ? 4.702 33.167 15.114 1.00 38.21 10 PHE B CA 1
ATOM 2722 C C . PHE B 1 12 ? 4.618 31.658 15.385 1.00 38.11 10 PHE B C 1
ATOM 2723 O O . PHE B 1 12 ? 5.579 30.912 15.205 1.00 37.93 10 PHE B O 1
ATOM 2731 N N . LYS B 1 13 ? 3.441 31.217 15.803 1.00 37.82 11 LYS B N 1
ATOM 2732 C CA . LYS B 1 13 ? 3.199 29.802 15.964 1.00 37.80 11 LYS B CA 1
ATOM 2733 C C . LYS B 1 13 ? 2.606 29.317 14.657 1.00 37.30 11 LYS B C 1
ATOM 2734 O O . LYS B 1 13 ? 2.041 30.089 13.886 1.00 36.98 11 LYS B O 1
ATOM 2740 N N . LEU B 1 14 ? 2.772 28.041 14.371 1.00 36.96 12 LEU B N 1
ATOM 2741 C CA . LEU B 1 14 ? 2.371 27.578 13.070 1.00 36.97 12 LEU B CA 1
ATOM 2742 C C . LEU B 1 14 ? 0.868 27.699 12.892 1.00 36.72 12 LEU B C 1
ATOM 2743 O O . LEU B 1 14 ? 0.398 27.921 11.789 1.00 37.41 12 LEU B O 1
ATOM 2748 N N . SER B 1 15 ? 0.113 27.557 13.983 1.00 36.71 13 SER B N 1
ATOM 2749 C CA . SER B 1 15 ? -1.345 27.637 13.900 1.00 36.59 13 SER B CA 1
ATOM 2750 C C . SER B 1 15 ? -1.816 29.061 13.575 1.00 37.00 13 SER B C 1
ATOM 2751 O O . SER B 1 15 ? -2.982 29.250 13.235 1.00 35.94 13 SER B O 1
ATOM 2754 N N . ASP B 1 16 ? -0.931 30.053 13.728 1.00 36.29 14 ASP B N 1
ATOM 2755 C CA . ASP B 1 16 ? -1.211 31.415 13.259 1.00 37.40 14 ASP B CA 1
ATOM 2756 C C . ASP B 1 16 ? -1.427 31.437 11.747 1.00 37.77 14 ASP B C 1
ATOM 2757 O O . ASP B 1 16 ? -2.261 32.196 11.225 1.00 37.23 14 ASP B O 1
ATOM 2762 N N . GLY B 1 17 ? -0.683 30.584 11.049 1.00 37.77 15 GLY B N 1
ATOM 2763 C CA . GLY B 1 17 ? -0.741 30.522 9.584 1.00 38.75 15 GLY B CA 1
ATOM 2764 C C . GLY B 1 17 ? 0.682 30.525 9.038 1.00 39.10 15 GLY B C 1
ATOM 2765 O O . GLY B 1 17 ? 1.642 30.697 9.788 1.00 38.94 15 GLY B O 1
ATOM 2766 N N . ASN B 1 18 ? 0.831 30.351 7.731 1.00 39.53 16 ASN B N 1
ATOM 2767 C CA . ASN B 1 18 ? 2.160 30.403 7.131 1.00 39.82 16 ASN B CA 1
ATOM 2768 C C . ASN B 1 18 ? 2.592 31.852 6.917 1.00 39.97 16 ASN B C 1
ATOM 2769 O O . ASN B 1 18 ? 2.182 32.489 5.939 1.00 39.25 16 ASN B O 1
ATOM 2774 N N . LEU B 1 19 ? 3.409 32.371 7.833 1.00 39.80 17 LEU B N 1
ATOM 2775 C CA . LEU B 1 19 ? 3.876 33.763 7.775 1.00 40.76 17 LEU B CA 1
ATOM 2776 C C . LEU B 1 19 ? 5.319 33.921 7.293 1.00 40.74 17 LEU B C 1
ATOM 2777 O O . LEU B 1 19 ? 5.958 34.953 7.525 1.00 41.16 17 LEU B O 1
ATOM 2782 N N . PHE B 1 20 ? 5.846 32.908 6.614 1.00 40.89 18 PHE B N 1
ATOM 2783 C CA . PHE B 1 20 ? 7.120 33.082 5.922 1.00 40.99 18 PHE B CA 1
ATOM 2784 C C . PHE B 1 20 ? 6.880 33.894 4.639 1.00 41.51 18 PHE B C 1
ATOM 2785 O O . PHE B 1 20 ? 5.861 33.726 3.990 1.00 42.12 18 PHE B O 1
ATOM 2793 N N . LYS B 1 21 ? 7.815 34.764 4.290 1.00 42.60 19 LYS B N 1
ATOM 2794 C CA . LYS B 1 21 ? 7.734 35.526 3.040 1.00 44.00 19 LYS B CA 1
ATOM 2795 C C . LYS B 1 21 ? 9.057 35.461 2.276 1.00 44.69 19 LYS B C 1
ATOM 2796 O O . LYS B 1 21 ? 10.109 35.229 2.866 1.00 44.41 19 LYS B O 1
ATOM 2802 N N . THR B 1 22 ? 9.014 35.682 0.965 1.00 45.72 20 THR B N 1
ATOM 2803 C CA . THR B 1 22 ? 10.249 35.739 0.190 1.00 46.86 20 THR B CA 1
ATOM 2804 C C . THR B 1 22 ? 10.862 37.141 0.220 1.00 47.98 20 THR B C 1
ATOM 2805 O O . THR B 1 22 ? 10.153 38.137 0.350 1.00 48.76 20 THR B O 1
ATOM 2809 N N . PHE B 1 23 ? 12.179 37.220 0.098 1.00 49.11 21 PHE B N 1
ATOM 2810 C CA . PHE B 1 23 ? 12.865 38.503 0.106 1.00 50.37 21 PHE B CA 1
ATOM 2811 C C . PHE B 1 23 ? 13.974 38.534 -0.952 1.00 51.10 21 PHE B C 1
ATOM 2812 O O . PHE B 1 23 ? 14.605 37.512 -1.244 1.00 50.95 21 PHE B O 1
ATOM 2820 N N . ASN B 1 24 ? 14.179 39.706 -1.548 1.00 52.15 22 ASN B N 1
ATOM 2821 C CA . ASN B 1 24 ? 15.246 39.915 -2.522 1.00 53.05 22 ASN B CA 1
ATOM 2822 C C . ASN B 1 24 ? 16.324 40.822 -1.945 1.00 53.54 22 ASN B C 1
ATOM 2823 O O . ASN B 1 24 ? 16.105 42.016 -1.773 1.00 54.09 22 ASN B O 1
ATOM 2828 N N . LEU B 1 25 ? 17.492 40.269 -1.651 1.00 54.20 23 LEU B N 1
ATOM 2829 C CA . LEU B 1 25 ? 18.585 41.067 -1.116 1.00 54.75 23 LEU B CA 1
ATOM 2830 C C . LEU B 1 25 ? 19.758 41.118 -2.088 1.00 55.20 23 LEU B C 1
ATOM 2831 O O . LEU B 1 25 ? 19.836 40.329 -3.030 1.00 55.59 23 LEU B O 1
ATOM 2833 N N . ASP B 1 26 ? 20.664 42.060 -1.869 1.00 55.74 24 ASP B N 1
ATOM 2834 C CA . ASP B 1 26 ? 21.880 42.142 -2.663 1.00 56.09 24 ASP B CA 1
ATOM 2835 C C . ASP B 1 26 ? 22.793 40.980 -2.306 1.00 56.34 24 ASP B C 1
ATOM 2836 O O . ASP B 1 26 ? 22.468 40.179 -1.428 1.00 56.62 24 ASP B O 1
ATOM 2838 N N . ILE B 1 27 ? 23.926 40.892 -2.994 1.00 56.33 25 ILE B N 1
ATOM 2839 C CA . ILE B 1 27 ? 24.998 39.985 -2.609 1.00 56.45 25 ILE B CA 1
ATOM 2840 C C . ILE B 1 27 ? 26.204 40.813 -2.157 1.00 56.66 25 ILE B C 1
ATOM 2841 O O . ILE B 1 27 ? 26.851 41.481 -2.965 1.00 56.62 25 ILE B O 1
ATOM 2843 N N . PRO B 1 28 ? 26.518 40.773 -0.855 1.00 56.73 26 PRO B N 1
ATOM 2844 C CA . PRO B 1 28 ? 27.564 41.661 -0.369 1.00 56.58 26 PRO B CA 1
ATOM 2845 C C . PRO B 1 28 ? 28.947 41.154 -0.755 1.00 56.46 26 PRO B C 1
ATOM 2846 O O . PRO B 1 28 ? 29.072 40.095 -1.367 1.00 56.36 26 PRO B O 1
ATOM 2850 N N . GLU B 1 29 ? 29.979 41.920 -0.428 1.00 56.17 27 GLU B N 1
ATOM 2851 C CA . GLU B 1 29 ? 31.332 41.403 -0.518 1.00 56.08 27 GLU B CA 1
ATOM 2852 C C . GLU B 1 29 ? 31.654 40.844 0.858 1.00 55.63 27 GLU B C 1
ATOM 2853 O O . GLU B 1 29 ? 31.024 41.247 1.842 1.00 56.01 27 GLU B O 1
ATOM 2855 N N . PRO B 1 30 ? 32.615 39.903 0.931 1.00 55.01 28 PRO B N 1
ATOM 2856 C CA . PRO B 1 30 ? 33.017 39.276 2.188 1.00 54.28 28 PRO B CA 1
ATOM 2857 C C . PRO B 1 30 ? 33.932 40.163 3.045 1.00 53.59 28 PRO B C 1
ATOM 2858 O O . PRO B 1 30 ? 34.980 40.610 2.575 1.00 53.36 28 PRO B O 1
ATOM 2862 N N . LYS B 1 31 ? 33.540 40.416 4.291 1.00 52.34 29 LYS B N 1
ATOM 2863 C CA . LYS B 1 31 ? 34.447 41.086 5.202 1.00 51.11 29 LYS B CA 1
ATOM 2864 C C . LYS B 1 31 ? 35.790 40.375 5.077 1.00 50.07 29 LYS B C 1
ATOM 2865 O O . LYS B 1 31 ? 35.872 39.298 4.487 1.00 50.14 29 LYS B O 1
ATOM 2867 N N . VAL B 1 32 ? 36.838 40.974 5.622 1.00 48.30 30 VAL B N 1
ATOM 2868 C CA . VAL B 1 32 ? 38.196 40.497 5.391 1.00 46.74 30 VAL B CA 1
ATOM 2869 C C . VAL B 1 32 ? 38.492 39.017 5.751 1.00 45.56 30 VAL B C 1
ATOM 2870 O O . VAL B 1 32 ? 39.258 38.362 5.050 1.00 44.86 30 VAL B O 1
ATOM 2874 N N . HIS B 1 33 ? 37.925 38.500 6.841 1.00 44.12 31 HIS B N 1
ATOM 2875 C CA . HIS B 1 33 ? 38.142 37.088 7.190 1.00 42.36 31 HIS B CA 1
ATOM 2876 C C . HIS B 1 33 ? 36.938 36.251 6.799 1.00 40.81 31 HIS B C 1
ATOM 2877 O O . HIS B 1 33 ? 36.835 35.057 7.128 1.00 40.58 31 HIS B O 1
ATOM 2884 N N . GLU B 1 34 ? 36.012 36.877 6.102 1.00 38.69 32 GLU B N 1
ATOM 2885 C CA . GLU B 1 34 ? 34.850 36.166 5.621 1.00 37.54 32 GLU B CA 1
ATOM 2886 C C . GLU B 1 34 ? 35.061 35.509 4.246 1.00 36.86 32 GLU B C 1
ATOM 2887 O O . GLU B 1 34 ? 35.984 35.872 3.493 1.00 36.02 32 GLU B O 1
ATOM 2893 N N . ILE B 1 35 ? 34.242 34.495 3.977 1.00 34.85 33 ILE B N 1
ATOM 2894 C CA . ILE B 1 35 ? 34.159 33.893 2.658 1.00 33.95 33 ILE B CA 1
ATOM 2895 C C . ILE B 1 35 ? 32.693 33.980 2.288 1.00 32.92 33 ILE B C 1
ATOM 2896 O O . ILE B 1 35 ? 31.823 34.044 3.156 1.00 34.82 33 ILE B O 1
ATOM 2901 N N . LEU B 1 36 ? 32.405 34.027 0.993 1.00 33.01 34 LEU B N 1
ATOM 2902 C CA . LEU B 1 36 ? 31.044 34.097 0.503 1.00 31.57 34 LEU B CA 1
ATOM 2903 C C . LEU B 1 36 ? 30.673 32.783 -0.205 1.00 32.66 34 LEU B C 1
ATOM 2904 O O . LEU B 1 36 ? 31.448 32.312 -1.034 1.00 33.77 34 LEU B O 1
ATOM 2909 N N . VAL B 1 37 ? 29.497 32.217 0.101 1.00 32.63 35 VAL B N 1
ATOM 2910 C CA . VAL B 1 37 ? 29.107 30.854 -0.334 1.00 32.06 35 VAL B CA 1
ATOM 2911 C C . VAL B 1 37 ? 27.792 30.803 -1.110 1.00 31.80 35 VAL B C 1
ATOM 2912 O O . VAL B 1 37 ? 26.738 31.286 -0.649 1.00 32.40 35 VAL B O 1
ATOM 2916 N N . LYS B 1 38 ? 27.813 30.185 -2.294 1.00 31.39 36 LYS B N 1
ATOM 2917 C CA . LYS B 1 38 ? 26.580 29.910 -2.994 1.00 30.67 36 LYS B CA 1
ATOM 2918 C C . LYS B 1 38 ? 25.976 28.595 -2.528 1.00 30.50 36 LYS B C 1
ATOM 2919 O O . LYS B 1 38 ? 26.558 27.534 -2.714 1.00 29.64 36 LYS B O 1
ATOM 2925 N N . ILE B 1 39 ? 24.784 28.657 -1.957 1.00 29.93 37 ILE B N 1
ATOM 2926 C CA . ILE B 1 39 ? 24.223 27.518 -1.211 1.00 29.77 37 ILE B CA 1
ATOM 2927 C C . ILE B 1 39 ? 23.637 26.446 -2.106 1.00 29.75 37 ILE B C 1
ATOM 2928 O O . ILE B 1 39 ? 22.806 26.752 -2.975 1.00 28.83 37 ILE B O 1
ATOM 2933 N N . GLN B 1 40 ? 24.030 25.186 -1.868 1.00 28.83 38 GLN B N 1
ATOM 2934 C CA . GLN B 1 40 ? 23.413 24.057 -2.560 1.00 28.94 38 GLN B CA 1
ATOM 2935 C C . GLN B 1 40 ? 22.293 23.362 -1.771 1.00 27.79 38 GLN B C 1
ATOM 2936 O O . GLN B 1 40 ? 21.243 23.122 -2.315 1.00 28.39 38 GLN B O 1
ATOM 2942 N N . SER B 1 41 ? 22.519 23.016 -0.499 1.00 27.18 39 SER B N 1
ATOM 2943 C CA . SER B 1 41 ? 21.475 22.349 0.290 1.00 27.32 39 SER B CA 1
ATOM 2944 C C . SER B 1 41 ? 21.555 22.860 1.738 1.00 26.84 39 SER B C 1
ATOM 2945 O O . SER B 1 41 ? 22.572 23.365 2.154 1.00 26.26 39 SER B O 1
ATOM 2948 N N . ILE B 1 42 ? 20.469 22.741 2.476 1.00 28.92 40 ILE B N 1
ATOM 2949 C CA . ILE B 1 42 ? 20.486 23.143 3.880 1.00 29.61 40 ILE B CA 1
ATOM 2950 C C . ILE B 1 42 ? 19.799 22.084 4.728 1.00 30.24 40 ILE B C 1
ATOM 2951 O O . ILE B 1 42 ? 19.207 21.156 4.208 1.00 30.84 40 ILE B O 1
ATOM 2956 N N . SER B 1 43 ? 19.866 22.219 6.047 1.00 31.80 41 SER B N 1
ATOM 2957 C CA . SER B 1 43 ? 19.135 21.301 6.926 1.00 33.46 41 SER B CA 1
ATOM 2958 C C . SER B 1 43 ? 18.260 22.143 7.846 1.00 34.12 41 SER B C 1
ATOM 2959 O O . SER B 1 43 ? 18.579 23.293 8.090 1.00 34.99 41 SER B O 1
ATOM 2962 N N . VAL B 1 44 ? 17.162 21.582 8.335 1.00 35.23 42 VAL B N 1
ATOM 2963 C CA . VAL B 1 44 ? 16.367 22.272 9.351 1.00 36.54 42 VAL B CA 1
ATOM 2964 C C . VAL B 1 44 ? 16.610 21.608 10.707 1.00 36.47 42 VAL B C 1
ATOM 2965 O O . VAL B 1 44 ? 16.730 20.393 10.820 1.00 37.39 42 VAL B O 1
ATOM 2969 N N . ASN B 1 45 ? 16.712 22.414 11.735 1.00 36.64 43 ASN B N 1
ATOM 2970 C CA . ASN B 1 45 ? 17.000 21.890 13.057 1.00 37.31 43 ASN B CA 1
ATOM 2971 C C . ASN B 1 45 ? 15.993 22.401 14.055 1.00 38.20 43 ASN B C 1
ATOM 2972 O O . ASN B 1 45 ? 15.416 23.472 13.851 1.00 38.92 43 ASN B O 1
ATOM 2977 N N . PRO B 1 46 ? 15.788 21.645 15.142 1.00 38.17 44 PRO B N 1
ATOM 2978 C CA . PRO B 1 46 ? 14.896 22.080 16.205 1.00 38.25 44 PRO B CA 1
ATOM 2979 C C . PRO B 1 46 ? 15.032 23.572 16.436 1.00 38.62 44 PRO B C 1
ATOM 2980 O O . PRO B 1 46 ? 14.030 24.282 16.614 1.00 38.66 44 PRO B O 1
ATOM 2984 N N . VAL B 1 47 ? 16.267 24.052 16.413 1.00 38.62 45 VAL B N 1
ATOM 2985 C CA . VAL B 1 47 ? 16.532 25.429 16.721 1.00 39.21 45 VAL B CA 1
ATOM 2986 C C . VAL B 1 47 ? 15.764 26.423 15.826 1.00 40.26 45 VAL B C 1
ATOM 2987 O O . VAL B 1 47 ? 15.234 27.427 16.311 1.00 40.60 45 VAL B O 1
ATOM 2991 N N . ASP B 1 48 ? 15.689 26.144 14.530 1.00 40.76 46 ASP B N 1
ATOM 2992 C CA . ASP B 1 48 ? 14.920 27.006 13.629 1.00 41.39 46 ASP B CA 1
ATOM 2993 C C . ASP B 1 48 ? 13.494 27.212 14.155 1.00 41.40 46 ASP B C 1
ATOM 2994 O O . ASP B 1 48 ? 12.941 28.315 14.053 1.00 41.10 46 ASP B O 1
ATOM 2999 N N . THR B 1 49 ? 12.884 26.151 14.691 1.00 41.58 47 THR B N 1
ATOM 3000 C CA . THR B 1 49 ? 11.528 26.271 15.227 1.00 41.47 47 THR B CA 1
ATOM 3001 C C . THR B 1 49 ? 11.518 27.144 16.474 1.00 42.12 47 THR B C 1
ATOM 3002 O O . THR B 1 49 ? 10.565 27.890 16.712 1.00 41.90 47 THR B O 1
ATOM 3006 N N . LYS B 1 50 ? 12.595 27.058 17.254 1.00 42.87 48 LYS B N 1
ATOM 3007 C CA . LYS B 1 50 ? 12.752 27.851 18.470 1.00 43.36 48 LYS B CA 1
ATOM 3008 C C . LYS B 1 50 ? 13.071 29.291 18.131 1.00 43.21 48 LYS B C 1
ATOM 3009 O O . LYS B 1 50 ? 12.504 30.216 18.716 1.00 42.95 48 LYS B O 1
ATOM 3015 N N . GLN B 1 51 ? 13.974 29.477 17.174 1.00 42.96 49 GLN B N 1
ATOM 3016 C CA . GLN B 1 51 ? 14.377 30.812 16.738 1.00 42.85 49 GLN B CA 1
ATOM 3017 C C . GLN B 1 51 ? 13.272 31.546 15.974 1.00 41.53 49 GLN B C 1
ATOM 3018 O O . GLN B 1 51 ? 13.329 32.753 15.833 1.00 41.55 49 GLN B O 1
ATOM 3024 N N . ARG B 1 52 ? 12.272 30.816 15.484 1.00 41.53 50 ARG B N 1
ATOM 3025 C CA . ARG B 1 52 ? 11.126 31.416 14.825 1.00 40.62 50 ARG B CA 1
ATOM 3026 C C . ARG B 1 52 ? 10.222 32.167 15.827 1.00 41.96 50 ARG B C 1
ATOM 3027 O O . ARG B 1 52 ? 9.397 32.973 15.427 1.00 42.10 50 ARG B O 1
ATOM 3035 N N . LEU B 1 53 ? 10.383 31.903 17.121 1.00 42.51 51 LEU B N 1
ATOM 3036 C CA . LEU B 1 53 ? 9.543 32.536 18.144 1.00 43.27 51 LEU B CA 1
ATOM 3037 C C . LEU B 1 53 ? 10.129 33.810 18.721 1.00 44.20 51 LEU B C 1
ATOM 3038 O O . LEU B 1 53 ? 9.460 34.510 19.491 1.00 44.56 51 LEU B O 1
ATOM 3043 N N . MET B 1 54 ? 11.374 34.116 18.397 1.00 44.92 52 MET B N 1
ATOM 3044 C CA . MET B 1 54 ? 11.977 35.302 18.991 1.00 46.08 52 MET B CA 1
ATOM 3045 C C . MET B 1 54 ? 11.566 36.569 18.224 1.00 46.79 52 MET B C 1
ATOM 3046 O O . MET B 1 54 ? 11.038 36.473 17.111 1.00 47.04 52 MET B O 1
ATOM 3051 N N . ASP B 1 55 ? 11.744 37.742 18.843 1.00 47.43 53 ASP B N 1
ATOM 3052 C CA . ASP B 1 55 ? 11.387 39.015 18.209 1.00 47.96 53 ASP B CA 1
ATOM 3053 C C . ASP B 1 55 ? 12.247 39.153 16.984 1.00 48.26 53 ASP B C 1
ATOM 3054 O O . ASP B 1 55 ? 13.279 38.496 16.895 1.00 47.73 53 ASP B O 1
ATOM 3059 N N . VAL B 1 56 ? 11.829 39.997 16.042 1.00 48.77 54 VAL B N 1
ATOM 3060 C CA . VAL B 1 56 ? 12.688 40.331 14.917 1.00 49.32 54 VAL B CA 1
ATOM 3061 C C . VAL B 1 56 ? 13.245 41.738 15.029 1.00 49.94 54 VAL B C 1
ATOM 3062 O O . VAL B 1 56 ? 12.523 42.736 14.859 1.00 50.12 54 VAL B O 1
ATOM 3066 N N . SER B 1 57 ? 14.535 41.817 15.305 1.00 50.29 55 SER B N 1
ATOM 3067 C CA . SER B 1 57 ? 15.227 43.088 15.312 1.00 50.97 55 SER B CA 1
ATOM 3068 C C . SER B 1 57 ? 15.233 43.685 13.911 1.00 51.11 55 SER B C 1
ATOM 3069 O O . SER B 1 57 ? 14.585 44.701 13.656 1.00 51.21 55 SER B O 1
ATOM 3072 N N . PRO B 1 60 ? 14.264 41.075 6.887 1.00 40.46 58 PRO B N 1
ATOM 3073 C CA . PRO B 1 60 ? 13.487 40.134 7.671 1.00 39.60 58 PRO B CA 1
ATOM 3074 C C . PRO B 1 60 ? 14.438 39.283 8.522 1.00 39.18 58 PRO B C 1
ATOM 3075 O O . PRO B 1 60 ? 15.664 39.463 8.454 1.00 38.87 58 PRO B O 1
ATOM 3079 N N . ARG B 1 61 ? 13.883 38.375 9.320 1.00 38.07 59 ARG B N 1
ATOM 3080 C CA . ARG B 1 61 ? 14.728 37.363 9.950 1.00 37.25 59 ARG B CA 1
ATOM 3081 C C . ARG B 1 61 ? 14.818 36.198 8.973 1.00 35.63 59 ARG B C 1
ATOM 3082 O O . ARG B 1 61 ? 13.792 35.734 8.453 1.00 35.91 59 ARG B O 1
ATOM 3090 N N . VAL B 1 62 ? 16.037 35.722 8.752 1.00 34.88 60 VAL B N 1
ATOM 3091 C CA . VAL B 1 62 ? 16.295 34.586 7.868 1.00 33.37 60 VAL B CA 1
ATOM 3092 C C . VAL B 1 62 ? 16.944 33.428 8.651 1.00 32.94 60 VAL B C 1
ATOM 3093 O O . VAL B 1 62 ? 18.069 33.556 9.077 1.00 31.72 60 VAL B O 1
ATOM 3097 N N . LEU B 1 63 ? 16.227 32.312 8.823 1.00 32.71 61 LEU B N 1
ATOM 3098 C CA . LEU B 1 63 ? 16.748 31.157 9.591 1.00 31.41 61 LEU B CA 1
ATOM 3099 C C . LEU B 1 63 ? 17.635 30.266 8.699 1.00 31.27 61 LEU B C 1
ATOM 3100 O O . LEU B 1 63 ? 18.081 30.702 7.614 1.00 30.66 61 LEU B O 1
ATOM 3105 N N . GLY B 1 64 ? 17.914 29.038 9.152 1.00 30.54 62 GLY B N 1
ATOM 3106 C CA . GLY B 1 64 ? 18.955 28.215 8.507 1.00 30.08 62 GLY B CA 1
ATOM 3107 C C . GLY B 1 64 ? 20.334 28.221 9.165 1.00 29.02 62 GLY B C 1
ATOM 3108 O O . GLY B 1 64 ? 21.098 29.191 9.037 1.00 29.09 62 GLY B O 1
ATOM 3109 N N . PHE B 1 65 ? 20.668 27.129 9.874 1.00 28.88 63 PHE B N 1
ATOM 3110 C CA . PHE B 1 65 ? 21.999 26.962 10.499 1.00 28.48 63 PHE B CA 1
ATOM 3111 C C . PHE B 1 65 ? 22.653 25.599 10.182 1.00 28.24 63 PHE B C 1
ATOM 3112 O O . PHE B 1 65 ? 23.295 24.965 11.029 1.00 28.14 63 PHE B O 1
ATOM 3120 N N . ASP B 1 66 ? 22.486 25.176 8.930 1.00 27.56 64 ASP B N 1
ATOM 3121 C CA . ASP B 1 66 ? 23.220 24.030 8.359 1.00 26.31 64 ASP B CA 1
ATOM 3122 C C . ASP B 1 66 ? 23.304 24.360 6.879 1.00 25.46 64 ASP B C 1
ATOM 3123 O O . ASP B 1 66 ? 22.288 24.705 6.301 1.00 24.94 64 ASP B O 1
ATOM 3128 N N . ALA B 1 67 ? 24.487 24.258 6.275 1.00 25.10 65 ALA B N 1
ATOM 3129 C CA . ALA B 1 67 ? 24.607 24.532 4.823 1.00 25.43 65 ALA B CA 1
ATOM 3130 C C . ALA B 1 67 ? 25.806 23.861 4.201 1.00 24.19 65 ALA B C 1
ATOM 3131 O O . ALA B 1 67 ? 26.846 23.670 4.831 1.00 24.62 65 ALA B O 1
ATOM 3133 N N . ILE B 1 68 ? 25.669 23.549 2.908 1.00 25.12 66 ILE B N 1
ATOM 3134 C CA . ILE B 1 68 ? 26.815 23.141 2.093 1.00 24.65 66 ILE B CA 1
ATOM 3135 C C . ILE B 1 68 ? 26.754 23.943 0.770 1.00 24.95 66 ILE B C 1
ATOM 3136 O O . ILE B 1 68 ? 25.691 24.256 0.298 1.00 25.68 66 ILE B O 1
ATOM 3141 N N . GLY B 1 69 ? 27.890 24.306 0.209 1.00 26.13 67 GLY B N 1
ATOM 3142 C CA . GLY B 1 69 ? 27.832 24.983 -1.089 1.00 27.76 67 GLY B CA 1
ATOM 3143 C C . GLY B 1 69 ? 29.199 25.290 -1.607 1.00 27.26 67 GLY B C 1
ATOM 3144 O O . GLY B 1 69 ? 30.204 24.787 -1.108 1.00 28.16 67 GLY B O 1
ATOM 3145 N N . VAL B 1 70 ? 29.237 26.140 -2.636 1.00 28.48 68 VAL B N 1
ATOM 3146 C CA . VAL B 1 70 ? 30.474 26.459 -3.327 1.00 29.33 68 VAL B CA 1
ATOM 3147 C C . VAL B 1 70 ? 30.911 27.866 -2.991 1.00 29.65 68 VAL B C 1
ATOM 3148 O O . VAL B 1 70 ? 30.118 28.778 -3.122 1.00 30.76 68 VAL B O 1
ATOM 3152 N N . VAL B 1 71 ? 32.161 28.017 -2.586 1.00 31.04 69 VAL B N 1
ATOM 3153 C CA . VAL B 1 71 ? 32.775 29.305 -2.277 1.00 32.31 69 VAL B CA 1
ATOM 3154 C C . VAL B 1 71 ? 32.880 30.184 -3.522 1.00 34.52 69 VAL B C 1
ATOM 3155 O O . VAL B 1 71 ? 33.696 29.914 -4.425 1.00 35.15 69 VAL B O 1
ATOM 3159 N N . GLU B 1 72 ? 32.067 31.232 -3.521 1.00 35.93 70 GLU B N 1
ATOM 3160 C CA . GLU B 1 72 ? 31.979 32.227 -4.591 1.00 37.50 70 GLU B CA 1
ATOM 3161 C C . GLU B 1 72 ? 33.180 33.162 -4.554 1.00 38.34 70 GLU B C 1
ATOM 3162 O O . GLU B 1 72 ? 33.883 33.327 -5.562 1.00 38.30 70 GLU B O 1
ATOM 3168 N N . SER B 1 73 ? 33.396 33.783 -3.392 1.00 38.42 71 SER B N 1
ATOM 3169 C CA . SER B 1 73 ? 34.545 34.667 -3.154 1.00 38.61 71 SER B CA 1
ATOM 3170 C C . SER B 1 73 ? 35.038 34.605 -1.694 1.00 38.73 71 SER B C 1
ATOM 3171 O O . SER B 1 73 ? 34.344 34.060 -0.814 1.00 38.61 71 SER B O 1
ATOM 3174 N N . VAL B 1 74 ? 36.238 35.138 -1.459 1.00 38.97 72 VAL B N 1
ATOM 3175 C CA . VAL B 1 74 ? 36.856 35.211 -0.120 1.00 39.31 72 VAL B CA 1
ATOM 3176 C C . VAL B 1 74 ? 37.560 36.560 0.137 1.00 39.48 72 VAL B C 1
ATOM 3177 O O . VAL B 1 74 ? 37.777 37.346 -0.793 1.00 39.62 72 VAL B O 1
ATOM 3181 N N . GLY B 1 75 ? 37.920 36.833 1.398 1.00 38.81 73 GLY B N 1
ATOM 3182 C CA . GLY B 1 75 ? 38.442 38.135 1.764 1.00 37.43 73 GLY B CA 1
ATOM 3183 C C . GLY B 1 75 ? 39.944 38.159 1.813 1.00 38.36 73 GLY B C 1
ATOM 3184 O O . GLY B 1 75 ? 40.585 37.100 1.766 1.00 37.89 73 GLY B O 1
ATOM 3185 N N . ASN B 1 76 ? 40.524 39.356 1.916 1.00 38.35 74 ASN B N 1
ATOM 3186 C CA . ASN B 1 76 ? 41.963 39.483 1.741 1.00 39.21 74 ASN B CA 1
ATOM 3187 C C . ASN B 1 76 ? 42.747 38.844 2.852 1.00 39.64 74 ASN B C 1
ATOM 3188 O O . ASN B 1 76 ? 43.943 38.625 2.710 1.00 40.51 74 ASN B O 1
ATOM 3193 N N . GLU B 1 77 ? 42.086 38.553 3.967 1.00 39.45 75 GLU B N 1
ATOM 3194 C CA . GLU B 1 77 ? 42.789 37.928 5.081 1.00 40.28 75 GLU B CA 1
ATOM 3195 C C . GLU B 1 77 ? 42.568 36.417 5.103 1.00 39.70 75 GLU B C 1
ATOM 3196 O O . GLU B 1 77 ? 43.114 35.722 5.960 1.00 41.36 75 GLU B O 1
ATOM 3198 N N . VAL B 1 78 ? 41.807 35.909 4.143 1.00 39.46 76 VAL B N 1
ATOM 3199 C CA . VAL B 1 78 ? 41.541 34.453 4.058 1.00 38.55 76 VAL B CA 1
ATOM 3200 C C . VAL B 1 78 ? 42.758 33.659 3.559 1.00 38.18 76 VAL B C 1
ATOM 3201 O O . VAL B 1 78 ? 43.319 33.957 2.488 1.00 38.01 76 VAL B O 1
ATOM 3205 N N . THR B 1 79 ? 43.214 32.695 4.365 1.00 36.24 77 THR B N 1
ATOM 3206 C CA . THR B 1 79 ? 44.212 31.758 3.902 1.00 35.26 77 THR B CA 1
ATOM 3207 C C . THR B 1 79 ? 43.625 30.356 3.887 1.00 34.58 77 THR B C 1
ATOM 3208 O O . THR B 1 79 ? 44.266 29.446 3.391 1.00 34.81 77 THR B O 1
ATOM 3212 N N . MET B 1 80 ? 42.405 30.193 4.408 1.00 34.26 78 MET B N 1
ATOM 3213 C CA . MET B 1 80 ? 41.860 28.843 4.633 1.00 33.27 78 MET B CA 1
ATOM 3214 C C . MET B 1 80 ? 41.147 28.198 3.418 1.00 33.87 78 MET B C 1
ATOM 3215 O O . MET B 1 80 ? 41.080 26.958 3.334 1.00 33.61 78 MET B O 1
ATOM 3220 N N . PHE B 1 81 ? 40.647 29.025 2.491 1.00 34.12 79 PHE B N 1
ATOM 3221 C CA . PHE B 1 81 ? 39.812 28.569 1.376 1.00 34.68 79 PHE B CA 1
ATOM 3222 C C . PHE B 1 81 ? 40.023 29.335 0.070 1.00 35.44 79 PHE B C 1
ATOM 3223 O O . PHE B 1 81 ? 40.645 30.403 0.082 1.00 35.09 79 PHE B O 1
ATOM 3231 N N . ASN B 1 82 ? 39.466 28.788 -1.020 1.00 36.07 80 ASN B N 1
ATOM 3232 C CA . ASN B 1 82 ? 39.484 29.396 -2.372 1.00 37.04 80 ASN B CA 1
ATOM 3233 C C . ASN B 1 82 ? 38.111 29.390 -3.051 1.00 36.32 80 ASN B C 1
ATOM 3234 O O . ASN B 1 82 ? 37.255 28.542 -2.777 1.00 35.54 80 ASN B O 1
ATOM 3239 N N . GLN B 1 83 ? 37.911 30.307 -3.994 1.00 35.31 81 GLN B N 1
ATOM 3240 C CA . GLN B 1 83 ? 36.742 30.227 -4.845 1.00 34.43 81 GLN B CA 1
ATOM 3241 C C . GLN B 1 83 ? 36.761 28.802 -5.385 1.00 33.40 81 GLN B C 1
ATOM 3242 O O . GLN B 1 83 ? 37.830 28.271 -5.685 1.00 33.89 81 GLN B O 1
ATOM 3248 N N . GLY B 1 84 ? 35.599 28.173 -5.457 1.00 32.19 82 GLY B N 1
ATOM 3249 C CA . GLY B 1 84 ? 35.502 26.805 -5.968 1.00 31.55 82 GLY B CA 1
ATOM 3250 C C . GLY B 1 84 ? 35.267 25.741 -4.902 1.00 30.78 82 GLY B C 1
ATOM 3251 O O . GLY B 1 84 ? 34.550 24.761 -5.153 1.00 30.44 82 GLY B O 1
ATOM 3252 N N . ASP B 1 85 ? 35.840 25.963 -3.714 1.00 29.59 83 ASP B N 1
ATOM 3253 C CA . ASP B 1 85 ? 35.809 24.952 -2.636 1.00 28.91 83 ASP B CA 1
ATOM 3254 C C . ASP B 1 85 ? 34.378 24.573 -2.312 1.00 28.10 83 ASP B C 1
ATOM 3255 O O . ASP B 1 85 ? 33.500 25.434 -2.260 1.00 27.17 83 ASP B O 1
ATOM 3260 N N . ILE B 1 86 ? 34.132 23.279 -2.097 1.00 26.48 84 ILE B N 1
ATOM 3261 C CA . ILE B 1 86 ? 32.823 22.846 -1.620 1.00 26.09 84 ILE B CA 1
ATOM 3262 C C . ILE B 1 86 ? 32.918 22.726 -0.073 1.00 25.12 84 ILE B C 1
ATOM 3263 O O . ILE B 1 86 ? 33.741 21.987 0.461 1.00 25.83 84 ILE B O 1
ATOM 3268 N N . VAL B 1 87 ? 32.113 23.525 0.615 1.00 24.94 85 VAL B N 1
ATOM 3269 C CA . VAL B 1 87 ? 32.335 23.694 2.058 1.00 24.88 85 VAL B CA 1
ATOM 3270 C C . VAL B 1 87 ? 31.024 23.491 2.763 1.00 23.06 85 VAL B C 1
ATOM 3271 O O . VAL B 1 87 ? 29.974 23.674 2.194 1.00 23.83 85 VAL B O 1
ATOM 3275 N N . TYR B 1 88 ? 31.085 23.061 4.020 1.00 22.63 86 TYR B N 1
ATOM 3276 C CA . TYR B 1 88 ? 29.884 22.996 4.825 1.00 21.75 86 TYR B CA 1
ATOM 3277 C C . TYR B 1 88 ? 30.170 23.587 6.199 1.00 21.35 86 TYR B C 1
ATOM 3278 O O . TYR B 1 88 ? 31.321 23.740 6.613 1.00 22.63 86 TYR B O 1
ATOM 3287 N N . TYR B 1 89 ? 29.105 23.940 6.878 1.00 22.80 87 TYR B N 1
ATOM 3288 C CA . TYR B 1 89 ? 29.222 24.660 8.145 1.00 23.38 87 TYR B CA 1
ATOM 3289 C C . TYR B 1 89 ? 27.815 24.860 8.766 1.00 22.84 87 TYR B C 1
ATOM 3290 O O . TYR B 1 89 ? 26.774 24.589 8.169 1.00 23.06 87 TYR B O 1
ATOM 3299 N N . SER B 1 90 ? 27.815 25.405 9.988 1.00 24.83 88 SER B N 1
ATOM 3300 C CA . SER B 1 90 ? 26.597 25.798 10.711 1.00 25.62 88 SER B CA 1
ATOM 3301 C C . SER B 1 90 ? 26.354 27.316 10.814 1.00 26.22 88 SER B C 1
ATOM 3302 O O . SER B 1 90 ? 25.241 27.769 10.641 1.00 26.56 88 SER B O 1
ATOM 3305 N N . GLY B 1 91 ? 27.364 28.077 11.166 1.00 27.20 89 GLY B N 1
ATOM 3306 C CA . GLY B 1 91 ? 27.178 29.526 11.360 1.00 29.26 89 GLY B CA 1
ATOM 3307 C C . GLY B 1 91 ? 26.602 29.880 12.726 1.00 30.40 89 GLY B C 1
ATOM 3308 O O . GLY B 1 91 ? 26.977 29.269 13.721 1.00 29.51 89 GLY B O 1
ATOM 3309 N N . SER B 1 92 ? 25.688 30.852 12.760 1.00 31.33 90 SER B N 1
ATOM 3310 C CA . SER B 1 92 ? 25.259 31.498 14.018 1.00 32.64 90 SER B CA 1
ATOM 3311 C C . SER B 1 92 ? 23.959 32.326 13.853 1.00 33.08 90 SER B C 1
ATOM 3312 O O . SER B 1 92 ? 23.732 32.930 12.806 1.00 32.12 90 SER B O 1
ATOM 3315 N N . PRO B 1 93 ? 23.121 32.366 14.890 1.00 32.80 91 PRO B N 1
ATOM 3316 C CA . PRO B 1 93 ? 21.753 32.910 14.793 1.00 34.05 91 PRO B CA 1
ATOM 3317 C C . PRO B 1 93 ? 21.660 34.435 14.805 1.00 34.64 91 PRO B C 1
ATOM 3318 O O . PRO B 1 93 ? 20.565 34.984 14.661 1.00 34.87 91 PRO B O 1
ATOM 3322 N N . ASP B 1 94 ? 22.791 35.101 14.947 1.00 34.65 92 ASP B N 1
ATOM 3323 C CA . ASP B 1 94 ? 22.829 36.555 14.841 1.00 36.70 92 ASP B CA 1
ATOM 3324 C C . ASP B 1 94 ? 23.398 37.022 13.498 1.00 37.42 92 ASP B C 1
ATOM 3325 O O . ASP B 1 94 ? 23.866 38.164 13.384 1.00 37.81 92 ASP B O 1
ATOM 3330 N N . GLN B 1 95 ? 23.417 36.124 12.512 1.00 37.73 93 GLN B N 1
ATOM 3331 C CA . GLN B 1 95 ? 23.727 36.478 11.112 1.00 37.86 93 GLN B CA 1
ATOM 3332 C C . GLN B 1 95 ? 22.655 35.821 10.262 1.00 37.37 93 GLN B C 1
ATOM 3333 O O . GLN B 1 95 ? 22.127 34.773 10.635 1.00 37.02 93 GLN B O 1
ATOM 3339 N N . ASN B 1 96 ? 22.313 36.427 9.120 1.00 35.88 94 ASN B N 1
ATOM 3340 C CA . ASN B 1 96 ? 21.228 35.874 8.308 1.00 34.93 94 ASN B CA 1
ATOM 3341 C C . ASN B 1 96 ? 21.524 34.418 8.035 1.00 33.70 94 ASN B C 1
ATOM 3342 O O . ASN B 1 96 ? 22.662 34.074 7.840 1.00 30.77 94 ASN B O 1
ATOM 3347 N N . GLY B 1 97 ? 20.500 33.572 8.019 1.00 33.39 95 GLY B N 1
ATOM 3348 C CA . GLY B 1 97 ? 20.759 32.138 7.932 1.00 33.83 95 GLY B CA 1
ATOM 3349 C C . GLY B 1 97 ? 21.180 31.657 6.552 1.00 34.48 95 GLY B C 1
ATOM 3350 O O . GLY B 1 97 ? 21.498 32.458 5.656 1.00 34.28 95 GLY B O 1
ATOM 3351 N N . SER B 1 98 ? 21.158 30.332 6.402 1.00 34.02 96 SER B N 1
ATOM 3352 C CA . SER B 1 98 ? 21.411 29.634 5.151 1.00 33.50 96 SER B CA 1
ATOM 3353 C C . SER B 1 98 ? 20.113 29.495 4.362 1.00 33.53 96 SER B C 1
ATOM 3354 O O . SER B 1 98 ? 20.081 28.830 3.328 1.00 33.40 96 SER B O 1
ATOM 3357 N N . ASN B 1 99 ? 19.033 30.114 4.850 1.00 33.49 97 ASN B N 1
ATOM 3358 C CA . ASN B 1 99 ? 17.753 30.081 4.180 1.00 33.86 97 ASN B CA 1
ATOM 3359 C C . ASN B 1 99 ? 17.767 31.088 3.028 1.00 34.42 97 ASN B C 1
ATOM 3360 O O . ASN B 1 99 ? 16.824 31.865 2.847 1.00 33.85 97 ASN B O 1
ATOM 3365 N N . ALA B 1 100 ? 18.859 31.069 2.272 1.00 33.29 98 ALA B N 1
ATOM 3366 C CA . ALA B 1 100 ? 19.051 32.062 1.219 1.00 34.05 98 ALA B CA 1
ATOM 3367 C C . ALA B 1 100 ? 19.892 31.490 0.091 1.00 34.00 98 ALA B C 1
ATOM 3368 O O . ALA B 1 100 ? 20.538 30.458 0.240 1.00 33.95 98 ALA B O 1
ATOM 3370 N N . GLU B 1 101 ? 19.879 32.155 -1.053 1.00 34.51 99 GLU B N 1
ATOM 3371 C CA . GLU B 1 101 ? 20.632 31.658 -2.187 1.00 34.64 99 GLU B CA 1
ATOM 3372 C C . GLU B 1 101 ? 22.113 31.767 -1.990 1.00 34.52 99 GLU B C 1
ATOM 3373 O O . GLU B 1 101 ? 22.862 30.953 -2.514 1.00 36.37 99 GLU B O 1
ATOM 3379 N N . TYR B 1 102 ? 22.544 32.801 -1.269 1.00 35.11 100 TYR B N 1
ATOM 3380 C CA . TYR B 1 102 ? 23.946 33.065 -0.964 1.00 34.81 100 TYR B CA 1
ATOM 3381 C C . TYR B 1 102 ? 24.083 33.434 0.513 1.00 34.59 100 TYR B C 1
ATOM 3382 O O . TYR B 1 102 ? 23.148 33.957 1.106 1.00 35.26 100 TYR B O 1
ATOM 3391 N N . GLN B 1 103 ? 25.246 33.191 1.085 1.00 34.01 101 GLN B N 1
ATOM 3392 C CA . GLN B 1 103 ? 25.427 33.470 2.509 1.00 33.41 101 GLN B CA 1
ATOM 3393 C C . GLN B 1 103 ? 26.845 33.796 2.879 1.00 32.48 101 GLN B C 1
ATOM 3394 O O . GLN B 1 103 ? 27.813 33.150 2.448 1.00 33.03 101 GLN B O 1
ATOM 3400 N N . LEU B 1 104 ? 26.980 34.806 3.729 1.00 32.82 102 LEU B N 1
ATOM 3401 C CA . LEU B 1 104 ? 28.261 35.173 4.275 1.00 32.18 102 LEU B CA 1
ATOM 3402 C C . LEU B 1 104 ? 28.528 34.385 5.572 1.00 33.15 102 LEU B C 1
ATOM 3403 O O . LEU B 1 104 ? 27.625 34.201 6.382 1.00 33.36 102 LEU B O 1
ATOM 3408 N N . ILE B 1 105 ? 29.756 33.934 5.733 1.00 31.94 103 ILE B N 1
ATOM 3409 C CA . ILE B 1 105 ? 30.185 33.215 6.950 1.00 32.66 103 ILE B CA 1
ATOM 3410 C C . ILE B 1 105 ? 31.662 33.384 7.217 1.00 31.52 103 ILE B C 1
ATOM 3411 O O . ILE B 1 105 ? 32.480 33.384 6.301 1.00 31.43 103 ILE B O 1
ATOM 3416 N N . ASN B 1 106 ? 32.040 33.507 8.489 1.00 30.92 104 ASN B N 1
ATOM 3417 C CA . ASN B 1 106 ? 33.457 33.574 8.861 1.00 29.71 104 ASN B CA 1
ATOM 3418 C C . ASN B 1 106 ? 34.212 32.279 8.592 1.00 29.94 104 ASN B C 1
ATOM 3419 O O . ASN B 1 106 ? 33.673 31.200 8.865 1.00 29.61 104 ASN B O 1
ATOM 3424 N N . GLU B 1 107 ? 35.455 32.387 8.114 1.00 29.26 105 GLU B N 1
ATOM 3425 C CA . GLU B 1 107 ? 36.263 31.238 7.656 1.00 30.18 105 GLU B CA 1
ATOM 3426 C C . GLU B 1 107 ? 36.597 30.231 8.766 1.00 30.00 105 GLU B C 1
ATOM 3427 O O . GLU B 1 107 ? 36.843 29.054 8.491 1.00 28.60 105 GLU B O 1
ATOM 3433 N N . ARG B 1 108 ? 36.615 30.709 10.007 1.00 28.44 106 ARG B N 1
ATOM 3434 C CA . ARG B 1 108 ? 37.080 29.893 11.102 1.00 28.14 106 ARG B CA 1
ATOM 3435 C C . ARG B 1 108 ? 36.017 28.882 11.533 1.00 26.82 106 ARG B C 1
ATOM 3436 O O . ARG B 1 108 ? 36.339 27.968 12.316 1.00 26.13 106 ARG B O 1
ATOM 3444 N N . LEU B 1 109 ? 34.808 29.030 10.989 1.00 25.38 107 LEU B N 1
ATOM 3445 C CA . LEU B 1 109 ? 33.634 28.204 11.302 1.00 25.68 107 LEU B CA 1
ATOM 3446 C C . LEU B 1 109 ? 33.269 27.195 10.199 1.00 24.89 107 LEU B C 1
ATOM 3447 O O . LEU B 1 109 ? 32.151 26.655 10.175 1.00 24.25 107 LEU B O 1
ATOM 3452 N N . VAL B 1 110 ? 34.178 27.005 9.259 1.00 23.76 108 VAL B N 1
ATOM 3453 C CA . VAL B 1 110 ? 33.859 26.306 8.019 1.00 24.03 108 VAL B CA 1
ATOM 3454 C C . VAL B 1 110 ? 34.900 25.225 7.733 1.00 22.99 108 VAL B C 1
ATOM 3455 O O . VAL B 1 110 ? 36.033 25.324 8.166 1.00 23.55 108 VAL B O 1
ATOM 3459 N N . ALA B 1 111 ? 34.511 24.168 7.009 1.00 22.68 109 ALA B N 1
ATOM 3460 C CA . ALA B 1 111 ? 35.511 23.209 6.536 1.00 23.77 109 ALA B CA 1
ATOM 3461 C C . ALA B 1 111 ? 35.110 22.707 5.160 1.00 23.19 109 ALA B C 1
ATOM 3462 O O . ALA B 1 111 ? 33.953 22.720 4.843 1.00 22.46 109 ALA B O 1
ATOM 3464 N N . LYS B 1 112 ? 36.063 22.228 4.358 1.00 23.65 110 LYS B N 1
ATOM 3465 C CA . LYS B 1 112 ? 35.668 21.534 3.130 1.00 23.76 110 LYS B CA 1
ATOM 3466 C C . LYS B 1 112 ? 34.830 20.281 3.443 1.00 23.81 110 LYS B C 1
ATOM 3467 O O . LYS B 1 112 ? 35.096 19.604 4.417 1.00 23.58 110 LYS B O 1
ATOM 3473 N N . ALA B 1 113 ? 33.800 20.026 2.633 1.00 23.92 111 ALA B N 1
ATOM 3474 C CA . ALA B 1 113 ? 32.872 18.905 2.829 1.00 23.85 111 ALA B CA 1
ATOM 3475 C C . ALA B 1 113 ? 33.436 17.615 2.226 1.00 25.42 111 ALA B C 1
ATOM 3476 O O . ALA B 1 113 ? 34.285 17.668 1.338 1.00 25.19 111 ALA B O 1
ATOM 3478 N N . PRO B 1 114 ? 32.983 16.457 2.733 1.00 24.86 112 PRO B N 1
ATOM 3479 C CA . PRO B 1 114 ? 33.474 15.179 2.192 1.00 25.39 112 PRO B CA 1
ATOM 3480 C C . PRO B 1 114 ? 32.969 15.065 0.767 1.00 26.15 112 PRO B C 1
ATOM 3481 O O . PRO B 1 114 ? 31.970 15.673 0.442 1.00 25.85 112 PRO B O 1
ATOM 3485 N N . LYS B 1 115 ? 33.659 14.300 -0.067 1.00 26.37 113 LYS B N 1
ATOM 3486 C CA . LYS B 1 115 ? 33.316 14.248 -1.476 1.00 28.23 113 LYS B CA 1
ATOM 3487 C C . LYS B 1 115 ? 32.869 12.881 -1.888 1.00 27.59 113 LYS B C 1
ATOM 3488 O O . LYS B 1 115 ? 32.532 12.669 -3.047 1.00 29.40 113 LYS B O 1
ATOM 3494 N N . ASN B 1 116 ? 32.854 11.951 -0.940 1.00 27.09 114 ASN B N 1
ATOM 3495 C CA . ASN B 1 116 ? 32.459 10.585 -1.238 1.00 25.52 114 ASN B CA 1
ATOM 3496 C C . ASN B 1 116 ? 31.000 10.340 -0.947 1.00 26.34 114 ASN B C 1
ATOM 3497 O O . ASN B 1 116 ? 30.520 9.211 -1.072 1.00 26.04 114 ASN B O 1
ATOM 3502 N N . ILE B 1 117 ? 30.313 11.389 -0.512 1.00 25.31 115 ILE B N 1
ATOM 3503 C CA . ILE B 1 117 ? 28.863 11.349 -0.348 1.00 25.92 115 ILE B CA 1
ATOM 3504 C C . ILE B 1 117 ? 28.257 12.598 -1.028 1.00 26.51 115 ILE B C 1
ATOM 3505 O O . ILE B 1 117 ? 28.966 13.584 -1.259 1.00 26.16 115 ILE B O 1
ATOM 3510 N N . SER B 1 118 ? 26.950 12.544 -1.303 1.00 26.53 116 SER B N 1
ATOM 3511 C CA . SER B 1 118 ? 26.216 13.629 -1.958 1.00 27.56 116 SER B CA 1
ATOM 3512 C C . SER B 1 118 ? 26.116 14.848 -1.046 1.00 27.52 116 SER B C 1
ATOM 3513 O O . SER B 1 118 ? 26.211 14.712 0.182 1.00 26.07 116 SER B O 1
ATOM 3516 N N . ALA B 1 119 ? 25.952 16.020 -1.641 1.00 27.82 117 ALA B N 1
ATOM 3517 C CA . ALA B 1 119 ? 25.753 17.256 -0.865 1.00 28.24 117 ALA B CA 1
ATOM 3518 C C . ALA B 1 119 ? 24.579 17.116 0.108 1.00 28.36 117 ALA B C 1
ATOM 3519 O O . ALA B 1 119 ? 24.696 17.510 1.306 1.00 26.54 117 ALA B O 1
ATOM 3521 N N . GLU B 1 120 ? 23.463 16.532 -0.362 1.00 28.06 118 GLU B N 1
ATOM 3522 C CA . GLU B 1 120 ? 22.261 16.401 0.464 1.00 29.08 118 GLU B CA 1
ATOM 3523 C C . GLU B 1 120 ? 22.488 15.492 1.657 1.00 28.49 118 GLU B C 1
ATOM 3524 O O . GLU B 1 120 ? 21.793 15.609 2.660 1.00 28.30 118 GLU B O 1
ATOM 3530 N N . GLN B 1 121 ? 23.463 14.596 1.552 1.00 26.57 119 GLN B N 1
ATOM 3531 C CA . GLN B 1 121 ? 23.806 13.732 2.684 1.00 26.66 119 GLN B CA 1
ATOM 3532 C C . GLN B 1 121 ? 24.779 14.458 3.614 1.00 25.35 119 GLN B C 1
ATOM 3533 O O . GLN B 1 121 ? 24.634 14.394 4.840 1.00 24.44 119 GLN B O 1
ATOM 3539 N N . ALA B 1 122 ? 25.770 15.153 3.049 1.00 24.79 120 ALA B N 1
ATOM 3540 C CA . ALA B 1 122 ? 26.809 15.763 3.889 1.00 24.37 120 ALA B CA 1
ATOM 3541 C C . ALA B 1 122 ? 26.214 16.883 4.763 1.00 24.52 120 ALA B C 1
ATOM 3542 O O . ALA B 1 122 ? 26.686 17.105 5.861 1.00 23.72 120 ALA B O 1
ATOM 3544 N N . VAL B 1 123 ? 25.142 17.531 4.295 1.00 24.25 121 VAL B N 1
ATOM 3545 C CA . VAL B 1 123 ? 24.589 18.677 5.040 1.00 24.59 121 VAL B CA 1
ATOM 3546 C C . VAL B 1 123 ? 23.792 18.226 6.278 1.00 24.39 121 VAL B C 1
ATOM 3547 O O . VAL B 1 123 ? 23.348 19.053 7.074 1.00 23.35 121 VAL B O 1
ATOM 3551 N N . SER B 1 124 ? 23.714 16.912 6.501 1.00 24.38 122 SER B N 1
ATOM 3552 C CA . SER B 1 124 ? 23.097 16.404 7.739 1.00 24.84 122 SER B CA 1
ATOM 3553 C C . SER B 1 124 ? 24.038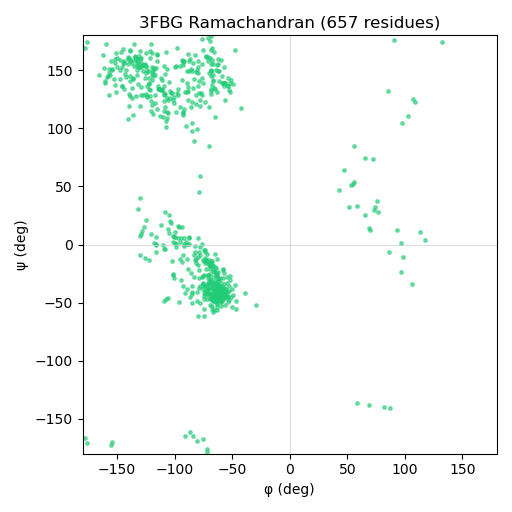 16.591 8.944 1.00 25.90 122 SER B C 1
ATOM 3554 O O . SER B 1 124 ? 23.613 16.520 10.111 1.00 26.64 122 SER B O 1
ATOM 3557 N N . LEU B 1 125 ? 25.295 16.897 8.668 1.00 24.28 123 LEU B N 1
ATOM 3558 C CA . LEU B 1 125 ? 26.352 16.758 9.665 1.00 24.36 123 LEU B CA 1
ATOM 3559 C C . LEU B 1 125 ? 26.896 17.996 10.421 1.00 23.64 123 LEU B C 1
ATOM 3560 O O . LEU B 1 125 ? 27.418 17.841 11.535 1.00 23.53 123 LEU B O 1
ATOM 3565 N N . PRO B 1 126 ? 26.816 19.214 9.837 1.00 23.29 124 PRO B N 1
ATOM 3566 C CA . PRO B 1 126 ? 27.541 20.315 10.536 1.00 23.32 124 PRO B CA 1
ATOM 3567 C C . PRO B 1 126 ? 26.997 20.721 11.948 1.00 23.11 124 PRO B C 1
ATOM 3568 O O . PRO B 1 126 ? 27.749 20.713 12.933 1.00 23.54 124 PRO B O 1
ATOM 3572 N N . LEU B 1 127 ? 25.737 21.080 12.041 1.00 22.29 125 LEU B N 1
ATOM 3573 C CA . LEU B 1 127 ? 25.218 21.507 13.340 1.00 21.98 125 LEU B CA 1
ATOM 3574 C C . LEU B 1 127 ? 25.264 20.347 14.336 1.00 20.40 125 LEU B C 1
ATOM 3575 O O . LEU B 1 127 ? 25.752 20.475 15.478 1.00 19.98 125 LEU B O 1
ATOM 3580 N N . THR B 1 128 ? 24.760 19.201 13.916 1.00 20.77 126 THR B N 1
ATOM 3581 C CA . THR B 1 128 ? 24.711 18.055 14.817 1.00 19.81 126 THR B CA 1
ATOM 3582 C C . THR B 1 128 ? 26.110 17.587 15.206 1.00 18.42 126 THR B C 1
ATOM 3583 O O . THR B 1 128 ? 26.350 17.261 16.391 1.00 18.15 126 THR B O 1
ATOM 3587 N N . GLY B 1 129 ? 27.037 17.575 14.224 1.00 18.72 127 GLY B N 1
ATOM 3588 C CA . GLY B 1 129 ? 28.423 17.158 14.480 1.00 18.10 127 GLY B CA 1
ATOM 3589 C C . GLY B 1 129 ? 29.238 18.100 15.383 1.00 18.81 127 GLY B C 1
ATOM 3590 O O . GLY B 1 129 ? 29.982 17.631 16.287 1.00 17.79 127 GLY B O 1
ATOM 3591 N N . ILE B 1 130 ? 29.199 19.408 15.103 1.00 18.39 128 ILE B N 1
ATOM 3592 C CA . ILE B 1 130 ? 29.810 20.347 16.018 1.00 18.94 128 ILE B CA 1
ATOM 3593 C C . ILE B 1 130 ? 29.209 20.184 17.419 1.00 18.23 128 ILE B C 1
ATOM 3594 O O . ILE B 1 130 ? 29.916 20.172 18.425 1.00 19.58 128 ILE B O 1
ATOM 3599 N N . THR B 1 131 ? 27.902 20.064 17.496 1.00 17.04 129 THR B N 1
ATOM 3600 C CA . THR B 1 131 ? 27.299 19.970 18.845 1.00 17.84 129 THR B CA 1
ATOM 3601 C C . THR B 1 131 ? 27.808 18.736 19.586 1.00 17.92 129 THR B C 1
ATOM 3602 O O . THR B 1 131 ? 28.124 18.788 20.772 1.00 18.26 129 THR B O 1
ATOM 3606 N N . ALA B 1 132 ? 27.886 17.618 18.879 1.00 17.51 130 ALA B N 1
ATOM 3607 C CA . ALA B 1 132 ? 28.330 16.380 19.491 1.00 17.01 130 ALA B CA 1
ATOM 3608 C C . ALA B 1 132 ? 29.821 16.477 19.841 1.00 16.89 130 ALA B C 1
ATOM 3609 O O . ALA B 1 132 ? 30.244 16.000 20.898 1.00 16.72 130 ALA B O 1
ATOM 3611 N N . TYR B 1 133 ? 30.643 17.057 18.962 1.00 18.33 131 TYR B N 1
ATOM 3612 C CA . TYR B 1 133 ? 32.013 17.167 19.350 1.00 17.79 131 TYR B CA 1
ATOM 3613 C C . TYR B 1 133 ? 32.183 18.047 20.574 1.00 17.43 131 TYR B C 1
ATOM 3614 O O . TYR B 1 133 ? 33.031 17.769 21.418 1.00 17.40 131 TYR B O 1
ATOM 3623 N N . GLU B 1 134 ? 31.419 19.139 20.642 1.00 17.66 132 GLU B N 1
ATOM 3624 C CA . GLU B 1 134 ? 31.576 20.020 21.815 1.00 17.45 132 GLU B CA 1
ATOM 3625 C C . GLU B 1 134 ? 31.165 19.250 23.045 1.00 17.56 132 GLU B C 1
ATOM 3626 O O . GLU B 1 134 ? 31.774 19.380 24.110 1.00 18.07 132 GLU B O 1
ATOM 3632 N N . THR B 1 135 ? 30.094 18.464 22.929 1.00 16.61 133 THR B N 1
ATOM 3633 C CA . THR B 1 135 ? 29.625 17.734 24.105 1.00 17.36 133 THR B CA 1
ATOM 3634 C C . THR B 1 135 ? 30.689 16.717 24.595 1.00 17.23 133 THR B C 1
ATOM 3635 O O . THR B 1 135 ? 30.980 16.608 25.820 1.00 16.59 133 THR B O 1
ATOM 3639 N N . LEU B 1 136 ? 31.260 15.948 23.652 1.00 16.68 134 LEU B N 1
ATOM 3640 C CA . LEU B 1 136 ? 32.194 14.879 24.022 1.00 17.30 134 LEU B CA 1
ATOM 3641 C C . LEU B 1 136 ? 33.529 15.421 24.442 1.00 17.10 134 LEU B C 1
ATOM 3642 O O . LEU B 1 136 ? 34.047 15.048 25.514 1.00 18.57 134 LEU B O 1
ATOM 3647 N N . PHE B 1 137 ? 34.083 16.350 23.658 1.00 17.36 135 PHE B N 1
ATOM 3648 C CA . PHE B 1 137 ? 35.453 16.796 23.941 1.00 18.47 135 PHE B CA 1
ATOM 3649 C C . PHE B 1 137 ? 35.553 17.996 24.869 1.00 18.76 135 PHE B C 1
ATOM 3650 O O . PHE B 1 137 ? 36.465 18.064 25.679 1.00 21.11 135 PHE B O 1
ATOM 3658 N N . ASP B 1 138 ? 34.679 18.980 24.686 1.00 18.58 136 ASP B N 1
ATOM 3659 C CA . ASP B 1 138 ? 34.757 20.172 25.550 1.00 18.78 136 ASP B CA 1
ATOM 3660 C C . ASP B 1 138 ? 34.010 19.965 26.867 1.00 18.99 136 ASP B C 1
ATOM 3661 O O . ASP B 1 138 ? 34.519 20.269 27.936 1.00 19.67 136 ASP B O 1
ATOM 3666 N N . VAL B 1 139 ? 32.769 19.504 26.794 1.00 17.25 137 VAL B N 1
ATOM 3667 C CA . VAL B 1 139 ? 31.995 19.331 28.034 1.00 16.20 137 VAL B CA 1
ATOM 3668 C C . VAL B 1 139 ? 32.465 18.094 28.860 1.00 16.48 137 VAL B C 1
ATOM 3669 O O . VAL B 1 139 ? 32.896 18.225 30.010 1.00 18.22 137 VAL B O 1
ATOM 3673 N N . PHE B 1 140 ? 32.358 16.900 28.302 1.00 16.65 138 PHE B N 1
ATOM 3674 C CA . PHE B 1 140 ? 32.686 15.713 29.084 1.00 15.50 138 PHE B CA 1
ATOM 3675 C C . PHE B 1 140 ? 34.204 15.534 29.255 1.00 15.59 138 PHE B C 1
ATOM 3676 O O . PHE B 1 140 ? 34.650 14.939 30.226 1.00 16.78 138 PHE B O 1
ATOM 3684 N N . GLY B 1 141 ? 34.935 16.062 28.292 1.00 16.46 139 GLY B N 1
ATOM 3685 C CA . GLY B 1 141 ? 36.412 16.002 28.357 1.00 17.46 139 GLY B CA 1
ATOM 3686 C C . GLY B 1 141 ? 37.034 14.638 28.018 1.00 18.73 139 GLY B C 1
ATOM 3687 O O . GLY B 1 141 ? 38.092 14.267 28.608 1.00 20.14 139 GLY B O 1
ATOM 3688 N N . ILE B 1 142 ? 36.467 13.926 27.054 1.00 19.33 140 ILE B N 1
ATOM 3689 C CA . ILE B 1 142 ? 37.034 12.659 26.657 1.00 20.29 140 ILE B CA 1
ATOM 3690 C C . ILE B 1 142 ? 38.358 12.943 25.919 1.00 21.67 140 ILE B C 1
ATOM 3691 O O . ILE B 1 142 ? 38.592 14.066 25.452 1.00 19.93 140 ILE B O 1
ATOM 3696 N N . SER B 1 143 ? 39.208 11.920 25.817 1.00 21.79 141 SER B N 1
ATOM 3697 C CA . SER B 1 143 ? 40.506 12.091 25.121 1.00 23.03 141 SER B CA 1
ATOM 3698 C C . SER B 1 143 ? 40.358 12.000 23.604 1.00 24.66 141 SER B C 1
ATOM 3699 O O . SER B 1 143 ? 39.495 11.317 23.115 1.00 23.87 141 SER B O 1
ATOM 3702 N N . ARG B 1 144 ? 41.201 12.691 22.834 1.00 27.97 142 ARG B N 1
ATOM 3703 C CA . ARG B 1 144 ? 41.254 12.438 21.374 1.00 30.18 142 ARG B CA 1
ATOM 3704 C C . ARG B 1 144 ? 41.930 11.110 21.089 1.00 31.28 142 ARG B C 1
ATOM 3705 O O . ARG B 1 144 ? 41.880 10.572 19.966 1.00 31.29 142 ARG B O 1
ATOM 3713 N N . ASN B 1 145 ? 42.578 10.580 22.118 1.00 32.57 143 ASN B N 1
ATOM 3714 C CA . ASN B 1 145 ? 43.158 9.246 22.020 1.00 33.33 143 ASN B CA 1
ATOM 3715 C C . ASN B 1 145 ? 42.243 8.160 22.507 1.00 32.45 143 ASN B C 1
ATOM 3716 O O . ASN B 1 145 ? 41.994 8.029 23.692 1.00 32.58 143 ASN B O 1
ATOM 3721 N N . ARG B 1 146 ? 41.831 7.330 21.561 1.00 33.06 144 ARG B N 1
ATOM 3722 C CA . ARG B 1 146 ? 40.875 6.248 21.733 1.00 32.73 144 ARG B CA 1
ATOM 3723 C C . ARG B 1 146 ? 41.206 5.327 22.913 1.00 32.26 144 ARG B C 1
ATOM 3724 O O . ARG B 1 146 ? 40.335 4.820 23.625 1.00 30.83 144 ARG B O 1
ATOM 3732 N N . ASN B 1 147 ? 42.485 5.063 23.110 1.00 32.09 145 ASN B N 1
ATOM 3733 C CA . ASN B 1 147 ? 42.848 4.112 24.146 1.00 32.18 145 ASN B CA 1
ATOM 3734 C C . ASN B 1 147 ? 42.653 4.710 25.543 1.00 31.59 145 ASN B C 1
ATOM 3735 O O . ASN B 1 147 ? 42.492 3.997 26.548 1.00 30.95 145 ASN B O 1
ATOM 3740 N N . GLU B 1 148 ? 42.627 6.045 25.597 1.00 29.49 146 GLU B N 1
ATOM 3741 C CA . GLU B 1 148 ? 42.586 6.722 26.852 1.00 29.23 146 GLU B CA 1
ATOM 3742 C C . GLU B 1 148 ? 41.157 6.790 27.336 1.00 28.07 146 GLU B C 1
ATOM 3743 O O . GLU B 1 148 ? 40.897 7.188 28.470 1.00 28.98 146 GLU B O 1
ATOM 3749 N N . ASN B 1 149 ? 40.234 6.411 26.458 1.00 24.81 147 ASN B N 1
ATOM 3750 C CA . ASN B 1 149 ? 38.831 6.378 26.798 1.00 23.94 147 ASN B CA 1
ATOM 3751 C C . ASN B 1 149 ? 38.374 4.968 27.114 1.00 23.56 147 ASN B C 1
ATOM 3752 O O . ASN B 1 149 ? 37.184 4.749 27.334 1.00 23.09 147 ASN B O 1
ATOM 3757 N N . GLU B 1 150 ? 39.322 4.031 27.159 1.00 24.24 148 GLU B N 1
ATOM 3758 C CA . GLU B 1 150 ? 38.995 2.628 27.489 1.00 25.29 148 GLU B CA 1
ATOM 3759 C C . GLU B 1 150 ? 38.207 2.527 28.758 1.00 25.71 148 GLU B C 1
ATOM 3760 O O . GLU B 1 150 ? 38.543 3.136 29.772 1.00 27.05 148 GLU B O 1
ATOM 3766 N N . GLY B 1 151 ? 37.126 1.767 28.697 1.00 26.64 149 GLY B N 1
ATOM 3767 C CA . GLY B 1 151 ? 36.343 1.483 29.895 1.00 27.02 149 GLY B CA 1
ATOM 3768 C C . GLY B 1 151 ? 35.308 2.543 30.195 1.00 26.65 149 GLY B C 1
ATOM 3769 O O . GLY B 1 151 ? 34.511 2.383 31.104 1.00 28.82 149 GLY B O 1
ATOM 3770 N N . LYS B 1 152 ? 35.318 3.632 29.440 1.00 25.95 150 LYS B N 1
ATOM 3771 C CA . LYS B 1 152 ? 34.335 4.697 29.647 1.00 24.20 150 LYS B CA 1
ATOM 3772 C C . LYS B 1 152 ? 33.008 4.391 28.923 1.00 23.41 150 LYS B C 1
ATOM 3773 O O . LYS B 1 152 ? 33.002 3.877 27.798 1.00 23.63 150 LYS B O 1
ATOM 3779 N N . THR B 1 153 ? 31.893 4.739 29.561 1.00 21.94 151 THR B N 1
ATOM 3780 C CA . THR B 1 153 ? 30.540 4.548 28.981 1.00 21.80 151 THR B CA 1
ATOM 3781 C C . THR B 1 153 ? 29.765 5.853 28.938 1.00 20.56 151 THR B C 1
ATOM 3782 O O . THR B 1 153 ? 29.789 6.622 29.895 1.00 19.40 151 THR B O 1
ATOM 3786 N N . LEU B 1 154 ? 29.099 6.086 27.806 1.00 19.25 152 LEU B N 1
ATOM 3787 C CA . LEU B 1 154 ? 28.247 7.265 27.617 1.00 18.53 152 LEU B CA 1
ATOM 3788 C C . LEU B 1 154 ? 26.840 6.756 27.493 1.00 17.93 152 LEU B C 1
ATOM 3789 O O . LEU B 1 154 ? 26.636 5.786 26.748 1.00 19.19 152 LEU B O 1
ATOM 3794 N N . LEU B 1 155 ? 25.883 7.373 28.196 1.00 18.26 153 LEU B N 1
ATOM 3795 C CA . LEU B 1 155 ? 24.443 7.118 27.963 1.00 18.89 153 LEU B CA 1
ATOM 3796 C C . LEU B 1 155 ? 23.825 8.310 27.242 1.00 19.95 153 LEU B C 1
ATOM 3797 O O . LEU B 1 155 ? 23.962 9.472 27.689 1.00 19.31 153 LEU B O 1
ATOM 3802 N N . ILE B 1 156 ? 23.176 8.035 26.106 1.00 20.51 154 ILE B N 1
ATOM 3803 C CA . ILE B 1 156 ? 22.461 9.080 25.356 1.00 21.17 154 ILE B CA 1
ATOM 3804 C C . ILE B 1 156 ? 20.962 8.864 25.483 1.00 22.13 154 ILE B C 1
ATOM 3805 O O . ILE B 1 156 ? 20.431 7.819 25.061 1.00 22.33 154 ILE B O 1
ATOM 3810 N N . ILE B 1 157 ? 20.285 9.807 26.122 1.00 23.00 155 ILE B N 1
ATOM 3811 C CA . ILE B 1 157 ? 18.824 9.663 26.226 1.00 25.59 155 ILE B CA 1
ATOM 3812 C C . ILE B 1 157 ? 18.241 10.173 24.893 1.00 27.86 155 ILE B C 1
ATOM 3813 O O . ILE B 1 157 ? 18.520 11.296 24.488 1.00 27.89 155 ILE B O 1
ATOM 3818 N N . ASN B 1 158 ? 17.505 9.312 24.177 1.00 29.79 156 ASN B N 1
ATOM 3819 C CA . ASN B 1 158 ? 17.067 9.585 22.781 1.00 31.73 156 ASN B CA 1
ATOM 3820 C C . ASN B 1 158 ? 18.175 9.511 21.734 1.00 32.64 156 ASN B C 1
ATOM 3821 O O . ASN B 1 158 ? 18.611 10.536 21.210 1.00 34.68 156 ASN B O 1
ATOM 3826 N N . GLY B 1 159 ? 18.625 8.315 21.407 1.00 31.95 157 GLY B N 1
ATOM 3827 C CA . GLY B 1 159 ? 19.670 8.139 20.413 1.00 31.25 157 GLY B CA 1
ATOM 3828 C C . GLY B 1 159 ? 19.294 8.450 18.973 1.00 30.82 157 GLY B C 1
ATOM 3829 O O . GLY B 1 159 ? 20.172 8.647 18.127 1.00 30.94 157 GLY B O 1
ATOM 3830 N N . ALA B 1 160 ? 17.991 8.514 18.680 1.00 30.15 158 ALA B N 1
ATOM 3831 C CA . ALA B 1 160 ? 17.537 8.531 17.282 1.00 30.03 158 ALA B CA 1
ATOM 3832 C C . ALA B 1 160 ? 17.430 9.930 16.658 1.00 29.53 158 ALA B C 1
ATOM 3833 O O . ALA B 1 160 ? 17.305 10.057 15.421 1.00 30.39 158 ALA B O 1
ATOM 3835 N N . GLY B 1 161 ? 17.499 10.970 17.493 1.00 29.26 159 GLY B N 1
ATOM 3836 C CA . GLY B 1 161 ? 17.488 12.356 17.023 1.00 28.13 159 GLY B CA 1
ATOM 3837 C C . GLY B 1 161 ? 18.748 12.749 16.274 1.00 27.54 159 GLY B C 1
ATOM 3838 O O . GLY B 1 161 ? 19.688 11.979 16.201 1.00 28.78 159 GLY B O 1
ATOM 3839 N N . GLY B 1 162 ? 18.784 13.960 15.717 1.00 26.82 160 GLY B N 1
ATOM 3840 C CA . GLY B 1 162 ? 19.972 14.409 14.983 1.00 25.08 160 GLY B CA 1
ATOM 3841 C C . GLY B 1 162 ? 21.309 14.382 15.728 1.00 24.67 160 GLY B C 1
ATOM 3842 O O . GLY B 1 162 ? 22.289 13.824 15.217 1.00 23.27 160 GLY B O 1
ATOM 3843 N N . VAL B 1 163 ? 21.356 14.986 16.921 1.00 23.14 161 VAL B N 1
ATOM 3844 C CA . VAL B 1 163 ? 22.612 15.015 17.672 1.00 23.39 161 VAL B CA 1
ATOM 3845 C C . VAL B 1 163 ? 22.933 13.615 18.211 1.00 22.50 161 VAL B C 1
ATOM 3846 O O . VAL B 1 163 ? 24.075 13.155 18.143 1.00 23.56 161 VAL B O 1
ATOM 3850 N N . GLY B 1 164 ? 21.925 12.945 18.744 1.00 22.61 162 GLY B N 1
ATOM 3851 C CA . GLY B 1 164 ? 22.075 11.567 19.216 1.00 22.60 162 GLY B CA 1
ATOM 3852 C C . GLY B 1 164 ? 22.704 10.669 18.162 1.00 23.25 162 GLY B C 1
ATOM 3853 O O . GLY B 1 164 ? 23.598 9.876 18.455 1.00 23.45 162 GLY B O 1
ATOM 3854 N N . SER B 1 165 ? 22.236 10.790 16.931 1.00 23.43 163 SER B N 1
ATOM 3855 C CA . SER B 1 165 ? 22.669 9.905 15.856 1.00 23.91 163 SER B CA 1
ATOM 3856 C C . SER B 1 165 ? 24.139 10.067 15.603 1.00 23.48 163 SER B C 1
ATOM 3857 O O . SER B 1 165 ? 24.853 9.092 15.560 1.00 24.92 163 SER B O 1
ATOM 3860 N N . ILE B 1 166 ? 24.605 11.306 15.429 1.00 22.40 164 ILE B N 1
ATOM 3861 C CA . ILE B 1 166 ? 26.027 11.500 15.170 1.00 21.44 164 ILE B CA 1
ATOM 3862 C C . ILE B 1 166 ? 26.901 11.330 16.425 1.00 21.41 164 ILE B C 1
ATOM 3863 O O . ILE B 1 166 ? 27.997 10.827 16.325 1.00 18.38 164 ILE B O 1
ATOM 3868 N N . ALA B 1 167 ? 26.407 11.705 17.605 1.00 20.34 165 ALA B N 1
ATOM 3869 C CA . ALA B 1 167 ? 27.212 11.568 18.818 1.00 20.57 165 ALA B CA 1
ATOM 3870 C C . ALA B 1 167 ? 27.524 10.095 19.063 1.00 20.64 165 ALA B C 1
ATOM 3871 O O . ALA B 1 167 ? 28.580 9.732 19.542 1.00 20.26 165 ALA B O 1
ATOM 3873 N N . THR B 1 168 ? 26.573 9.238 18.736 1.00 19.85 166 THR B N 1
ATOM 3874 C CA . THR B 1 168 ? 26.778 7.776 18.863 1.00 19.82 166 THR B CA 1
ATOM 3875 C C . THR B 1 168 ? 27.976 7.339 18.033 1.00 20.37 166 THR B C 1
ATOM 3876 O O . THR B 1 168 ? 28.867 6.593 18.505 1.00 20.43 166 THR B O 1
ATOM 3880 N N . GLN B 1 169 ? 28.016 7.822 16.786 1.00 20.39 167 GLN B N 1
ATOM 3881 C CA . GLN B 1 169 ? 29.093 7.484 15.912 1.00 19.24 167 GLN B CA 1
ATOM 3882 C C . GLN B 1 169 ? 30.450 8.017 16.379 1.00 18.78 167 GLN B C 1
ATOM 3883 O O . GLN B 1 169 ? 31.462 7.322 16.312 1.00 20.59 167 GLN B O 1
ATOM 3889 N N . ILE B 1 170 ? 30.469 9.266 16.849 1.00 18.62 168 ILE B N 1
ATOM 3890 C CA . ILE B 1 170 ? 31.696 9.881 17.281 1.00 17.85 168 ILE B CA 1
ATOM 3891 C C . ILE B 1 170 ? 32.219 9.173 18.503 1.00 18.20 168 ILE B C 1
ATOM 3892 O O . ILE B 1 170 ? 33.427 8.874 18.601 1.00 18.41 168 ILE B O 1
ATOM 3897 N N . ALA B 1 171 ? 31.348 8.941 19.484 1.00 18.42 169 ALA B N 1
ATOM 3898 C CA . ALA B 1 171 ? 31.784 8.315 20.728 1.00 19.81 169 ALA B CA 1
ATOM 3899 C C . ALA B 1 171 ? 32.384 6.915 20.455 1.00 20.31 169 ALA B C 1
ATOM 3900 O O . ALA B 1 171 ? 33.378 6.538 21.089 1.00 20.19 169 ALA B O 1
ATOM 3902 N N . LYS B 1 172 ? 31.779 6.171 19.540 1.00 19.98 170 LYS B N 1
ATOM 3903 C CA . LYS B 1 172 ? 32.270 4.842 19.177 1.00 21.33 170 LYS B CA 1
ATOM 3904 C C . LYS B 1 172 ? 33.644 4.969 18.544 1.00 20.86 170 LYS B C 1
ATOM 3905 O O . LYS B 1 172 ? 34.549 4.202 18.847 1.00 21.81 170 LYS B O 1
ATOM 3911 N N . ALA B 1 173 ? 33.791 5.920 17.619 1.00 21.35 171 ALA B N 1
ATOM 3912 C CA . ALA B 1 173 ? 35.075 6.096 16.931 1.00 20.92 171 ALA B CA 1
ATOM 3913 C C . ALA B 1 173 ? 36.194 6.452 17.899 1.00 21.76 171 ALA B C 1
ATOM 3914 O O . ALA B 1 173 ? 37.359 6.108 17.673 1.00 22.46 171 ALA B O 1
ATOM 3916 N N . TYR B 1 174 ? 35.858 7.146 18.987 1.00 20.72 172 TYR B N 1
ATOM 3917 C CA . TYR B 1 174 ? 36.844 7.559 19.977 1.00 21.17 172 TYR B CA 1
ATOM 3918 C C . TYR B 1 174 ? 36.956 6.625 21.201 1.00 21.73 172 TYR B C 1
ATOM 3919 O O . TYR B 1 174 ? 37.507 6.991 22.231 1.00 22.01 172 TYR B O 1
ATOM 3928 N N . GLY B 1 175 ? 36.405 5.412 21.051 1.00 22.80 173 GLY B N 1
ATOM 3929 C CA . GLY B 1 175 ? 36.670 4.327 21.977 1.00 22.49 173 GLY B CA 1
ATOM 3930 C C . GLY B 1 175 ? 35.732 4.115 23.147 1.00 23.33 173 GLY B C 1
ATOM 3931 O O . GLY B 1 175 ? 36.033 3.326 24.049 1.00 24.56 173 GLY B O 1
ATOM 3932 N N . LEU B 1 176 ? 34.579 4.773 23.135 1.00 22.76 174 LEU B N 1
ATOM 3933 C CA . LEU B 1 176 ? 33.647 4.628 24.261 1.00 21.95 174 LEU B CA 1
ATOM 3934 C C . LEU B 1 176 ? 32.634 3.521 24.024 1.00 22.40 174 LEU B C 1
ATOM 3935 O O . LEU B 1 176 ? 32.396 3.131 22.880 1.00 22.70 174 LEU B O 1
ATOM 3940 N N . ARG B 1 177 ? 32.064 2.999 25.113 1.00 21.65 175 ARG B N 1
ATOM 3941 C CA . ARG B 1 177 ? 30.850 2.197 25.009 1.00 21.04 175 ARG B CA 1
ATOM 3942 C C . ARG B 1 177 ? 29.668 3.154 24.981 1.00 21.10 175 ARG B C 1
ATOM 3943 O O . ARG B 1 177 ? 29.608 4.119 25.758 1.00 20.84 175 ARG B O 1
ATOM 3951 N N . VAL B 1 178 ? 28.739 2.917 24.071 1.00 20.12 176 VAL B N 1
ATOM 3952 C CA . VAL B 1 178 ? 27.615 3.820 23.940 1.00 20.83 176 VAL B CA 1
ATOM 3953 C C . VAL B 1 178 ? 26.312 3.102 24.189 1.00 20.75 176 VAL B C 1
ATOM 3954 O O . VAL B 1 178 ? 25.988 2.128 23.499 1.00 21.37 176 VAL B O 1
ATOM 3958 N N . ILE B 1 179 ? 25.599 3.576 25.191 1.00 19.86 177 ILE B N 1
ATOM 3959 C CA . ILE B 1 179 ? 24.230 3.125 25.499 1.00 20.71 177 ILE B CA 1
ATOM 3960 C C . ILE B 1 179 ? 23.212 4.193 25.080 1.00 21.87 177 ILE B C 1
ATOM 3961 O O . ILE B 1 179 ? 23.316 5.360 25.475 1.00 21.48 177 ILE B O 1
ATOM 3966 N N . THR B 1 180 ? 22.234 3.827 24.249 1.00 22.25 178 THR B N 1
ATOM 3967 C CA . THR B 1 180 ? 21.210 4.809 23.875 1.00 23.62 178 THR B CA 1
ATOM 3968 C C . THR B 1 180 ? 19.844 4.319 24.290 1.00 24.84 178 THR B C 1
ATOM 3969 O O . THR B 1 180 ? 19.693 3.167 24.722 1.00 25.50 178 THR B O 1
ATOM 3973 N N . THR B 1 181 ? 18.863 5.197 24.139 1.00 26.04 179 THR B N 1
ATOM 3974 C CA . THR B 1 181 ? 17.475 4.865 24.452 1.00 26.97 179 THR B CA 1
ATOM 3975 C C . THR B 1 181 ? 16.617 5.077 23.200 1.00 28.31 179 THR B C 1
ATOM 3976 O O . THR B 1 181 ? 16.787 6.038 22.445 1.00 27.20 179 THR B O 1
ATOM 3980 N N . ALA B 1 182 ? 15.703 4.145 22.974 1.00 29.69 180 ALA B N 1
ATOM 3981 C CA . ALA B 1 182 ? 14.777 4.252 21.846 1.00 31.68 180 ALA B CA 1
ATOM 3982 C C . ALA B 1 182 ? 13.603 3.332 22.168 1.00 33.65 180 ALA B C 1
ATOM 3983 O O . ALA B 1 182 ? 13.807 2.258 22.705 1.00 34.52 180 ALA B O 1
ATOM 3985 N N . SER B 1 183 ? 12.385 3.754 21.844 1.00 35.26 181 SER B N 1
ATOM 3986 C CA . SER B 1 183 ? 11.215 3.060 22.374 1.00 36.36 181 SER B CA 1
ATOM 3987 C C . SER B 1 183 ? 10.243 2.570 21.314 1.00 37.53 181 SER B C 1
ATOM 3988 O O . SER B 1 183 ? 9.079 2.343 21.626 1.00 37.72 181 SER B O 1
ATOM 3991 N N . ARG B 1 184 ? 10.714 2.414 20.086 1.00 37.93 182 ARG B N 1
ATOM 3992 C CA . ARG B 1 184 ? 9.892 1.844 19.025 1.00 39.32 182 ARG B CA 1
ATOM 3993 C C . ARG B 1 184 ? 10.784 1.209 17.967 1.00 39.33 182 ARG B C 1
ATOM 3994 O O . ARG B 1 184 ? 11.927 1.626 17.773 1.00 38.55 182 ARG B O 1
ATOM 4002 N N . ASN B 1 185 ? 10.276 0.169 17.306 1.00 38.58 183 ASN B N 1
ATOM 4003 C CA . ASN B 1 185 ? 11.097 -0.630 16.415 1.00 38.07 183 ASN B CA 1
ATOM 4004 C C . ASN B 1 185 ? 11.917 0.227 15.464 1.00 37.17 183 ASN B C 1
ATOM 4005 O O . ASN B 1 185 ? 13.047 -0.124 15.108 1.00 37.27 183 ASN B O 1
ATOM 4010 N N . GLU B 1 186 ? 11.339 1.352 15.043 1.00 36.18 184 GLU B N 1
ATOM 4011 C CA . GLU B 1 186 ? 11.968 2.182 14.025 1.00 35.83 184 GLU B CA 1
ATOM 4012 C C . GLU B 1 186 ? 13.167 2.955 14.609 1.00 34.30 184 GLU B C 1
ATOM 4013 O O . GLU B 1 186 ? 14.208 3.072 13.976 1.00 34.35 184 GLU B O 1
ATOM 4019 N N . THR B 1 187 ? 13.000 3.473 15.810 1.00 33.72 185 THR B N 1
ATOM 4020 C CA . THR B 1 187 ? 14.079 4.237 16.444 1.00 33.14 185 THR B CA 1
ATOM 4021 C C . THR B 1 187 ? 15.119 3.291 17.021 1.00 32.55 185 THR B C 1
ATOM 4022 O O . THR B 1 187 ? 16.280 3.628 17.097 1.00 32.30 185 THR B O 1
ATOM 4026 N N . ILE B 1 188 ? 14.693 2.092 17.413 1.00 32.37 186 ILE B N 1
ATOM 4027 C CA . ILE B 1 188 ? 15.608 1.066 17.905 1.00 31.81 186 ILE B CA 1
ATOM 4028 C C . ILE B 1 188 ? 16.552 0.571 16.817 1.00 31.71 186 ILE B C 1
ATOM 4029 O O . ILE B 1 188 ? 17.759 0.506 17.005 1.00 31.33 186 ILE B O 1
ATOM 4034 N N . GLU B 1 189 ? 16.019 0.229 15.658 1.00 31.14 187 GLU B N 1
ATOM 4035 C CA . GLU B 1 189 ? 16.869 -0.178 14.555 1.00 31.47 187 GLU B CA 1
ATOM 4036 C C . GLU B 1 189 ? 17.853 0.900 14.086 1.00 29.48 187 GLU B C 1
ATOM 4037 O O . GLU B 1 189 ? 18.958 0.575 13.673 1.00 30.26 187 GLU B O 1
ATOM 4043 N N . TRP B 1 190 ? 17.417 2.158 14.129 1.00 28.95 188 TRP B N 1
ATOM 4044 C CA . TRP B 1 190 ? 18.196 3.317 13.656 1.00 27.56 188 TRP B CA 1
ATOM 4045 C C . TRP B 1 190 ? 19.390 3.512 14.574 1.00 26.74 188 TRP B C 1
ATOM 4046 O O . TRP B 1 190 ? 20.526 3.561 14.128 1.00 26.30 188 TRP B O 1
ATOM 4057 N N . THR B 1 191 ? 19.123 3.594 15.868 1.00 26.05 189 THR B N 1
ATOM 4058 C CA . THR B 1 191 ? 20.247 3.770 16.824 1.00 25.71 189 THR B CA 1
ATOM 4059 C C . THR B 1 191 ? 21.208 2.578 16.766 1.00 25.12 189 THR B C 1
ATOM 4060 O O . THR B 1 191 ? 22.436 2.724 16.880 1.00 24.63 189 THR B O 1
ATOM 4064 N N . LYS B 1 192 ? 20.690 1.371 16.538 1.00 25.72 190 LYS B N 1
ATOM 4065 C CA . LYS B 1 192 ? 21.615 0.265 16.382 1.00 27.21 190 LYS B CA 1
ATOM 4066 C C . LYS B 1 192 ? 22.471 0.481 15.138 1.00 27.26 190 LYS B C 1
ATOM 4067 O O . LYS B 1 192 ? 23.658 0.206 15.161 1.00 26.84 190 LYS B O 1
ATOM 4073 N N . LYS B 1 193 ? 21.851 0.955 14.055 1.00 27.90 191 LYS B N 1
ATOM 4074 C CA . LYS B 1 193 ? 22.554 1.261 12.788 1.00 28.40 191 LYS B CA 1
ATOM 4075 C C . LYS B 1 193 ? 23.644 2.341 13.033 1.00 27.64 191 LYS B C 1
ATOM 4076 O O . LYS B 1 193 ? 24.756 2.314 12.446 1.00 27.12 191 LYS B O 1
ATOM 4082 N N . MET B 1 194 ? 23.362 3.249 13.965 1.00 26.97 192 MET B N 1
ATOM 4083 C CA . MET B 1 194 ? 24.349 4.299 14.242 1.00 26.18 192 MET B CA 1
ATOM 4084 C C . MET B 1 194 ? 25.540 3.766 15.044 1.00 25.84 192 MET B C 1
ATOM 4085 O O . MET B 1 194 ? 26.532 4.471 15.171 1.00 27.01 192 MET B O 1
ATOM 4090 N N . GLY B 1 195 ? 25.426 2.563 15.627 1.00 25.27 193 GLY B N 1
ATOM 4091 C CA . GLY B 1 195 ? 26.507 1.956 16.407 1.00 23.67 193 GLY B CA 1
ATOM 4092 C C . GLY B 1 195 ? 26.301 1.770 17.917 1.00 23.95 193 GLY B C 1
ATOM 4093 O O . GLY B 1 195 ? 27.263 1.429 18.643 1.00 22.39 193 GLY B O 1
ATOM 4094 N N . ALA B 1 196 ? 25.080 1.967 18.410 1.00 23.04 194 ALA B N 1
ATOM 4095 C CA . ALA B 1 196 ? 24.823 1.764 19.839 1.00 24.10 194 ALA B CA 1
ATOM 4096 C C . ALA B 1 196 ? 25.181 0.344 20.244 1.00 25.05 194 ALA B C 1
ATOM 4097 O O . ALA B 1 196 ? 24.898 -0.605 19.478 1.00 25.48 194 ALA B O 1
ATOM 4099 N N . ASP B 1 197 ? 25.811 0.199 21.417 1.00 24.28 195 ASP B N 1
ATOM 4100 C CA . ASP B 1 197 ? 26.190 -1.129 21.954 1.00 25.49 195 ASP B CA 1
ATOM 4101 C C . ASP B 1 197 ? 25.024 -1.749 22.716 1.00 25.38 195 ASP B C 1
ATOM 4102 O O . ASP B 1 197 ? 24.834 -2.990 22.720 1.00 27.34 195 ASP B O 1
ATOM 4107 N N . ILE B 1 198 ? 24.268 -0.908 23.397 1.00 25.25 196 ILE B N 1
ATOM 4108 C CA . ILE B 1 198 ? 23.099 -1.336 24.169 1.00 25.89 196 ILE B CA 1
ATOM 4109 C C . ILE B 1 198 ? 21.966 -0.351 23.934 1.00 26.05 196 ILE B C 1
ATOM 4110 O O . ILE B 1 198 ? 22.156 0.875 23.979 1.00 25.33 196 ILE B O 1
ATOM 4115 N N . VAL B 1 199 ? 20.767 -0.862 23.700 1.00 25.21 197 VAL B N 1
ATOM 4116 C CA . VAL B 1 199 ? 19.636 0.020 23.514 1.00 25.25 197 VAL B CA 1
ATOM 4117 C C . VAL B 1 199 ? 18.633 -0.246 24.641 1.00 25.80 197 VAL B C 1
ATOM 4118 O O . VAL B 1 199 ? 18.182 -1.399 24.829 1.00 27.00 197 VAL B O 1
ATOM 4122 N N . LEU B 1 200 ? 18.309 0.795 25.412 1.00 26.52 198 LEU B N 1
ATOM 4123 C CA . LEU B 1 200 ? 17.302 0.725 26.469 1.00 26.59 198 LEU B CA 1
ATOM 4124 C C . LEU B 1 200 ? 16.023 1.476 26.087 1.00 27.44 198 LEU B C 1
ATOM 4125 O O . LEU B 1 200 ? 16.010 2.305 25.178 1.00 28.08 198 LEU B O 1
ATOM 4130 N N . ASN B 1 201 ? 14.964 1.232 26.843 1.00 28.79 199 ASN B N 1
ATOM 4131 C CA . ASN B 1 201 ? 13.680 1.838 26.536 1.00 30.24 199 ASN B CA 1
ATOM 4132 C C . ASN B 1 201 ? 13.379 2.952 27.514 1.00 30.65 199 ASN B C 1
ATOM 4133 O O . ASN B 1 201 ? 13.185 2.697 28.685 1.00 30.21 199 ASN B O 1
ATOM 4138 N N . HIS B 1 202 ? 13.348 4.198 27.044 1.00 31.82 200 HIS B N 1
ATOM 4139 C CA . HIS B 1 202 ? 13.154 5.316 27.948 1.00 32.94 200 HIS B CA 1
ATOM 4140 C C . HIS B 1 202 ? 11.733 5.480 28.494 1.00 33.57 200 HIS B C 1
ATOM 4141 O O . HIS B 1 202 ? 11.520 6.216 29.461 1.00 34.05 200 HIS B O 1
ATOM 4148 N N . LYS B 1 203 ? 10.766 4.764 27.924 1.00 33.53 201 LYS B N 1
ATOM 4149 C CA . LYS B 1 203 ? 9.406 4.806 28.474 1.00 35.08 201 LYS B CA 1
ATOM 4150 C C . LYS B 1 203 ? 9.189 3.871 29.662 1.00 34.95 201 LYS B C 1
ATOM 4151 O O . LYS B 1 203 ? 8.118 3.913 30.281 1.00 35.98 201 LYS B O 1
ATOM 4157 N N . GLU B 1 204 ? 10.181 3.037 29.984 1.00 34.87 202 GLU B N 1
ATOM 4158 C CA . GLU B 1 204 ? 10.144 2.216 31.200 1.00 34.62 202 GLU B CA 1
ATOM 4159 C C . GLU B 1 204 ? 11.349 2.521 32.099 1.00 34.05 202 GLU B C 1
ATOM 4160 O O . GLU B 1 204 ? 12.364 3.039 31.612 1.00 34.06 202 GLU B O 1
ATOM 4166 N N . SER B 1 205 ? 11.258 2.179 33.386 1.00 32.65 203 SER B N 1
ATOM 4167 C CA . SER B 1 205 ? 12.354 2.440 34.328 1.00 31.04 203 SER B CA 1
ATOM 4168 C C . SER B 1 205 ? 13.740 2.129 33.756 1.00 29.94 203 SER B C 1
ATOM 4169 O O . SER B 1 205 ? 14.067 0.980 33.456 1.00 28.69 203 SER B O 1
ATOM 4172 N N . LEU B 1 206 ? 14.576 3.163 33.648 1.00 28.82 204 LEU B N 1
ATOM 4173 C CA . LEU B 1 206 ? 15.942 2.923 33.211 1.00 27.16 204 LEU B CA 1
ATOM 4174 C C . LEU B 1 206 ? 16.815 2.225 34.244 1.00 27.79 204 LEU B C 1
ATOM 4175 O O . LEU B 1 206 ? 17.611 1.366 33.889 1.00 26.50 204 LEU B O 1
ATOM 4180 N N . LEU B 1 207 ? 16.702 2.608 35.507 1.00 28.63 205 LEU B N 1
ATOM 4181 C CA . LEU B 1 207 ? 17.566 2.010 36.509 1.00 31.00 205 LEU B CA 1
ATOM 4182 C C . LEU B 1 207 ? 17.256 0.517 36.590 1.00 31.12 205 LEU B C 1
ATOM 4183 O O . LEU B 1 207 ? 18.157 -0.301 36.749 1.00 31.72 205 LEU B O 1
ATOM 4188 N N . ASN B 1 208 ? 15.979 0.177 36.446 1.00 32.21 206 ASN B N 1
ATOM 4189 C CA . ASN B 1 208 ? 15.575 -1.225 36.434 1.00 32.63 206 ASN B CA 1
ATOM 4190 C C . ASN B 1 208 ? 16.283 -1.987 35.351 1.00 31.79 206 ASN B C 1
ATOM 4191 O O . ASN B 1 208 ? 16.759 -3.109 35.569 1.00 32.29 206 ASN B O 1
ATOM 4196 N N . GLN B 1 209 ? 16.336 -1.389 34.162 1.00 29.86 207 GLN B N 1
ATOM 4197 C CA . GLN B 1 209 ? 17.024 -2.021 33.064 1.00 28.85 207 GLN B CA 1
ATOM 4198 C C . GLN B 1 209 ? 18.516 -2.172 33.333 1.00 28.10 207 GLN B C 1
ATOM 4199 O O . GLN B 1 209 ? 19.089 -3.197 33.008 1.00 25.94 207 GLN B O 1
ATOM 4205 N N . PHE B 1 210 ? 19.139 -1.154 33.934 1.00 27.64 208 PHE B N 1
ATOM 4206 C CA . PHE B 1 210 ? 20.527 -1.282 34.371 1.00 28.39 208 PHE B CA 1
ATOM 4207 C C . PHE B 1 210 ? 20.680 -2.485 35.297 1.00 28.62 208 PHE B C 1
ATOM 4208 O O . PHE B 1 210 ? 21.628 -3.245 35.204 1.00 28.15 208 PHE B O 1
ATOM 4216 N N . LYS B 1 211 ? 19.779 -2.614 36.245 1.00 29.69 209 LYS B N 1
ATOM 4217 C CA . LYS B 1 211 ? 19.891 -3.738 37.186 1.00 31.67 209 LYS B CA 1
ATOM 4218 C C . LYS B 1 211 ? 19.701 -5.079 36.493 1.00 31.97 209 LYS B C 1
ATOM 4219 O O . LYS B 1 211 ? 20.505 -6.000 36.660 1.00 33.08 209 LYS B O 1
ATOM 4225 N N . THR B 1 212 ? 18.648 -5.195 35.699 1.00 33.38 210 THR B N 1
ATOM 4226 C CA . THR B 1 212 ? 18.386 -6.433 34.958 1.00 33.64 210 THR B CA 1
ATOM 4227 C C . THR B 1 212 ? 19.562 -6.886 34.106 1.00 33.29 210 THR B C 1
ATOM 4228 O O . THR B 1 212 ? 19.880 -8.069 34.047 1.00 33.94 210 THR B O 1
ATOM 4232 N N . GLN B 1 213 ? 20.242 -5.935 33.469 1.00 31.76 211 GLN B N 1
ATOM 4233 C CA . GLN B 1 213 ? 21.218 -6.285 32.457 1.00 30.75 211 GLN B CA 1
ATOM 4234 C C . GLN B 1 213 ? 22.645 -6.241 32.988 1.00 29.87 211 GLN B C 1
ATOM 4235 O O . GLN B 1 213 ? 23.593 -6.532 32.273 1.00 30.92 211 GLN B O 1
ATOM 4241 N N . GLY B 1 214 ? 22.794 -5.930 34.263 1.00 29.72 212 GLY B N 1
ATOM 4242 C CA . GLY B 1 214 ? 24.134 -5.839 34.839 1.00 28.66 212 GLY B CA 1
ATOM 4243 C C . GLY B 1 214 ? 24.945 -4.625 34.422 1.00 28.41 212 GLY B C 1
ATOM 4244 O O . GLY B 1 214 ? 26.190 -4.673 34.385 1.00 29.11 212 GLY B O 1
ATOM 4245 N N . ILE B 1 215 ? 24.269 -3.521 34.136 1.00 26.74 213 ILE B N 1
ATOM 4246 C CA . ILE B 1 215 ? 24.980 -2.307 33.682 1.00 26.36 213 ILE B CA 1
ATOM 4247 C C . ILE B 1 215 ? 25.419 -1.414 34.845 1.00 25.56 213 ILE B C 1
ATOM 4248 O O . ILE B 1 215 ? 24.597 -1.007 35.665 1.00 26.62 213 ILE B O 1
ATOM 4253 N N . GLU B 1 216 ? 26.713 -1.121 34.904 1.00 24.64 214 GLU B N 1
ATOM 4254 C CA . GLU B 1 216 ? 27.267 -0.273 35.955 1.00 23.49 214 GLU B CA 1
ATOM 4255 C C . GLU B 1 216 ? 26.939 1.205 35.682 1.00 22.35 214 GLU B C 1
ATOM 4256 O O . GLU B 1 216 ? 26.666 1.571 34.530 1.00 22.83 214 GLU B O 1
ATOM 4262 N N . LEU B 1 217 ? 26.914 2.024 36.734 1.00 20.28 215 LEU B N 1
ATOM 4263 C CA . LEU B 1 217 ? 26.690 3.462 36.577 1.00 19.36 215 LEU B CA 1
ATOM 4264 C C . LEU B 1 217 ? 27.650 4.004 35.521 1.00 18.86 215 LEU B C 1
ATOM 4265 O O . LEU B 1 217 ? 28.836 3.608 35.483 1.00 20.41 215 LEU B O 1
ATOM 4270 N N . VAL B 1 218 ? 27.160 4.935 34.694 1.00 18.89 216 VAL B N 1
ATOM 4271 C CA . VAL B 1 218 ? 27.921 5.412 33.516 1.00 18.74 216 VAL B CA 1
ATOM 4272 C C . VAL B 1 218 ? 28.781 6.647 33.815 1.00 18.82 216 VAL B C 1
ATOM 4273 O O . VAL B 1 218 ? 28.520 7.375 34.766 1.00 18.37 216 VAL B O 1
ATOM 4277 N N . ASP B 1 219 ? 29.820 6.865 32.996 1.00 17.79 217 ASP B N 1
ATOM 4278 C CA . ASP B 1 219 ? 30.678 8.060 33.204 1.00 18.57 217 ASP B CA 1
ATOM 4279 C C . ASP B 1 219 ? 29.989 9.359 32.866 1.00 17.89 217 ASP B C 1
ATOM 4280 O O . ASP B 1 219 ? 30.160 10.359 33.562 1.00 17.63 217 ASP B O 1
ATOM 4285 N N . TYR B 1 220 ? 29.235 9.344 31.753 1.00 16.06 218 TYR B N 1
ATOM 4286 C CA . TYR B 1 220 ? 28.640 10.569 31.200 1.00 16.45 218 TYR B CA 1
ATOM 4287 C C . TYR B 1 220 ? 27.204 10.274 30.730 1.00 16.91 218 TYR B C 1
ATOM 4288 O O . TYR B 1 220 ? 26.957 9.203 30.181 1.00 17.85 218 TYR B O 1
ATOM 4297 N N . VAL B 1 221 ? 26.296 11.217 30.954 1.00 16.97 219 VAL B N 1
ATOM 4298 C CA . VAL B 1 221 ? 24.918 11.092 30.429 1.00 17.73 219 VAL B CA 1
ATOM 4299 C C . VAL B 1 221 ? 24.522 12.354 29.684 1.00 17.30 219 VAL B C 1
ATOM 4300 O O . VAL B 1 221 ? 24.695 13.468 30.188 1.00 16.21 219 VAL B O 1
ATOM 4304 N N . PHE B 1 222 ? 23.898 12.188 28.515 1.00 20.02 220 PHE B N 1
ATOM 4305 C CA . PHE B 1 222 ? 23.661 13.268 27.572 1.00 22.97 220 PHE B CA 1
ATOM 4306 C C . PHE B 1 222 ? 22.164 13.146 27.247 1.00 23.73 220 PHE B C 1
ATOM 4307 O O . PHE B 1 222 ? 21.732 12.092 26.790 1.00 23.38 220 PHE B O 1
ATOM 4315 N N . CYS B 1 223 ? 21.390 14.178 27.539 1.00 23.82 221 CYS B N 1
ATOM 4316 C CA . CYS B 1 223 ? 19.973 14.152 27.178 1.00 25.57 221 CYS B CA 1
ATOM 4317 C C . CYS B 1 223 ? 19.673 15.023 25.965 1.00 25.79 221 CYS B C 1
ATOM 4318 O O . CYS B 1 223 ? 20.110 16.184 25.890 1.00 23.91 221 CYS B O 1
ATOM 4321 N N . THR B 1 224 ? 18.924 14.454 25.013 1.00 26.43 222 THR B N 1
ATOM 4322 C CA . THR B 1 224 ? 18.568 15.171 23.786 1.00 28.43 222 THR B CA 1
ATOM 4323 C C . THR B 1 224 ? 17.035 15.430 23.594 1.00 30.31 222 THR B C 1
ATOM 4324 O O . THR B 1 224 ? 16.605 16.054 22.602 1.00 31.76 222 THR B O 1
ATOM 4328 N N . PHE B 1 225 ? 16.204 14.995 24.541 1.00 30.75 223 PHE B N 1
ATOM 4329 C CA . PHE B 1 225 ? 14.796 15.424 24.526 1.00 33.10 223 PHE B CA 1
ATOM 4330 C C . PHE B 1 225 ? 14.168 15.306 25.893 1.00 31.38 223 PHE B C 1
ATOM 4331 O O . PHE B 1 225 ? 14.516 14.405 26.665 1.00 32.47 223 PHE B O 1
ATOM 4339 N N . ASN B 1 226 ? 13.277 16.252 26.166 1.00 30.91 224 ASN B N 1
ATOM 4340 C CA . ASN B 1 226 ? 12.524 16.328 27.405 1.00 30.30 224 ASN B CA 1
ATOM 4341 C C . ASN B 1 226 ? 13.397 16.150 28.658 1.00 29.07 224 ASN B C 1
ATOM 4342 O O . ASN B 1 226 ? 13.237 15.211 29.449 1.00 28.95 224 ASN B O 1
ATOM 4347 N N . THR B 1 227 ? 14.302 17.080 28.856 1.00 28.08 225 THR B N 1
ATOM 4348 C CA . THR B 1 227 ? 15.184 16.993 30.011 1.00 26.05 225 THR B CA 1
ATOM 4349 C C . THR B 1 227 ? 14.438 17.074 31.341 1.00 25.56 225 THR B C 1
ATOM 4350 O O . THR B 1 227 ? 14.851 16.462 32.327 1.00 24.83 225 THR B O 1
ATOM 4354 N N . ASP B 1 228 ? 13.356 17.847 31.401 1.00 24.55 226 ASP B N 1
ATOM 4355 C CA . ASP B 1 228 ? 12.624 17.895 32.672 1.00 25.21 226 ASP B CA 1
ATOM 4356 C C . ASP B 1 228 ? 12.244 16.497 33.155 1.00 24.59 226 ASP B C 1
ATOM 4357 O O . ASP B 1 228 ? 12.355 16.205 34.339 1.00 23.72 226 ASP B O 1
ATOM 4362 N N . MET B 1 229 ? 11.740 15.675 32.237 1.00 25.11 227 MET B N 1
ATOM 4363 C CA . MET B 1 229 ? 11.323 14.294 32.496 1.00 26.10 227 MET B CA 1
ATOM 4364 C C . MET B 1 229 ? 12.443 13.349 32.938 1.00 25.16 227 MET B C 1
ATOM 4365 O O . MET B 1 229 ? 12.202 12.365 33.621 1.00 23.98 227 MET B O 1
ATOM 4370 N N . TYR B 1 230 ? 13.689 13.666 32.561 1.00 24.63 228 TYR B N 1
ATOM 4371 C CA . TYR B 1 230 ? 14.793 12.722 32.768 1.00 24.32 228 TYR B CA 1
ATOM 4372 C C . TYR B 1 230 ? 15.915 13.238 33.704 1.00 22.62 228 TYR B C 1
ATOM 4373 O O . TYR B 1 230 ? 16.888 12.536 33.932 1.00 23.15 228 TYR B O 1
ATOM 4382 N N . TYR B 1 231 ? 15.763 14.445 34.234 1.00 22.05 229 TYR B N 1
ATOM 4383 C CA . TYR B 1 231 ? 16.746 15.026 35.189 1.00 20.06 229 TYR B CA 1
ATOM 4384 C C . TYR B 1 231 ? 17.074 14.069 36.335 1.00 21.02 229 TYR B C 1
ATOM 4385 O O . TYR B 1 231 ? 18.258 13.753 36.614 1.00 19.55 229 TYR B O 1
ATOM 4394 N N . ASP B 1 232 ? 16.055 13.572 37.041 1.00 21.63 230 ASP B N 1
ATOM 4395 C CA . ASP B 1 232 ? 16.332 12.661 38.144 1.00 22.98 230 ASP B CA 1
ATOM 4396 C C . ASP B 1 232 ? 16.954 11.353 37.654 1.00 23.04 230 ASP B C 1
ATOM 4397 O O . ASP B 1 232 ? 17.784 10.766 38.364 1.00 21.80 230 ASP B O 1
ATOM 4402 N N . ASP B 1 233 ? 16.505 10.862 36.488 1.00 23.08 231 ASP B N 1
ATOM 4403 C CA . ASP B 1 233 ? 17.033 9.623 35.905 1.00 23.62 231 ASP B CA 1
ATOM 4404 C C . ASP B 1 233 ? 18.536 9.776 35.632 1.00 22.44 231 ASP B C 1
ATOM 4405 O O . ASP B 1 233 ? 19.299 8.892 35.946 1.00 22.85 231 ASP B O 1
ATOM 4410 N N . MET B 1 234 ? 18.908 10.889 35.003 1.00 21.28 232 MET B N 1
ATOM 4411 C CA . MET B 1 234 ? 20.307 11.128 34.692 1.00 20.54 232 MET B CA 1
ATOM 4412 C C . MET B 1 234 ? 21.136 11.079 35.980 1.00 21.35 232 MET B C 1
ATOM 4413 O O . MET B 1 234 ? 22.220 10.502 35.986 1.00 20.25 232 MET B O 1
ATOM 4418 N N . ILE B 1 235 ? 20.620 11.656 37.066 1.00 20.46 233 ILE B N 1
ATOM 4419 C CA . ILE B 1 235 ? 21.363 11.680 38.344 1.00 19.70 233 ILE B CA 1
ATOM 4420 C C . ILE B 1 235 ? 21.507 10.266 38.942 1.00 20.30 233 ILE B C 1
ATOM 4421 O O . ILE B 1 235 ? 22.571 9.874 39.439 1.00 19.63 233 ILE B O 1
ATOM 4426 N N . GLN B 1 236 ? 20.452 9.467 38.806 1.00 20.33 234 GLN B N 1
ATOM 4427 C CA . GLN B 1 236 ? 20.435 8.102 39.308 1.00 22.02 234 GLN B CA 1
ATOM 4428 C C . GLN B 1 236 ? 21.395 7.199 38.553 1.00 21.97 234 GLN B C 1
ATOM 4429 O O . GLN B 1 236 ? 22.026 6.304 39.150 1.00 23.47 234 GLN B O 1
ATOM 4435 N N . LEU B 1 237 ? 21.530 7.438 37.245 1.00 21.54 235 LEU B N 1
ATOM 4436 C CA . LEU B 1 237 ? 22.260 6.528 36.364 1.00 19.87 235 LEU B CA 1
ATOM 4437 C C . LEU B 1 237 ? 23.757 6.811 36.259 1.00 19.41 235 LEU B C 1
ATOM 4438 O O . LEU B 1 237 ? 24.527 5.963 35.787 1.00 18.50 235 LEU B O 1
ATOM 4443 N N . VAL B 1 238 ? 24.141 8.041 36.601 1.00 18.95 236 VAL B N 1
ATOM 4444 C CA . VAL B 1 238 ? 25.585 8.413 36.498 1.00 17.72 236 VAL B CA 1
ATOM 4445 C C . VAL B 1 238 ? 26.403 8.019 37.729 1.00 18.74 236 VAL B C 1
ATOM 4446 O O . VAL B 1 238 ? 25.901 8.034 38.845 1.00 20.03 236 VAL B O 1
ATOM 4450 N N . LYS B 1 239 ? 27.687 7.713 37.511 1.00 17.09 237 LYS B N 1
ATOM 4451 C CA . LYS B 1 239 ? 28.599 7.370 38.614 1.00 18.49 237 LYS B CA 1
ATOM 4452 C C . LYS B 1 239 ? 28.941 8.598 39.486 1.00 17.56 237 LYS B C 1
ATOM 4453 O O . LYS B 1 239 ? 28.809 9.747 39.047 1.00 16.31 237 LYS B O 1
ATOM 4459 N N . PRO B 1 240 ? 29.360 8.344 40.735 1.00 17.29 238 PRO B N 1
ATOM 4460 C CA . PRO B 1 240 ? 29.718 9.467 41.585 1.00 16.30 238 PRO B CA 1
ATOM 4461 C C . PRO B 1 240 ? 30.815 10.329 40.917 1.00 15.96 238 PRO B C 1
ATOM 4462 O O . PRO B 1 240 ? 31.710 9.791 40.270 1.00 15.81 238 PRO B O 1
ATOM 4466 N N . ARG B 1 241 ? 30.656 11.638 41.033 1.00 14.94 239 ARG B N 1
ATOM 4467 C CA . ARG B 1 241 ? 31.535 12.670 40.457 1.00 14.41 239 ARG B CA 1
ATOM 4468 C C . ARG B 1 241 ? 31.444 12.720 38.944 1.00 16.66 239 ARG B C 1
ATOM 4469 O O . ARG B 1 241 ? 32.277 13.372 38.284 1.00 17.49 239 ARG B O 1
ATOM 4477 N N . GLY B 1 242 ? 30.410 12.074 38.387 1.00 15.90 240 GLY B N 1
ATOM 4478 C CA . GLY B 1 242 ? 30.238 12.038 36.926 1.00 15.72 240 GLY B CA 1
ATOM 4479 C C . GLY B 1 242 ? 29.594 13.319 36.385 1.00 15.15 240 GLY B C 1
ATOM 4480 O O . GLY B 1 242 ? 29.396 14.338 37.099 1.00 16.97 240 GLY B O 1
ATOM 4481 N N . HIS B 1 243 ? 29.204 13.265 35.119 1.00 16.09 241 HIS B N 1
ATOM 4482 C CA . HIS B 1 243 ? 28.830 14.490 34.441 1.00 15.14 241 HIS B CA 1
ATOM 4483 C C . HIS B 1 243 ? 27.595 14.242 33.598 1.00 16.34 241 HIS B C 1
ATOM 4484 O O . HIS B 1 243 ? 27.551 13.291 32.794 1.00 16.38 241 HIS B O 1
ATOM 4491 N N . ILE B 1 244 ? 26.590 15.086 33.795 1.00 15.29 242 ILE B N 1
ATOM 4492 C CA . ILE B 1 244 ? 25.392 14.997 32.976 1.00 18.09 242 ILE B CA 1
ATOM 4493 C C . ILE B 1 244 ? 25.210 16.300 32.194 1.00 17.77 242 ILE B C 1
ATOM 4494 O O . ILE B 1 244 ? 25.651 17.367 32.640 1.00 15.42 242 ILE B O 1
ATOM 4499 N N . ALA B 1 245 ? 24.589 16.221 31.006 1.00 18.47 243 ALA B N 1
ATOM 4500 C CA . ALA B 1 245 ? 24.445 17.435 30.187 1.00 18.29 243 ALA B CA 1
ATOM 4501 C C . ALA B 1 245 ? 23.180 17.329 29.355 1.00 20.34 243 ALA B C 1
ATOM 4502 O O . ALA B 1 245 ? 22.686 16.215 29.083 1.00 21.29 243 ALA B O 1
ATOM 4504 N N . THR B 1 246 ? 22.717 18.476 28.893 1.00 18.41 244 THR B N 1
ATOM 4505 C CA . THR B 1 246 ? 21.587 18.479 27.994 1.00 18.52 244 THR B CA 1
ATOM 4506 C C . THR B 1 246 ? 21.856 19.383 26.840 1.00 18.95 244 THR B C 1
ATOM 4507 O O . THR B 1 246 ? 22.687 20.317 26.944 1.00 16.54 244 THR B O 1
ATOM 4511 N N . ILE B 1 247 ? 21.115 19.163 25.752 1.00 18.32 245 ILE B N 1
ATOM 4512 C CA . ILE B 1 247 ? 21.108 20.118 24.651 1.00 20.54 245 ILE B CA 1
ATOM 4513 C C . ILE B 1 247 ? 19.702 20.660 24.398 1.00 21.66 245 ILE B C 1
ATOM 4514 O O . ILE B 1 247 ? 19.481 21.386 23.405 1.00 24.30 245 ILE B O 1
ATOM 4519 N N . VAL B 1 248 ? 18.776 20.345 25.306 1.00 21.60 246 VAL B N 1
ATOM 4520 C CA . VAL B 1 248 ? 17.342 20.751 25.232 1.00 24.20 246 VAL B CA 1
ATOM 4521 C C . VAL B 1 248 ? 17.022 21.659 26.424 1.00 22.87 246 VAL B C 1
ATOM 4522 O O . VAL B 1 248 ? 17.281 21.269 27.569 1.00 24.02 246 VAL B O 1
ATOM 4526 N N . ALA B 1 249 ? 16.433 22.838 26.196 1.00 22.70 247 ALA B N 1
ATOM 4527 C CA . ALA B 1 249 ? 16.042 23.700 27.327 1.00 22.20 247 ALA B CA 1
ATOM 4528 C C . ALA B 1 249 ? 15.037 23.018 28.212 1.00 21.85 247 ALA B C 1
ATOM 4529 O O . ALA B 1 249 ? 14.235 22.189 27.732 1.00 21.66 247 ALA B O 1
ATOM 4531 N N . PHE B 1 250 ? 15.081 23.342 29.506 1.00 20.68 248 PHE B N 1
ATOM 4532 C CA . PHE B 1 250 ? 14.107 22.810 30.466 1.00 20.83 248 PHE B CA 1
ATOM 4533 C C . PHE B 1 250 ? 12.850 23.630 30.368 1.00 20.78 248 PHE B C 1
ATOM 4534 O O . PHE B 1 250 ? 12.916 24.837 30.143 1.00 21.00 248 PHE B O 1
ATOM 4542 N N . GLU B 1 251 ? 11.690 23.001 30.621 1.00 22.32 249 GLU B N 1
ATOM 4543 C CA . GLU B 1 251 ? 10.456 23.792 30.680 1.00 24.18 249 GLU B CA 1
ATOM 4544 C C . GLU B 1 251 ? 10.323 24.415 32.068 1.00 22.47 249 GLU B C 1
ATOM 4545 O O . GLU B 1 251 ? 9.802 25.512 32.195 1.00 21.72 249 GLU B O 1
ATOM 4551 N N . ASN B 1 252 ? 10.900 23.772 33.097 1.00 23.26 250 ASN B N 1
ATOM 4552 C CA . ASN B 1 252 ? 10.814 24.310 34.448 1.00 21.98 250 ASN B CA 1
ATOM 4553 C C . ASN B 1 252 ? 12.135 24.348 35.201 1.00 22.78 250 ASN B C 1
ATOM 4554 O O . ASN B 1 252 ? 13.065 23.609 34.846 1.00 22.14 250 ASN B O 1
ATOM 4559 N N . ASP B 1 253 ? 12.160 25.196 36.228 1.00 21.74 251 ASP B N 1
ATOM 4560 C CA . ASP B 1 253 ? 13.281 25.252 37.191 1.00 21.93 251 ASP B CA 1
ATOM 4561 C C . ASP B 1 253 ? 13.511 23.882 37.841 1.00 21.43 251 ASP B C 1
ATOM 4562 O O . ASP B 1 253 ? 12.594 23.053 37.970 1.00 21.78 251 ASP B O 1
ATOM 4567 N N . GLN B 1 254 ? 14.756 23.609 38.270 1.00 19.60 252 GLN B N 1
ATOM 4568 C CA . GLN B 1 254 ? 15.111 22.310 38.873 1.00 20.19 252 GLN B CA 1
ATOM 4569 C C . GLN B 1 254 ? 15.864 22.468 40.206 1.00 19.52 252 GLN B C 1
ATOM 4570 O O . GLN B 1 254 ? 16.370 23.555 40.525 1.00 19.76 252 GLN B O 1
ATOM 4576 N N . ASP B 1 255 ? 15.967 21.373 40.949 1.00 18.90 253 ASP B N 1
ATOM 4577 C CA . ASP B 1 255 ? 16.652 21.377 42.223 1.00 19.83 253 ASP B CA 1
ATOM 4578 C C . ASP B 1 255 ? 18.118 21.047 41.967 1.00 18.44 253 ASP B C 1
ATOM 4579 O O . ASP B 1 255 ? 18.436 19.890 41.808 1.00 19.25 253 ASP B O 1
ATOM 4584 N N . LEU B 1 256 ? 18.974 22.052 41.973 1.00 19.50 254 LEU B N 1
ATOM 4585 C CA . LEU B 1 256 ? 20.411 21.810 41.834 1.00 19.38 254 LEU B CA 1
ATOM 4586 C C . LEU B 1 256 ? 20.967 21.064 43.029 1.00 19.75 254 LEU B C 1
ATOM 4587 O O . LEU B 1 256 ? 22.076 20.514 42.964 1.00 18.34 254 LEU B O 1
ATOM 4592 N N . ASN B 1 257 ? 20.262 21.036 44.156 1.00 18.73 255 ASN B N 1
ATOM 4593 C CA . ASN B 1 257 ? 20.798 20.271 45.278 1.00 18.54 255 ASN B CA 1
ATOM 4594 C C . ASN B 1 257 ? 20.804 18.777 45.010 1.00 17.36 255 ASN B C 1
ATOM 4595 O O . ASN B 1 257 ? 21.436 18.013 45.736 1.00 18.32 255 ASN B O 1
ATOM 4600 N N . ALA B 1 258 ? 20.015 18.329 44.030 1.00 16.71 256 ALA B N 1
ATOM 4601 C CA . ALA B 1 258 ? 19.951 16.925 43.666 1.00 15.58 256 ALA B CA 1
ATOM 4602 C C . ALA B 1 258 ? 21.311 16.444 43.134 1.00 16.28 256 ALA B C 1
ATOM 4603 O O . ALA B 1 258 ? 21.545 15.262 43.101 1.00 15.53 256 ALA B O 1
ATOM 4605 N N . LEU B 1 259 ? 22.144 17.399 42.706 1.00 17.30 257 LEU B N 1
ATOM 4606 C CA . LEU B 1 259 ? 23.518 17.052 42.240 1.00 16.32 257 LEU B CA 1
ATOM 4607 C C . LEU B 1 259 ? 24.450 16.847 43.402 1.00 17.18 257 LEU B C 1
ATOM 4608 O O . LEU B 1 259 ? 25.563 16.364 43.189 1.00 16.07 257 LEU B O 1
ATOM 4613 N N . LYS B 1 260 ? 24.057 17.186 44.636 1.00 16.69 258 LYS B N 1
ATOM 4614 C CA . LYS B 1 260 ? 25.036 17.152 45.736 1.00 17.76 258 LYS B CA 1
ATOM 4615 C C . LYS B 1 260 ? 25.515 15.776 46.179 1.00 17.61 258 LYS B C 1
ATOM 4616 O O . LYS B 1 260 ? 26.741 15.549 46.355 1.00 16.31 258 LYS B O 1
ATOM 4622 N N . PRO B 1 261 ? 24.597 14.805 46.387 1.00 17.55 259 PRO B N 1
ATOM 4623 C CA . PRO B 1 261 ? 25.035 13.539 47.024 1.00 17.60 259 PRO B CA 1
ATOM 4624 C C . PRO B 1 261 ? 26.167 12.836 46.239 1.00 18.34 259 PRO B C 1
ATOM 4625 O O . PRO B 1 261 ? 27.101 12.235 46.851 1.00 18.79 259 PRO B O 1
ATOM 4629 N N . LYS B 1 262 ? 26.100 12.914 44.916 1.00 17.43 260 LYS B N 1
ATOM 4630 C CA . LYS B 1 262 ? 27.175 12.286 44.089 1.00 17.34 260 LYS B CA 1
ATOM 4631 C C . LYS B 1 262 ? 28.214 13.317 43.598 1.00 16.47 260 LYS B C 1
ATOM 4632 O O . LYS B 1 262 ? 29.075 12.955 42.754 1.00 16.52 260 LYS B O 1
ATOM 4638 N N . SER B 1 263 ? 28.109 14.557 44.072 1.00 14.91 261 SER B N 1
ATOM 4639 C CA . SER B 1 263 ? 29.077 15.646 43.698 1.00 14.03 261 SER B CA 1
ATOM 4640 C C . SER B 1 263 ? 29.154 15.777 42.185 1.00 15.38 261 SER B C 1
ATOM 4641 O O . SER B 1 263 ? 30.212 15.707 41.532 1.00 16.37 261 SER B O 1
ATOM 4644 N N . LEU B 1 264 ? 27.985 15.909 41.568 1.00 13.28 262 LEU B N 1
ATOM 4645 C CA . LEU B 1 264 ? 27.939 15.887 40.119 1.00 11.99 262 LEU B CA 1
ATOM 4646 C C . LEU B 1 264 ? 28.130 17.248 39.447 1.00 10.29 262 LEU B C 1
ATOM 4647 O O . LEU B 1 264 ? 27.978 18.329 40.053 1.00 13.61 262 LEU B O 1
ATOM 4652 N N . SER B 1 265 ? 28.426 17.162 38.147 1.00 11.11 263 SER B N 1
ATOM 4653 C CA . SER B 1 265 ? 28.466 18.334 37.276 1.00 12.65 263 SER B CA 1
ATOM 4654 C C . SER B 1 265 ? 27.290 18.251 36.276 1.00 11.86 263 SER B C 1
ATOM 4655 O O . SER B 1 265 ? 26.992 17.157 35.768 1.00 14.15 263 SER B O 1
ATOM 4658 N N . PHE B 1 266 ? 26.730 19.407 35.978 1.00 14.29 264 PHE B N 1
ATOM 4659 C CA . PHE B 1 266 ? 25.664 19.523 34.975 1.00 13.45 264 PHE B CA 1
ATOM 4660 C C . PHE B 1 266 ? 26.003 20.577 33.967 1.00 14.06 264 PHE B C 1
ATOM 4661 O O . PHE B 1 266 ? 26.334 21.701 34.361 1.00 14.47 264 PHE B O 1
ATOM 4669 N N . SER B 1 267 ? 25.939 20.248 32.674 1.00 12.90 265 SER B N 1
ATOM 4670 C CA . SER B 1 267 ? 26.260 21.232 31.686 1.00 12.80 265 SER B CA 1
ATOM 4671 C C . SER B 1 267 ? 25.099 21.460 30.700 1.00 14.03 265 SER B C 1
ATOM 4672 O O . SER B 1 267 ? 24.399 20.490 30.314 1.00 16.68 265 SER B O 1
ATOM 4675 N N . HIS B 1 268 ? 24.946 22.717 30.292 1.00 13.17 266 HIS B N 1
ATOM 4676 C CA . HIS B 1 268 ? 23.917 23.044 29.276 1.00 14.58 266 HIS B CA 1
ATOM 4677 C C . HIS B 1 268 ? 24.692 23.346 27.995 1.00 15.56 266 HIS B C 1
ATOM 4678 O O . HIS B 1 268 ? 25.225 24.455 27.872 1.00 15.93 266 HIS B O 1
ATOM 4685 N N . GLU B 1 269 ? 24.739 22.383 27.065 1.00 16.42 267 GLU B N 1
ATOM 4686 C CA . GLU B 1 269 ? 25.513 22.574 25.830 1.00 17.29 267 GLU B CA 1
ATOM 4687 C C . GLU B 1 269 ? 24.775 23.479 24.829 1.00 18.44 267 GLU B C 1
ATOM 4688 O O . GLU B 1 269 ? 23.604 23.265 24.543 1.00 20.77 267 GLU B O 1
ATOM 4694 N N . PHE B 1 270 ? 25.506 24.471 24.329 1.00 19.40 268 PHE B N 1
ATOM 4695 C CA . PHE B 1 270 ? 24.971 25.417 23.343 1.00 18.72 268 PHE B CA 1
ATOM 4696 C C . PHE B 1 270 ? 26.077 25.692 22.328 1.00 19.34 268 PHE B C 1
ATOM 4697 O O . PHE B 1 270 ? 27.064 26.365 22.643 1.00 18.69 268 PHE B O 1
ATOM 4705 N N . MET B 1 271 ? 25.942 25.174 21.100 1.00 21.08 269 MET B N 1
ATOM 4706 C CA . MET B 1 271 ? 27.135 25.197 20.210 1.00 22.35 269 MET B CA 1
ATOM 4707 C C . MET B 1 271 ? 27.420 26.601 19.711 1.00 23.11 269 MET B C 1
ATOM 4708 O O . MET B 1 271 ? 28.506 26.859 19.188 1.00 25.61 269 MET B O 1
ATOM 4713 N N . PHE B 1 272 ? 26.452 27.495 19.872 1.00 23.69 270 PHE B N 1
ATOM 4714 C CA . PHE B 1 272 ? 26.632 28.877 19.362 1.00 24.10 270 PHE B CA 1
ATOM 4715 C C . PHE B 1 272 ? 27.313 29.807 20.352 1.00 24.76 270 PHE B C 1
ATOM 4716 O O . PHE B 1 272 ? 27.597 30.992 20.031 1.00 24.55 270 PHE B O 1
ATOM 4724 N N . ALA B 1 273 ? 27.673 29.286 21.534 1.00 23.50 271 ALA B N 1
ATOM 4725 C CA . ALA B 1 273 ? 28.381 30.106 22.494 1.00 24.23 271 ALA B CA 1
ATOM 4726 C C . ALA B 1 273 ? 29.718 30.623 21.955 1.00 24.61 271 ALA B C 1
ATOM 4727 O O . ALA B 1 273 ? 30.046 31.787 22.143 1.00 23.54 271 ALA B O 1
ATOM 4729 N N . ARG B 1 274 ? 30.463 29.810 21.199 1.00 24.06 272 ARG B N 1
ATOM 4730 C CA . ARG B 1 274 ? 31.704 30.308 20.628 1.00 23.68 272 ARG B CA 1
ATOM 4731 C C . ARG B 1 274 ? 31.538 31.490 19.595 1.00 24.87 272 ARG B C 1
ATOM 4732 O O . ARG B 1 274 ? 32.146 32.548 19.780 1.00 25.02 272 ARG B O 1
ATOM 4740 N N . PRO B 1 275 ? 30.739 31.297 18.527 1.00 26.43 273 PRO B N 1
ATOM 4741 C CA . PRO B 1 275 ? 30.572 32.390 17.548 1.00 27.62 273 PRO B CA 1
ATOM 4742 C C . PRO B 1 275 ? 29.884 33.613 18.116 1.00 28.76 273 PRO B C 1
ATOM 4743 O O . PRO B 1 275 ? 30.300 34.737 17.814 1.00 28.57 273 PRO B O 1
ATOM 4747 N N . LEU B 1 276 ? 28.821 33.390 18.879 1.00 29.85 274 LEU B N 1
ATOM 4748 C CA . LEU B 1 276 ? 28.053 34.488 19.468 1.00 31.45 274 LEU B CA 1
ATOM 4749 C C . LEU B 1 276 ? 28.970 35.344 20.351 1.00 31.82 274 LEU B C 1
ATOM 4750 O O . LEU B 1 276 ? 28.882 36.587 20.381 1.00 31.99 274 LEU B O 1
ATOM 4755 N N . ASN B 1 277 ? 29.885 34.700 21.054 1.00 32.44 275 ASN B N 1
ATOM 4756 C CA . ASN B 1 277 ? 30.800 35.459 21.888 1.00 32.55 275 ASN B CA 1
ATOM 4757 C C . ASN B 1 277 ? 32.148 35.756 21.244 1.00 32.82 275 ASN B C 1
ATOM 4758 O O . ASN B 1 277 ? 33.081 36.173 21.920 1.00 32.79 275 ASN B O 1
ATOM 4763 N N . GLN B 1 278 ? 32.240 35.579 19.924 1.00 32.94 276 GLN B N 1
ATOM 4764 C CA . GLN B 1 278 ? 33.473 35.801 19.186 1.00 33.22 276 GLN B CA 1
ATOM 4765 C C . GLN B 1 278 ? 34.699 35.258 19.896 1.00 33.67 276 GLN B C 1
ATOM 4766 O O . GLN B 1 278 ? 35.720 35.933 19.989 1.00 32.87 276 GLN B O 1
ATOM 4772 N N . THR B 1 279 ? 34.632 34.015 20.386 1.00 32.73 277 THR B N 1
ATOM 4773 C CA . THR B 1 279 ? 35.729 33.498 21.159 1.00 32.35 277 THR B CA 1
ATOM 4774 C C . THR B 1 279 ? 36.993 33.259 20.386 1.00 32.56 277 THR B C 1
ATOM 4775 O O . THR B 1 279 ? 37.019 32.927 19.168 1.00 32.99 277 THR B O 1
ATOM 4779 N N . ASP B 1 280 ? 38.070 33.396 21.124 1.00 32.38 278 ASP B N 1
ATOM 4780 C CA . ASP B 1 280 ? 39.372 33.155 20.587 1.00 31.90 278 ASP B CA 1
ATOM 4781 C C . ASP B 1 280 ? 39.410 31.784 19.917 1.00 30.63 278 ASP B C 1
ATOM 4782 O O . ASP B 1 280 ? 40.157 31.587 18.959 1.00 30.41 278 ASP B O 1
ATOM 4787 N N . ASP B 1 281 ? 38.605 30.830 20.411 1.00 27.69 279 ASP B N 1
ATOM 4788 C CA . ASP B 1 281 ? 38.700 29.449 19.932 1.00 26.09 279 ASP B CA 1
ATOM 4789 C C . ASP B 1 281 ? 37.588 28.973 18.990 1.00 24.84 279 ASP B C 1
ATOM 4790 O O . ASP B 1 281 ? 37.361 27.757 18.863 1.00 24.13 279 ASP B O 1
ATOM 4795 N N . MET B 1 282 ? 36.973 29.916 18.284 1.00 24.22 280 MET B N 1
ATOM 4796 C CA . MET B 1 282 ? 35.945 29.601 17.299 1.00 24.38 280 MET B CA 1
ATOM 4797 C C . MET B 1 282 ? 36.464 28.582 16.274 1.00 23.37 280 MET B C 1
ATOM 4798 O O . MET B 1 282 ? 35.673 27.857 15.684 1.00 24.67 280 MET B O 1
ATOM 4803 N N . ILE B 1 283 ? 37.777 28.582 16.054 1.00 23.68 281 ILE B N 1
ATOM 4804 C CA . ILE B 1 283 ? 38.448 27.687 15.070 1.00 22.98 281 ILE B CA 1
ATOM 4805 C C . ILE B 1 283 ? 38.161 26.224 15.389 1.00 22.33 281 ILE B C 1
ATOM 4806 O O . ILE B 1 283 ? 38.312 25.367 14.541 1.00 21.29 281 ILE B O 1
ATOM 4811 N N . LYS B 1 284 ? 37.801 25.907 16.634 1.00 22.03 282 LYS B N 1
ATOM 4812 C CA . LYS B 1 284 ? 37.461 24.520 16.936 1.00 22.97 282 LYS B CA 1
ATOM 4813 C C . LYS B 1 284 ? 36.307 24.017 16.069 1.00 22.89 282 LYS B C 1
ATOM 4814 O O . LYS B 1 284 ? 36.203 22.811 15.793 1.00 22.53 282 LYS B O 1
ATOM 4820 N N . HIS B 1 285 ? 35.427 24.915 15.657 1.00 22.50 283 HIS B N 1
ATOM 4821 C CA . HIS B 1 285 ? 34.313 24.512 14.816 1.00 22.77 283 HIS B CA 1
ATOM 4822 C C . HIS B 1 285 ? 34.830 23.986 13.470 1.00 23.12 283 HIS B C 1
ATOM 4823 O O . HIS B 1 285 ? 34.401 22.919 13.006 1.00 22.33 283 HIS B O 1
ATOM 4830 N N . HIS B 1 286 ? 35.744 24.742 12.847 1.00 23.82 284 HIS B N 1
ATOM 4831 C CA . HIS B 1 286 ? 36.485 24.228 11.675 1.00 23.41 284 HIS B CA 1
ATOM 4832 C C . HIS B 1 286 ? 37.221 22.910 11.943 1.00 23.29 284 HIS B C 1
ATOM 4833 O O . HIS B 1 286 ? 37.220 21.995 11.109 1.00 22.60 284 HIS B O 1
ATOM 4840 N N . GLU B 1 287 ? 37.857 22.792 13.095 1.00 23.00 285 GLU B N 1
ATOM 4841 C CA . GLU B 1 287 ? 38.599 21.598 13.390 1.00 23.29 285 GLU B CA 1
ATOM 4842 C C . GLU B 1 287 ? 37.646 20.420 13.515 1.00 22.33 285 GLU B C 1
ATOM 4843 O O . GLU B 1 287 ? 37.963 19.308 13.098 1.00 21.88 285 GLU B O 1
ATOM 4849 N N . TYR B 1 288 ? 36.471 20.647 14.094 1.00 21.97 286 TYR B N 1
ATOM 4850 C CA . TYR B 1 288 ? 35.568 19.509 14.308 1.00 21.32 286 TYR B CA 1
ATOM 4851 C C . TYR B 1 288 ? 34.947 19.086 12.974 1.00 21.91 286 TYR B C 1
ATOM 4852 O O . TYR B 1 288 ? 34.854 17.882 12.657 1.00 20.97 286 TYR B O 1
ATOM 4861 N N . LEU B 1 289 ? 34.543 20.076 12.178 1.00 21.74 287 LEU B N 1
ATOM 4862 C CA . LEU B 1 289 ? 34.005 19.806 10.835 1.00 21.17 287 LEU B CA 1
ATOM 4863 C C . LEU B 1 289 ? 35.051 19.102 9.976 1.00 21.73 287 LEU B C 1
ATOM 4864 O O . LEU B 1 289 ? 34.691 18.200 9.193 1.00 22.06 287 LEU B O 1
ATOM 4869 N N . GLU B 1 290 ? 36.328 19.474 10.125 1.00 21.23 288 GLU B N 1
ATOM 4870 C CA . GLU B 1 290 ? 37.405 18.807 9.350 1.00 22.79 288 GLU B CA 1
ATOM 4871 C C . GLU B 1 290 ? 37.602 17.344 9.761 1.00 23.61 288 GLU B C 1
ATOM 4872 O O . GLU B 1 290 ? 37.683 16.437 8.914 1.00 23.63 288 GLU B O 1
ATOM 4878 N N . ASP B 1 291 ? 37.655 17.093 11.067 1.00 22.66 289 ASP B N 1
ATOM 4879 C CA . ASP B 1 291 ? 37.630 15.692 11.532 1.00 22.17 289 ASP B CA 1
ATOM 4880 C C . ASP B 1 291 ? 36.439 14.882 10.998 1.00 21.84 289 ASP B C 1
ATOM 4881 O O . ASP B 1 291 ? 36.581 13.708 10.604 1.00 21.45 289 ASP B O 1
ATOM 4886 N N . ILE B 1 292 ? 35.247 15.469 11.034 1.00 21.30 290 ILE B N 1
ATOM 4887 C CA . ILE B 1 292 ? 34.059 14.822 10.465 1.00 21.40 290 ILE B CA 1
ATOM 4888 C C . ILE B 1 292 ? 34.299 14.484 8.984 1.00 21.37 290 ILE B C 1
ATOM 4889 O O . ILE B 1 292 ? 34.023 13.351 8.513 1.00 21.43 290 ILE B O 1
ATOM 4894 N N . THR B 1 293 ? 34.853 15.448 8.262 1.00 20.63 291 THR B N 1
ATOM 4895 C CA . THR B 1 293 ? 35.107 15.204 6.839 1.00 22.09 291 THR B CA 1
ATOM 4896 C C . THR B 1 293 ? 36.038 14.036 6.647 1.00 23.13 291 THR B C 1
ATOM 4897 O O . THR B 1 293 ? 35.767 13.131 5.833 1.00 22.42 291 THR B O 1
ATOM 4901 N N . ASN B 1 294 ? 37.145 14.041 7.387 1.00 23.43 292 ASN B N 1
ATOM 4902 C CA . ASN B 1 294 ? 38.087 12.950 7.284 1.00 23.38 292 ASN B CA 1
ATOM 4903 C C . ASN B 1 294 ? 37.466 11.588 7.605 1.00 23.97 292 ASN B C 1
ATOM 4904 O O . ASN B 1 294 ? 37.690 10.597 6.887 1.00 23.42 292 ASN B O 1
ATOM 4909 N N . LYS B 1 295 ? 36.633 11.538 8.645 1.00 24.08 293 LYS B N 1
ATOM 4910 C CA . LYS B 1 295 ? 36.074 10.251 9.058 1.00 23.49 293 LYS B CA 1
ATOM 4911 C C . LYS B 1 295 ? 34.949 9.780 8.132 1.00 23.71 293 LYS B C 1
ATOM 4912 O O . LYS B 1 295 ? 34.782 8.575 7.911 1.00 24.33 293 LYS B O 1
ATOM 4918 N N . VAL B 1 296 ? 34.255 10.719 7.503 1.00 23.34 294 VAL B N 1
ATOM 4919 C CA . VAL B 1 296 ? 33.300 10.346 6.459 1.00 24.18 294 VAL B CA 1
ATOM 4920 C C . VAL B 1 296 ? 34.037 9.760 5.257 1.00 24.65 294 VAL B C 1
ATOM 4921 O O . VAL B 1 296 ? 33.641 8.705 4.736 1.00 25.33 294 VAL B O 1
ATOM 4925 N N . GLU B 1 297 ? 35.115 10.412 4.840 1.00 24.64 295 GLU B N 1
ATOM 4926 C CA . GLU B 1 297 ? 35.872 9.885 3.679 1.00 26.62 295 GLU B CA 1
ATOM 4927 C C . GLU B 1 297 ? 36.468 8.506 3.977 1.00 27.61 295 GLU B C 1
ATOM 4928 O O . GLU B 1 297 ? 36.690 7.694 3.064 1.00 27.14 295 GLU B O 1
ATOM 4934 N N . GLN B 1 298 ? 36.759 8.262 5.256 1.00 27.61 296 GLN B N 1
ATOM 4935 C CA . GLN B 1 298 ? 37.252 6.964 5.730 1.00 28.27 296 GLN B CA 1
ATOM 4936 C C . GLN B 1 298 ? 36.164 5.896 5.979 1.00 28.47 296 GLN B C 1
ATOM 4937 O O . GLN B 1 298 ? 36.481 4.761 6.379 1.00 27.97 296 GLN B O 1
ATOM 4943 N N . ASN B 1 299 ? 34.908 6.268 5.758 1.00 28.62 297 ASN B N 1
ATOM 4944 C CA . ASN B 1 299 ? 33.740 5.418 6.087 1.00 29.60 297 ASN B CA 1
ATOM 4945 C C . ASN B 1 299 ? 33.642 5.018 7.565 1.00 29.25 297 ASN B C 1
ATOM 4946 O O . ASN B 1 299 ? 33.160 3.930 7.924 1.00 28.68 297 ASN B O 1
ATOM 4951 N N . ILE B 1 300 ? 34.094 5.916 8.421 1.00 28.11 298 ILE B N 1
ATOM 4952 C CA . ILE B 1 300 ? 33.998 5.695 9.842 1.00 28.68 298 ILE B CA 1
ATOM 4953 C C . ILE B 1 300 ? 32.704 6.330 10.324 1.00 27.54 298 ILE B C 1
ATOM 4954 O O . ILE B 1 300 ? 32.037 5.794 11.216 1.00 28.11 298 ILE B O 1
ATOM 4959 N N . TYR B 1 301 ? 32.328 7.469 9.729 1.00 26.87 299 TYR B N 1
ATOM 4960 C CA . TYR B 1 301 ? 30.998 8.034 9.986 1.00 25.88 299 TYR B CA 1
ATOM 4961 C C . TYR B 1 301 ? 30.136 7.883 8.735 1.00 26.52 299 TYR B C 1
ATOM 4962 O O . TYR B 1 301 ? 30.663 7.868 7.615 1.00 26.99 299 TYR B O 1
ATOM 4971 N N . GLN B 1 302 ? 28.819 7.820 8.932 1.00 26.01 300 GLN B N 1
ATOM 4972 C CA . GLN B 1 302 ? 27.860 7.861 7.840 1.00 27.79 300 GLN B CA 1
ATOM 4973 C C . GLN B 1 302 ? 26.886 9.012 8.015 1.00 26.57 300 GLN B C 1
ATOM 4974 O O . GLN B 1 302 ? 26.563 9.402 9.164 1.00 25.91 300 GLN B O 1
ATOM 4980 N N . PRO B 1 303 ? 26.398 9.565 6.897 1.00 26.06 301 PRO B N 1
ATOM 4981 C CA . PRO B 1 303 ? 25.509 10.718 7.022 1.00 26.13 301 PRO B CA 1
ATOM 4982 C C . PRO B 1 303 ? 24.123 10.294 7.486 1.00 26.57 301 PRO B C 1
ATOM 4983 O O . PRO B 1 303 ? 23.798 9.096 7.476 1.00 26.65 301 PRO B O 1
ATOM 4987 N N . THR B 1 304 ? 23.296 11.260 7.891 1.00 27.19 302 THR B N 1
ATOM 4988 C CA . THR B 1 304 ? 22.083 10.948 8.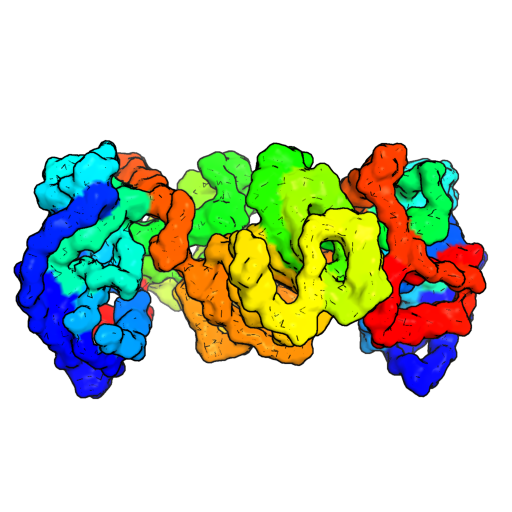639 1.00 28.16 302 THR B CA 1
ATOM 4989 C C . THR B 1 304 ? 20.799 11.545 8.011 1.00 28.96 302 THR B C 1
ATOM 4990 O O . THR B 1 304 ? 19.744 11.580 8.642 1.00 30.39 302 THR B O 1
ATOM 4994 N N . THR B 1 305 ? 20.880 11.988 6.761 1.00 29.83 303 THR B N 1
ATOM 4995 C CA . THR B 1 305 ? 19.691 12.520 6.058 1.00 30.66 303 THR B CA 1
ATOM 4996 C C . THR B 1 305 ? 18.717 11.400 5.794 1.00 31.86 303 THR B C 1
ATOM 4997 O O . THR B 1 305 ? 19.107 10.379 5.247 1.00 32.03 303 THR B O 1
ATOM 5001 N N . THR B 1 306 ? 17.442 11.582 6.156 1.00 32.54 304 THR B N 1
ATOM 5002 C CA . THR B 1 306 ? 16.422 10.571 5.838 1.00 34.45 304 THR B CA 1
ATOM 5003 C C . THR B 1 306 ? 15.229 11.163 5.073 1.00 34.91 304 THR B C 1
ATOM 5004 O O . THR B 1 306 ? 14.398 10.439 4.539 1.00 36.09 304 THR B O 1
ATOM 5008 N N . LYS B 1 307 ? 15.142 12.485 5.005 1.00 35.53 305 LYS B N 1
ATOM 5009 C CA . LYS B 1 307 ? 14.060 13.107 4.237 1.00 35.26 305 LYS B CA 1
ATOM 5010 C C . LYS B 1 307 ? 14.597 14.308 3.475 1.00 35.57 305 LYS B C 1
ATOM 5011 O O . LYS B 1 307 ? 15.255 15.151 4.052 1.00 35.67 305 LYS B O 1
ATOM 5013 N N . VAL B 1 308 ? 14.320 14.372 2.179 1.00 35.58 306 VAL B N 1
ATOM 5014 C CA . VAL B 1 308 ? 14.797 15.462 1.342 1.00 36.27 306 VAL B CA 1
ATOM 5015 C C . VAL B 1 308 ? 13.594 16.177 0.688 1.00 37.21 306 VAL B C 1
ATOM 5016 O O . VAL B 1 308 ? 12.674 15.520 0.179 1.00 37.14 306 VAL B O 1
ATOM 5020 N N . ILE B 1 309 ? 13.584 17.507 0.730 1.00 37.75 307 ILE B N 1
ATOM 5021 C CA . ILE B 1 309 ? 12.528 18.292 0.091 1.00 38.53 307 ILE B CA 1
ATOM 5022 C C . ILE B 1 309 ? 13.179 19.236 -0.903 1.00 38.82 307 ILE B C 1
ATOM 5023 O O . ILE B 1 309 ? 14.230 19.800 -0.612 1.00 38.76 307 ILE B O 1
ATOM 5028 N N . GLU B 1 310 ? 12.572 19.406 -2.077 1.00 39.52 308 GLU B N 1
ATOM 5029 C CA . GLU B 1 310 ? 13.203 20.195 -3.143 1.00 40.44 308 GLU B CA 1
ATOM 5030 C C . GLU B 1 310 ? 12.609 21.601 -3.232 1.00 40.51 308 GLU B C 1
ATOM 5031 O O . GLU B 1 310 ? 11.394 21.778 -3.383 1.00 41.42 308 GLU B O 1
ATOM 5037 N N . GLY B 1 311 ? 13.477 22.593 -3.137 1.00 40.07 309 GLY B N 1
ATOM 5038 C CA . GLY B 1 311 ? 13.082 23.969 -3.370 1.00 40.20 309 GLY B CA 1
ATOM 5039 C C . GLY B 1 311 ? 13.057 24.777 -2.091 1.00 39.94 309 GLY B C 1
ATOM 5040 O O . GLY B 1 311 ? 12.352 24.419 -1.152 1.00 39.81 309 GLY B O 1
ATOM 5041 N N . LEU B 1 312 ? 13.828 25.860 -2.073 1.00 40.08 310 LEU B N 1
ATOM 5042 C CA . LEU B 1 312 ? 13.825 26.822 -0.976 1.00 41.27 310 LEU B CA 1
ATOM 5043 C C . LEU B 1 312 ? 12.663 27.820 -1.161 1.00 41.98 310 LEU B C 1
ATOM 5044 O O . LEU B 1 312 ? 12.841 28.882 -1.783 1.00 42.66 310 LEU B O 1
ATOM 5049 N N . THR B 1 313 ? 11.492 27.470 -0.623 1.00 42.24 311 THR B N 1
ATOM 5050 C CA . THR B 1 313 ? 10.249 28.242 -0.801 1.00 42.09 311 THR B CA 1
ATOM 5051 C C . THR B 1 313 ? 9.454 28.343 0.499 1.00 42.40 311 THR B C 1
ATOM 5052 O O . THR B 1 313 ? 9.611 27.523 1.406 1.00 41.98 311 THR B O 1
ATOM 5056 N N . THR B 1 314 ? 8.585 29.343 0.590 1.00 42.27 312 THR B N 1
ATOM 5057 C CA . THR B 1 314 ? 7.834 29.536 1.827 1.00 42.25 312 THR B CA 1
ATOM 5058 C C . THR B 1 314 ? 6.945 28.346 2.172 1.00 42.33 312 THR B C 1
ATOM 5059 O O . THR B 1 314 ? 6.685 28.075 3.348 1.00 42.72 312 THR B O 1
ATOM 5063 N N . GLU B 1 315 ? 6.465 27.628 1.169 1.00 42.44 313 GLU B N 1
ATOM 5064 C CA . GLU B 1 315 ? 5.618 26.481 1.454 1.00 42.98 313 GLU B CA 1
ATOM 5065 C C . GLU B 1 315 ? 6.459 25.361 2.039 1.00 43.57 313 GLU B C 1
ATOM 5066 O O . GLU B 1 315 ? 6.009 24.640 2.932 1.00 43.30 313 GLU B O 1
ATOM 5072 N N . ASN B 1 316 ? 7.685 25.230 1.529 1.00 43.49 314 ASN B N 1
ATOM 5073 C CA . ASN B 1 316 ? 8.621 24.199 1.975 1.00 43.97 314 ASN B CA 1
ATOM 5074 C C . ASN B 1 316 ? 9.108 24.401 3.391 1.00 43.36 314 ASN B C 1
ATOM 5075 O O . ASN B 1 316 ? 8.999 23.493 4.221 1.00 43.67 314 ASN B O 1
ATOM 5080 N N . ILE B 1 317 ? 9.670 25.577 3.655 1.00 42.53 315 ILE B N 1
ATOM 5081 C CA . ILE B 1 317 ? 10.190 25.885 4.977 1.00 42.22 315 ILE B CA 1
ATOM 5082 C C . ILE B 1 317 ? 9.115 25.757 6.058 1.00 41.89 315 ILE B C 1
ATOM 5083 O O . ILE B 1 317 ? 9.401 25.287 7.162 1.00 42.20 315 ILE B O 1
ATOM 5088 N N . TYR B 1 318 ? 7.889 26.169 5.745 1.00 41.59 316 TYR B N 1
ATOM 5089 C CA . TYR B 1 318 ? 6.757 25.990 6.663 1.00 41.40 316 TYR B CA 1
ATOM 5090 C C . TYR B 1 318 ? 6.504 24.509 6.920 1.00 41.34 316 TYR B C 1
ATOM 5091 O O . TYR B 1 318 ? 6.249 24.102 8.056 1.00 41.38 316 TYR B O 1
ATOM 5100 N N . GLN B 1 319 ? 6.537 23.702 5.868 1.00 41.32 317 GLN B N 1
ATOM 5101 C CA . GLN B 1 319 ? 6.290 22.280 6.041 1.00 41.83 317 GLN B CA 1
ATOM 5102 C C . GLN B 1 319 ? 7.375 21.713 6.948 1.00 41.63 317 GLN B C 1
ATOM 5103 O O . GLN B 1 319 ? 7.098 20.842 7.777 1.00 41.24 317 GLN B O 1
ATOM 5109 N N . ALA B 1 320 ? 8.597 22.223 6.781 1.00 40.99 318 ALA B N 1
ATOM 5110 C CA . ALA B 1 320 ? 9.778 21.720 7.502 1.00 40.99 318 ALA B CA 1
ATOM 5111 C C . ALA B 1 320 ? 9.691 22.039 8.991 1.00 41.17 318 ALA B C 1
ATOM 5112 O O . ALA B 1 320 ? 10.200 21.285 9.838 1.00 40.71 318 ALA B O 1
ATOM 5114 N N . HIS B 1 321 ? 9.048 23.164 9.297 1.00 40.25 319 HIS B N 1
ATOM 5115 C CA . HIS B 1 321 ? 8.821 23.574 10.677 1.00 40.19 319 HIS B CA 1
ATOM 5116 C C . HIS B 1 321 ? 7.673 22.778 11.277 1.00 41.08 319 HIS B C 1
ATOM 5117 O O . HIS B 1 321 ? 7.717 22.411 12.449 1.00 41.97 319 HIS B O 1
ATOM 5124 N N . GLN B 1 322 ? 6.664 22.470 10.473 1.00 41.46 320 GLN B N 1
ATOM 5125 C CA . GLN B 1 322 ? 5.595 21.592 10.949 1.00 41.96 320 GLN B CA 1
ATOM 5126 C C . GLN B 1 322 ? 6.208 20.250 11.350 1.00 42.61 320 GLN B C 1
ATOM 5127 O O . GLN B 1 322 ? 5.924 19.716 12.428 1.00 42.09 320 GLN B O 1
ATOM 5133 N N . ILE B 1 323 ? 7.084 19.732 10.489 1.00 42.95 321 ILE B N 1
ATOM 5134 C CA . ILE B 1 323 ? 7.745 18.446 10.731 1.00 43.05 321 ILE B CA 1
ATOM 5135 C C . ILE B 1 323 ? 8.694 18.469 11.937 1.00 43.00 321 ILE B C 1
ATOM 5136 O O . ILE B 1 323 ? 8.654 17.569 12.781 1.00 42.79 321 ILE B O 1
ATOM 5141 N N . LEU B 1 324 ? 9.558 19.476 12.029 1.00 42.53 322 LEU B N 1
ATOM 5142 C CA . LEU B 1 324 ? 10.468 19.532 13.158 1.00 42.84 322 LEU B CA 1
ATOM 5143 C C . LEU B 1 324 ? 9.689 19.567 14.481 1.00 42.88 322 LEU B C 1
ATOM 5144 O O . LEU B 1 324 ? 10.030 18.853 15.429 1.00 41.67 322 LEU B O 1
ATOM 5149 N N . GLU B 1 325 ? 8.635 20.384 14.530 1.00 42.30 323 GLU B N 1
ATOM 5150 C CA . GLU B 1 325 ? 7.825 20.513 15.752 1.00 42.11 323 GLU B CA 1
ATOM 5151 C C . GLU B 1 325 ? 6.984 19.278 16.129 1.00 42.04 323 GLU B C 1
ATOM 5152 O O . GLU B 1 325 ? 6.580 19.129 17.287 1.00 41.54 323 GLU B O 1
ATOM 5158 N N . SER B 1 326 ? 6.701 18.392 15.179 1.00 41.50 324 SER B N 1
ATOM 5159 C CA . SER B 1 326 ? 6.045 17.143 15.533 1.00 42.18 324 SER B CA 1
ATOM 5160 C C . SER B 1 326 ? 6.937 16.299 16.454 1.00 43.09 324 SER B C 1
ATOM 5161 O O . SER B 1 326 ? 6.473 15.331 17.072 1.00 43.10 324 SER B O 1
ATOM 5164 N N . ASN B 1 327 ? 8.205 16.701 16.558 1.00 43.56 325 ASN B N 1
ATOM 5165 C CA . ASN B 1 327 ? 9.290 15.872 17.118 1.00 44.13 325 ASN B CA 1
ATOM 5166 C C . ASN B 1 327 ? 9.439 14.518 16.413 1.00 44.61 325 ASN B C 1
ATOM 5167 O O . ASN B 1 327 ? 9.575 13.474 17.059 1.00 44.86 325 ASN B O 1
ATOM 5169 N N . MET B 1 329 ? 10.926 12.947 13.628 1.00 40.31 327 MET B N 1
ATOM 5170 C CA . MET B 1 329 ? 12.018 12.740 12.684 1.00 39.90 327 MET B CA 1
ATOM 5171 C C . MET B 1 329 ? 13.024 11.751 13.243 1.00 39.25 327 MET B C 1
ATOM 5172 O O . MET B 1 329 ? 13.435 11.858 14.383 1.00 39.40 327 MET B O 1
ATOM 5177 N N . ILE B 1 330 ? 13.399 10.776 12.434 1.00 38.55 328 ILE B N 1
ATOM 5178 C CA . ILE B 1 330 ? 14.595 9.999 12.697 1.00 38.20 328 ILE B CA 1
ATOM 5179 C C . ILE B 1 330 ? 15.711 10.629 11.851 1.00 37.68 328 ILE B C 1
ATOM 5180 O O . ILE B 1 330 ? 15.496 10.940 10.692 1.00 37.88 328 ILE B O 1
ATOM 5185 N N . GLY B 1 331 ? 16.889 10.850 12.428 1.00 37.90 329 GLY B N 1
ATOM 5186 C CA . GLY B 1 331 ? 17.962 11.558 11.701 1.00 37.06 329 GLY B CA 1
ATOM 5187 C C . GLY B 1 331 ? 17.566 12.959 11.236 1.00 36.87 329 GLY B C 1
ATOM 5188 O O . GLY B 1 331 ? 16.907 13.698 11.985 1.00 36.34 329 GLY B O 1
ATOM 5189 N N . LYS B 1 332 ? 17.923 13.311 9.991 1.00 35.63 330 LYS B N 1
ATOM 5190 C CA . LYS B 1 332 ? 17.856 14.702 9.507 1.00 35.17 330 LYS B CA 1
ATOM 5191 C C . LYS B 1 332 ? 16.935 15.000 8.297 1.00 34.83 330 LYS B C 1
ATOM 5192 O O . LYS B 1 332 ? 16.761 14.176 7.395 1.00 34.80 330 LYS B O 1
ATOM 5198 N N . LEU B 1 333 ? 16.349 16.205 8.302 1.00 34.49 331 LEU B N 1
ATOM 5199 C CA . LEU B 1 333 ? 15.550 16.741 7.196 1.00 33.93 331 LEU B CA 1
ATOM 5200 C C . LEU B 1 333 ? 16.383 17.754 6.408 1.00 33.88 331 LEU B C 1
ATOM 5201 O O . LEU B 1 333 ? 17.019 18.648 6.987 1.00 33.51 331 LEU B O 1
ATOM 5206 N N . VAL B 1 334 ? 16.405 17.604 5.089 1.00 32.76 332 VAL B N 1
ATOM 5207 C CA . VAL B 1 334 ? 17.266 18.438 4.259 1.00 32.76 332 VAL B CA 1
ATOM 5208 C C . VAL B 1 334 ? 16.436 19.085 3.139 1.00 32.08 332 VAL B C 1
ATOM 5209 O O . VAL B 1 334 ? 15.433 18.528 2.712 1.00 32.89 332 VAL B O 1
ATOM 5213 N N . ILE B 1 335 ? 16.822 20.280 2.705 1.00 32.20 333 ILE B N 1
ATOM 5214 C CA . ILE B 1 335 ? 16.169 20.921 1.558 1.00 32.99 333 ILE B CA 1
ATOM 5215 C C . ILE B 1 335 ? 17.207 21.268 0.513 1.00 33.17 333 ILE B C 1
ATOM 5216 O O . ILE B 1 335 ? 18.212 21.888 0.837 1.00 31.72 333 ILE B O 1
ATOM 5221 N N . ASN B 1 336 ? 16.944 20.870 -0.735 1.00 33.76 334 ASN B N 1
ATOM 5222 C CA . ASN B 1 336 ? 17.802 21.218 -1.875 1.00 34.64 334 ASN B CA 1
ATOM 5223 C C . ASN B 1 336 ? 17.246 22.412 -2.643 1.00 34.77 334 ASN B C 1
ATOM 5224 O O . ASN B 1 336 ? 16.063 22.420 -3.001 1.00 35.37 334 ASN B O 1
ATOM 5229 N N . LEU B 1 337 ? 18.110 23.393 -2.901 1.00 35.28 335 LEU B N 1
ATOM 5230 C CA . LEU B 1 337 ? 17.759 24.652 -3.561 1.00 35.20 335 LEU B CA 1
ATOM 5231 C C . LEU B 1 337 ? 17.555 24.488 -5.066 1.00 36.10 335 LEU B C 1
ATOM 5232 O O . LEU B 1 337 ? 18.132 23.577 -5.645 1.00 37.19 335 LEU B O 1
#

CATH classification: 3.90.180.10 (+1 more: 3.40.50.720)

Foldseek 3Di:
DKKAWFAQFADDCVVDLRIDIDDDDQDDAAAQKWKWQFFKFFDALVQLVVSRDGDPDPTAGDTFFTWGFTCGGHDNHDQDDGGFIKIFGAARVAHHDLMRMGMHGVLGMAGAADPDDRQLRRLDQPLQLLLCCVVCVQQNQDPALVSAAVAEEEEEQQQESNNLVNLLVCVVSHHQYEYEDADDVSVVSSVVSPHPHYHHPVDQVVVVCVVVVNAQHQEYEYEPACVVCVLVNLSRHAQQHEYEYQDDDPDDDDPCSCPPSVYYYYHGDSNPCVVVVDPVSSVSRVSSVVVSVCVNVVSGGGFEDEEAEDSDSVVVSVSSVVNVVVPDGRTYMYGD/DKFKAAQFADDCVVDLRIDMDDDDQDAADAQKWKWFFFKFFDALVQLVLSHDGVCSAADTFFTWGFTCGHHNNYPQDDGGFTKIFGAARVAHHSLGRMGMHGPLGMAGAADVDDRQQRSLDQVLQLLLCCCVCVVQNQDQALVSCAPAEEEEEQLQESNSLVNQLVCVVSHYQYEYEDADPVSVVSSVVSPHPHYHHPVDQPVVVCVVVVNAQHQEYEYEDACVVCVLVNLVRHAQQHEYEYQDDYPDDDDPCSCPVSVYYYYYGDSNPCVVVVDPVSSVSRVSSVVVNVCVNVVSGGGFEDEEAEDSDSVVVSVSSVVVVVPDGRIYMYGD

Sequence (668 aa):
SLKAIGFEQPFKLSDGNLFKTFNLDIPEPKVHEILVKIQSISVNPVDTKQRLMDVSKAPRVLGFDAIGVVVESVGNEVTMFNQGDIVYYSGSPDQNGSNAEYQLINERLVAKAPKNISAEQAVSLPLTGITAYETLFDVFGISRNRNENEGKTLLIINGAGGVGSIATQIAKKAYGLLRVITTASRNETIEWTKKMGADIVLNHKESLLNQFKTQGIELVDYVFCTFNTDMYYDDMIQLVKPRGHIATIVAFENDQDLNALKPKSLSFSHEFMFARPLNQQTDDDMIKHHEYLEDITNKVEQNIYQPTTTKVIEGLTTENIYQAHQILESNTMIGKLVINLLKAIGFEQPFKLSDGNLFKTFNLDIPEPKVHEILVKIQSISVNPVDTKQRLMDVSPRVLGFDAIGVVESVGNEVTMFNQGDIVYYSGSPDQNGSNAEYQLINERLVAKAPKNISAEQAVSLPLTGITAYETLFDVFGISRNRNENEGKTLLIINGAGGVGSIATQIAKAYGLRVITTASRNETIEWTKKMGADIVLNHKESLLNQFKTQGIELVDYVFCTFNTDMYYDDMIQLVKPRGHIATIVAFENDQDLNALKPKSLSFSHEFMFARPLNQTDDMIKHHEYLEDITNKVEQNIYQPTTTKVIEGLTTENIYQAHQILESNMIGKLVINL

B-factor: mean 28.71, std 9.9, range [9.64, 75.96]

InterPro domains:
  IPR002364 Quinone oxidoreductase/zeta-crystallin, conserved site [PS01162] (149-170)
  IPR011032 GroES-like superfamily [SSF50129] (12-139)
  IPR013149 Alcohol dehydrogenase-like, C-terminal [PF00107] (160-258)
  IPR013154 Alcohol dehydrogenase-like, N-terminal [PF08240] (31-112)
  IPR014182 Alcohol dehydrogenase, zinc-binding type 1 [TIGR02817] (2-334)
  IPR014182 Alcohol dehydrogenase, zinc-binding type 1 [cd08252] (1-334)
  IPR020843 Enoylreductase domain [SM00829] (16-333)
  IPR036291 NAD(P)-binding domain superfamily [SSF51735] (115-283)
  IPR051603 Zinc-Containing ADH Family: Quinone Oxidoreductase/CCCR [PTHR44154] (1-334)

Nearest PDB structures (foldseek):
  3fbg-assembly1_A  TM=1.003E+00  e=4.014E-76  Staphylococcus haemolyticus JCSC1435
  3fbg-assembly1_B  TM=1.000E+00  e=1.888E-68  Staphylococcus haemolyticus JCSC1435
  4dvj-assembly1_B  TM=9.520E-01  e=2.959E-40  Rhizobium etli CFN 42
  4dvj-assembly1_A  TM=9.586E-01  e=1.888E-39  Rhizobium etli CFN 42
  5dp1-assembly1_A  TM=8.534E-01  e=1.092E-25  Moorena producens 3L

Organism: Staphylococcus haemolyticus (strain JCSC1435) (NCBI:txid279808)

Radius of gyration: 28.33 Å; Cα contacts (8 Å, |Δi|>4): 1582; chains: 2; bounding box: 59×56×84 Å

Secondary structure (DSSP, 8-state):
-EEEEEBSS---GGG----EEEEEPPP---TTEEEEEEEEEEE-HHHHHHTTS--SSSPB-----EEEEEEEE-TT--S--TT-EEEE---TTS--SSBSEEEEEGGGEEEPPSSS-HHHHTTSHHHHHHHHIIIIIIS---SSHHHHTT-EEEEESTTSHHHHHHHHHHHHTT-EEEEE--SHHHHHHHHHHT-SEEE-TTS-HHHHHHHHTPPPEEEEEESS-HHHHHHHHHHHEEEEEEEEESS--SS-B-GGGGTTTT-EEEE--TTHHHHTT-TTTHHHHHHHHHHHHHHHTTSS---EEEEEES--HHHHHHHHHHHHTT---SEEEEE-/-EEEEBSS---GGG----EEEE----PPPTTEEEEEEEEEEE-HHHHHHTTS----B-----EEEEEEEE-TT--S--TT-EEEE---TTS--SSBSEEEEEGGGEEEPPSSS-HHHHTTSHHHHHHHHIIIIIII---SSGGGGTT-EEEEESTTSHHHHHHHHHHHHTT-EEEEE--SHHHHHHHHHHT-SEEE-TTS-HHHHHHHHTPPPEEEEEE-S-HHHHHHHHHHHEEEEEEEEESS--SS-B-GGGGTTTT-EEEE--TTHHHHTT-TTTHHHHHHHHHHHHHHHTTSS---EEEEEE---HHHHHHHHHHHHT---SEEEEE-